Protein 7MCT (pdb70)

Solvent-accessible surface area: 16516 Å² total

Radius of gyration: 21.15 Å; Cα contacts (8 Å, |Δi|>4): 811; chains: 1; bounding box: 74×39×52 Å

Secondary structure (DSSP, 8-state):
--HHHHHHHSS--S-TTT--SS------SB--EEETTEESSS-SBTTT--HHHHHHHHHHHHHTT-SEEEEESSHHHHHHHHHTTS-TT-EEEEETT--HHHHHIIIIIGGGGT-EEEEE-TTSHHHHHHH--TTEEEEEEESS-TTT-----HHHHHHHHHHHT-EEEEE-TTT-TTT--GGGGT-SEEEEE----S-SS----EEEEES-HHHHHHHHHHHHHH--BPPHHHHHHHHHHHTTHHHHHHHHHHHHHHHHHHHHH-TT---EE-TTSTTSTTHHHHHHH-SS--SEEEEE-SSHHHHHHHHHH-SSEEE-S-S--SSEEEE-HHHHTSTTS-HHHHHHTT--TTEEEEE--SS-HHHHHHHHHHHHHT-

Sequence (379 aa):
SNKKTKLIHGGHTTDDYTGAVTTPIYQTSTYLQDDIGDLRQGYEYSRTANPTRSSVESVIATLENGKKHGFAFSSGVAAISAVVMLLDKGDHIILNSDVYGGTYRRALTKVFTRFGIEVDFVDTTHTDSIVQAIRPTTKMLFIETPSNPLLRVTDIKKSAEIAKEHGLISVVDNTFMTPYYQNPLDLGIDIVLHSATYLGGHSDVVAGLVATSDDKLAERLAFISNSTGGILGPQDSYLLVRGIKTLGLRMEQINRSVIEIIKMLQAHPAVQQVFHPSIESHLNHDDVHMAQADGHTGVIAFEVKNTESAKQLIKATSYYTLAESLGAVESLISVPALMTHASIPADIRAKEGITDGLVRISVGIEDTEEDLVDDLKQALDTL

Nearest PDB structures (foldseek):
  7md9-assembly1_H  TM=1.002E+00  e=1.595E-83  Staphylococcus aureus
  7mcb-assembly1_H  TM=1.002E+00  e=5.114E-83  Staphylococcus aureus
  7md1-assembly1_H  TM=1.002E+00  e=4.945E-82  Staphylococcus aureus
  7mcl-assembly1_H  TM=9.890E-01  e=3.825E-78  Staphylococcus aureus
  4q31-assembly1_B  TM=9.615E-01  e=2.636E-45  Micromonospora echinospora

Structure (mmCIF, N/CA/C/O backbone):
data_7MCT
#
_entry.id   7MCT
#
_cell.length_a   105.115
_cell.length_b   105.115
_cell.length_c   288.104
_cell.angle_alpha   90.000
_cell.angle_beta   90.000
_cell.angle_gamma   90.000
#
_symmetry.space_group_name_H-M   'I 41 2 2'
#
loop_
_entity.id
_entity.type
_entity.pdbx_description
1 polymer 'Bifunctional cystathionine gamma-lyase/homocysteine desulfhydrase'
2 non-polymer N-[(6-bromo-1H-indol-1-yl)acetyl]glycine
3 non-polymer "PYRIDOXAL-5'-PHOSPHATE"
4 non-polymer 'SODIUM ION'
5 non-polymer GLYCEROL
6 water water
#
loop_
_atom_site.group_PDB
_atom_site.id
_atom_site.type_symbol
_atom_site.label_atom_id
_atom_site.label_alt_id
_atom_site.label_comp_id
_atom_site.label_asym_id
_atom_site.label_entity_id
_atom_site.label_seq_id
_atom_site.pdbx_PDB_ins_code
_atom_site.Cartn_x
_atom_site.Cartn_y
_atom_site.Cartn_z
_atom_site.occupancy
_atom_site.B_iso_or_equiv
_atom_site.auth_seq_id
_atom_site.auth_comp_id
_atom_site.auth_asym_id
_atom_site.auth_atom_id
_atom_site.pdbx_PDB_model_num
ATOM 1 N N . SER A 1 1 ? 45.92200 21.76700 -6.19600 1.000 49.43165 1 SER H N 1
ATOM 2 C CA . SER A 1 1 ? 44.81900 20.89700 -6.60400 1.000 46.51310 1 SER H CA 1
ATOM 3 C C . SER A 1 1 ? 43.61100 21.71800 -7.05300 1.000 40.80890 1 SER H C 1
ATOM 4 O O . SER A 1 1 ? 43.49500 22.02200 -8.23400 1.000 40.91383 1 SER H O 1
ATOM 7 N N . ASN A 1 2 ? 42.71600 22.07800 -6.13500 1.000 29.97981 2 ASN H N 1
ATOM 8 C CA . ASN A 1 2 ? 41.51300 22.78100 -6.55700 1.000 30.73969 2 ASN H CA 1
ATOM 9 C C . ASN A 1 2 ? 41.77800 24.28800 -6.63700 1.000 27.76827 2 ASN H C 1
ATOM 10 O O . ASN A 1 2 ? 42.78200 24.79600 -6.13400 1.000 26.78698 2 ASN H O 1
ATOM 15 N N . LYS A 1 3 ? 40.86200 25.00300 -7.30200 1.000 29.05433 3 LYS H N 1
ATOM 16 C CA . LYS A 1 3 ? 41.12400 26.39100 -7.69200 1.000 26.63463 3 LYS H CA 1
ATOM 17 C C . LYS A 1 3 ? 41.39100 27.29500 -6.48700 1.000 23.58522 3 LYS H C 1
ATOM 18 O O . LYS A 1 3 ? 42.28700 28.15600 -6.52800 1.000 27.21033 3 LYS H O 1
ATOM 24 N N . LYS A 1 4 ? 40.61500 27.13200 -5.41400 1.000 26.22957 4 LYS H N 1
ATOM 25 C CA . LYS A 1 4 ? 40.79400 28.00400 -4.25700 1.000 23.97807 4 LYS H CA 1
ATOM 26 C C . LYS A 1 4 ? 42.15000 27.80000 -3.60100 1.000 26.16019 4 LYS H C 1
ATOM 27 O O . LYS A 1 4 ? 42.68900 28.72900 -2.99000 1.000 26.33977 4 LYS H O 1
ATOM 33 N N . THR A 1 5 ? 42.70900 26.59100 -3.69600 1.000 23.78816 5 THR H N 1
ATOM 34 C CA . THR A 1 5 ? 44.04800 26.35300 -3.16500 1.000 25.16584 5 THR H CA 1
ATOM 35 C C . THR A 1 5 ? 45.10800 26.97100 -4.06400 1.000 25.38664 5 THR H C 1
ATOM 36 O O . THR A 1 5 ? 46.07400 27.57400 -3.57700 1.000 26.36505 5 THR H O 1
ATOM 40 N N . LYS A 1 6 ? 44.93200 26.82100 -5.38200 1.000 25.06505 6 LYS H N 1
ATOM 41 C CA . LYS A 1 6 ? 45.85600 27.39500 -6.35100 1.000 27.17580 6 LYS H CA 1
ATOM 42 C C . LYS A 1 6 ? 45.94500 28.91100 -6.21200 1.000 24.88016 6 LYS H C 1
ATOM 43 O O . LYS A 1 6 ? 47.01600 29.49500 -6.41100 1.000 26.79909 6 LYS H O 1
ATOM 49 N N . LEU A 1 7 ? 44.83100 29.56900 -5.86500 1.000 24.64897 7 LEU H N 1
ATOM 50 C CA . LEU A 1 7 ? 44.87600 31.02000 -5.66300 1.000 25.31530 7 LEU H CA 1
ATOM 51 C C . LEU A 1 7 ? 45.77700 31.41700 -4.50300 1.000 28.93350 7 LEU H C 1
ATOM 52 O O . LEU A 1 7 ? 46.31400 32.53300 -4.47900 1.000 27.77245 7 LEU H O 1
ATOM 57 N N . ILE A 1 8 ? 45.91700 30.54900 -3.51300 1.000 23.51379 8 ILE H N 1
ATOM 58 C CA . ILE A 1 8 ? 46.72200 30.88000 -2.35000 1.000 24.88055 8 ILE H CA 1
ATOM 59 C C . ILE A 1 8 ? 48.16700 30.46700 -2.55200 1.000 26.65482 8 ILE H C 1
ATOM 60 O O . ILE A 1 8 ? 49.08600 31.22600 -2.23800 1.000 29.48430 8 ILE H O 1
ATOM 65 N N . HIS A 1 9 ? 48.39700 29.28700 -3.12500 1.000 25.99917 9 HIS H N 1
ATOM 66 C CA . HIS A 1 9 ? 49.74400 28.74600 -3.17700 1.000 24.31962 9 HIS H CA 1
ATOM 67 C C . HIS A 1 9 ? 50.35100 28.76700 -4.57100 1.000 29.27110 9 HIS H C 1
ATOM 68 O O . HIS A 1 9 ? 51.52100 28.40700 -4.71900 1.000 29.51660 9 HIS H O 1
ATOM 75 N N . GLY A 1 10 ? 49.60900 29.21500 -5.57900 1.000 26.63569 10 GLY H N 1
ATOM 76 C CA . GLY A 1 10 ? 50.17100 29.33200 -6.91600 1.000 26.44248 10 GLY H CA 1
ATOM 77 C C . GLY A 1 10 ? 50.95800 30.61600 -7.10500 1.000 26.78592 10 GLY H C 1
ATOM 78 O O . GLY A 1 10 ? 50.64700 31.66300 -6.53200 1.000 28.69745 10 GLY H O 1
ATOM 79 N N . GLY A 1 11 ? 51.99000 30.53300 -7.95000 1.000 29.04244 11 GLY H N 1
ATOM 80 C CA . GLY A 1 11 ? 52.89400 31.64600 -8.14700 1.000 25.93451 11 GLY H CA 1
ATOM 81 C C . GLY A 1 11 ? 53.87100 31.75000 -6.99300 1.000 29.58632 11 GLY H C 1
ATOM 82 O O . GLY A 1 11 ? 53.77900 31.03400 -5.99300 1.000 29.28470 11 GLY H O 1
ATOM 83 N N . HIS A 1 12 ? 54.82500 32.66700 -7.12800 1.000 25.64917 12 HIS H N 1
ATOM 84 C CA . HIS A 1 12 ? 55.81900 32.90200 -6.07900 1.000 29.09038 12 HIS H CA 1
ATOM 85 C C . HIS A 1 12 ? 55.49300 34.22100 -5.38300 1.000 26.61149 12 HIS H C 1
ATOM 86 O O . HIS A 1 12 ? 55.74600 35.30100 -5.92700 1.000 26.72088 12 HIS H O 1
ATOM 93 N N . THR A 1 13 ? 54.93200 34.13200 -4.17400 1.000 25.63078 13 THR H N 1
ATOM 94 C CA . THR A 1 13 ? 54.45800 35.32200 -3.47000 1.000 25.72779 13 THR H CA 1
ATOM 95 C C . THR A 1 13 ? 54.95600 35.35500 -2.03200 1.000 25.75541 13 THR H C 1
ATOM 96 O O . THR A 1 13 ? 54.26700 35.87000 -1.14100 1.000 26.73197 13 THR H O 1
ATOM 100 N N . THR A 1 14 ? 56.13600 34.79100 -1.78300 1.000 25.93250 14 THR H N 1
ATOM 101 C CA . THR A 1 14 ? 56.82500 34.96000 -0.50800 1.000 23.50364 14 THR H CA 1
ATOM 102 C C . THR A 1 14 ? 58.23600 35.44700 -0.79900 1.000 25.48926 14 THR H C 1
ATOM 103 O O . THR A 1 14 ? 58.67500 35.49400 -1.95400 1.000 26.20265 14 THR H O 1
ATOM 107 N N . ASP A 1 15 ? 58.95800 35.80000 0.26100 1.000 25.98506 15 ASP H N 1
ATOM 108 C CA . ASP A 1 15 ? 60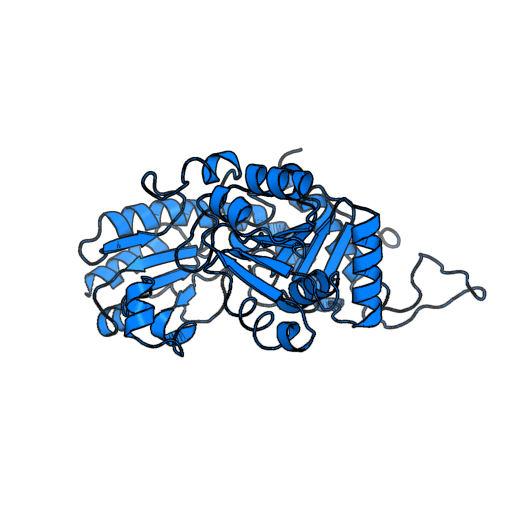.33500 36.26000 0.14000 1.000 25.51849 15 ASP H CA 1
ATOM 109 C C . ASP A 1 15 ? 61.26200 35.09700 0.47600 1.000 27.68084 15 ASP H C 1
ATOM 110 O O . ASP A 1 15 ? 61.30500 34.64600 1.62400 1.000 25.60046 15 ASP H O 1
ATOM 115 N N . ASP A 1 16 ? 62.01300 34.61300 -0.52100 1.000 26.67242 16 ASP H N 1
ATOM 116 C CA . ASP A 1 16 ? 62.97400 33.55200 -0.23300 1.000 28.63234 16 ASP H CA 1
ATOM 117 C C . ASP A 1 16 ? 64.01600 33.99200 0.78800 1.000 29.60636 16 ASP H C 1
ATOM 118 O O . ASP A 1 16 ? 64.51900 33.16200 1.55300 1.000 30.21832 16 ASP H O 1
ATOM 123 N N . TYR A 1 17 ? 64.34300 35.28500 0.82600 1.000 27.29359 17 TYR H N 1
ATOM 124 C CA . TYR A 1 17 ? 65.43600 35.75100 1.67800 1.000 27.84946 17 TYR H CA 1
ATOM 125 C C . TYR A 1 17 ? 65.04800 35.72800 3.15700 1.000 29.58097 17 TYR H C 1
ATOM 126 O O . TYR A 1 17 ? 65.63300 34.98100 3.95100 1.000 28.51848 17 TYR H O 1
ATOM 135 N N . THR A 1 18 ? 64.06100 36.54200 3.55200 1.000 25.80881 18 THR H N 1
ATOM 136 C CA . THR A 1 18 ? 63.64000 36.61100 4.95300 1.000 26.10892 18 THR H CA 1
ATOM 137 C C . THR A 1 18 ? 62.59300 35.57700 5.33500 1.000 27.22230 18 THR H C 1
ATOM 138 O O . THR A 1 18 ? 62.40000 35.32400 6.53200 1.000 28.95565 18 THR H O 1
ATOM 142 N N . GLY A 1 19 ? 61.89200 34.99900 4.36200 1.000 25.84656 19 GLY H N 1
ATOM 143 C CA . GLY A 1 19 ? 60.74100 34.18000 4.65400 1.000 24.83992 19 GLY H CA 1
ATOM 144 C C . GLY A 1 19 ? 59.43500 34.93500 4.78900 1.000 24.30555 19 GLY H C 1
ATOM 145 O O . GLY A 1 19 ? 58.41000 34.30600 5.08300 1.000 24.33817 19 GLY H O 1
ATOM 146 N N . ALA A 1 20 ? 59.43600 36.25700 4.59400 1.000 22.39625 20 ALA H N 1
ATOM 147 C CA . ALA A 1 20 ? 58.19600 37.02600 4.66600 1.000 24.02237 20 ALA H CA 1
ATOM 148 C C . ALA A 1 20 ? 57.11100 36.33900 3.85200 1.000 25.13781 20 ALA H C 1
ATOM 149 O O . ALA A 1 20 ? 57.34800 35.91800 2.71600 1.000 24.29633 20 ALA H O 1
ATOM 151 N N . VAL A 1 21 ? 55.92400 36.18700 4.45100 1.000 22.07507 21 VAL H N 1
ATOM 152 C CA . VAL A 1 21 ? 54.86400 35.41400 3.80300 1.000 23.43060 21 VAL H CA 1
ATOM 153 C C . VAL A 1 21 ? 54.10800 36.21800 2.76000 1.000 23.25476 21 VAL H C 1
ATOM 154 O O . VAL A 1 21 ? 53.18000 35.68200 2.13900 1.000 23.87046 21 VAL H O 1
ATOM 158 N N . THR A 1 22 ? 54.46900 37.48700 2.56200 1.000 23.00986 22 THR H N 1
ATOM 159 C CA . THR A 1 22 ? 53.94600 38.31800 1.48500 1.000 23.18160 22 THR H CA 1
ATOM 160 C C . THR A 1 22 ? 55.11400 38.85800 0.67000 1.000 21.71987 22 THR H C 1
ATOM 161 O O . THR A 1 22 ? 56.25000 38.94300 1.14900 1.000 23.35584 22 THR H O 1
ATOM 165 N N . THR A 1 23 ? 54.82600 39.22500 -0.57400 1.000 21.91903 23 THR H N 1
ATOM 166 C CA . THR A 1 23 ? 55.86800 39.72500 -1.46900 1.000 22.11753 23 THR H CA 1
ATOM 167 C C . THR A 1 23 ? 56.35700 41.09100 -1.01600 1.000 21.01879 23 THR H C 1
ATOM 168 O O . THR A 1 23 ? 55.54800 42.02000 -0.91400 1.000 23.02781 23 THR H O 1
ATOM 172 N N . PRO A 1 24 ? 57.65300 41.27200 -0.76100 1.000 20.83347 24 PRO H N 1
ATOM 173 C CA . PRO A 1 24 ? 58.14800 42.60600 -0.41200 1.000 21.74083 24 PRO H CA 1
ATOM 174 C C . PRO A 1 24 ? 57.89200 43.58900 -1.54300 1.000 22.61185 24 PRO H C 1
ATOM 175 O O . PRO A 1 24 ? 57.87300 43.22600 -2.72400 1.000 21.40549 24 PRO H O 1
ATOM 179 N N . ILE A 1 25 ? 57.69200 44.84700 -1.16700 1.000 20.67712 25 ILE H N 1
ATOM 180 C CA . ILE A 1 25 ? 57.44800 45.91700 -2.12600 1.000 20.72592 25 ILE H CA 1
ATOM 181 C C . ILE A 1 25 ? 58.78700 46.56900 -2.44400 1.000 20.39807 25 ILE H C 1
ATOM 182 O O . ILE A 1 25 ? 59.35500 47.29100 -1.62200 1.000 21.58933 25 ILE H O 1
ATOM 187 N N . TYR A 1 26 ? 59.30800 46.29900 -3.64200 1.000 19.92825 26 TYR H N 1
ATOM 188 C CA . TYR A 1 26 ? 60.60800 46.82600 -4.04700 1.000 22.23842 26 TYR H CA 1
ATOM 189 C C . TYR A 1 26 ? 60.41200 48.19500 -4.68700 1.000 22.20436 26 TYR H C 1
ATOM 190 O O . TYR A 1 26 ? 60.38600 48.35700 -5.90900 1.000 21.81800 26 TYR H O 1
ATOM 199 N N . GLN A 1 27 ? 60.27300 49.20100 -3.82800 1.000 21.24636 27 GLN H N 1
ATOM 200 C CA . GLN A 1 27 ? 60.15900 50.58600 -4.27000 1.000 19.90522 27 GLN H CA 1
ATOM 201 C C . GLN A 1 27 ? 61.58000 51.06400 -4.54900 1.000 21.44055 27 GLN H C 1
ATOM 202 O O . GLN A 1 27 ? 62.24900 51.68000 -3.71600 1.000 21.99972 27 GLN H O 1
ATOM 208 N N . THR A 1 28 ? 62.05800 50.72500 -5.74700 1.000 20.54876 28 THR H N 1
ATOM 209 C CA . THR A 1 28 ? 63.45700 50.88400 -6.12500 1.000 20.10311 28 THR H CA 1
ATOM 210 C C . THR A 1 28 ? 63.52600 50.96000 -7.64100 1.000 20.92088 28 THR H C 1
ATOM 211 O O . THR A 1 28 ? 62.66600 50.41200 -8.33500 1.000 22.48092 28 THR H O 1
ATOM 215 N N . SER A 1 29 ? 64.55500 51.64500 -8.15200 1.000 17.55235 29 SER H N 1
ATOM 216 C CA . SER A 1 29 ? 64.73100 51.75000 -9.59900 1.000 19.72301 29 SER H CA 1
ATOM 217 C C . SER A 1 29 ? 65.93300 50.98400 -10.12900 1.000 24.65016 29 SER H C 1
ATOM 218 O O . SER A 1 29 ? 65.95900 50.66500 -11.32400 1.000 23.95404 29 SER H O 1
ATOM 221 N N . THR A 1 30 ? 66.92700 50.69300 -9.28900 1.000 23.35074 30 THR H N 1
ATOM 222 C CA . THR A 1 30 ? 68.16000 50.10000 -9.78500 1.000 24.71884 30 THR H CA 1
ATOM 223 C C . THR A 1 30 ? 68.77800 49.23800 -8.69000 1.000 26.23866 30 THR H C 1
ATOM 224 O O . THR A 1 30 ? 68.31200 49.21400 -7.54300 1.000 22.95574 30 THR H O 1
ATOM 228 N N . TYR A 1 31 ? 69.81800 48.48900 -9.07500 1.000 25.71240 31 TYR H N 1
ATOM 229 C CA . TYR A 1 31 ? 70.31700 47.37400 -8.27800 1.000 24.91922 31 TYR H CA 1
ATOM 230 C C . TYR A 1 31 ? 71.83700 47.32800 -8.32100 1.000 25.35705 31 TYR H C 1
ATOM 231 O O . TYR A 1 31 ? 72.44600 47.50200 -9.38200 1.000 26.25846 31 TYR H O 1
ATOM 240 N N . LEU A 1 32 ? 72.43900 47.07900 -7.15800 1.000 24.21564 32 LEU H N 1
ATOM 241 C CA . LEU A 1 32 ? 73.88500 46.92200 -7.06900 1.000 24.98080 32 LEU H CA 1
ATOM 242 C C . LEU A 1 32 ? 74.35300 45.75200 -7.91500 1.000 24.67155 32 LEU H C 1
ATOM 243 O O . LEU A 1 32 ? 73.71100 44.69600 -7.95200 1.000 27.97265 32 LEU H O 1
ATOM 248 N N . GLN A 1 33 ? 75.48400 45.93900 -8.59200 1.000 27.19598 33 GLN H N 1
ATOM 249 C CA . GLN A 1 33 ? 76.17700 44.85600 -9.27800 1.000 28.24243 33 GLN H CA 1
ATOM 250 C C . GLN A 1 33 ? 77.50700 44.62100 -8.57300 1.000 28.02628 33 GLN H C 1
ATOM 251 O O . GLN A 1 33 ? 78.24900 45.57300 -8.30400 1.000 29.49256 33 GLN H O 1
ATOM 257 N N . ASP A 1 34 ? 77.78500 43.36100 -8.23800 1.000 31.08177 34 ASP H N 1
ATOM 258 C CA . ASP A 1 34 ? 79.02600 43.05200 -7.53300 1.000 36.00567 34 ASP H CA 1
ATOM 259 C C . ASP A 1 34 ? 80.21500 43.06900 -8.48200 1.000 39.69965 34 ASP H C 1
ATOM 260 O O . ASP A 1 34 ? 81.33100 43.41200 -8.07900 1.000 41.13958 34 ASP H O 1
ATOM 265 N N . ASP A 1 35 ? 79.98700 42.70100 -9.73500 1.000 32.63882 35 ASP H N 1
ATOM 266 C CA . ASP A 1 35 ? 80.94500 42.85900 -10.81600 1.000 36.03094 35 ASP H CA 1
ATOM 267 C C . ASP A 1 35 ? 80.15300 43.31300 -12.02600 1.000 38.72998 35 ASP H C 1
ATOM 268 O O . ASP A 1 35 ? 78.95300 43.04800 -12.11600 1.000 35.60328 35 ASP H O 1
ATOM 273 N N . ILE A 1 36 ? 80.82100 44.00200 -12.95300 1.000 36.32831 36 ILE H N 1
ATOM 274 C CA . ILE A 1 36 ? 80.11900 44.49400 -14.13600 1.000 42.49290 36 ILE H CA 1
ATOM 275 C C . ILE A 1 36 ? 79.48900 43.31500 -14.85900 1.000 45.49434 36 ILE H C 1
ATOM 276 O O . ILE A 1 36 ? 80.18400 42.38200 -15.27800 1.000 43.74195 36 ILE H O 1
ATOM 281 N N . GLY A 1 37 ? 78.15900 43.33800 -14.97900 1.000 45.57635 37 GLY H N 1
ATOM 282 C CA . GLY A 1 37 ? 77.41300 42.30900 -15.66500 1.000 47.11876 37 GLY H CA 1
ATOM 283 C C . GLY A 1 37 ? 76.87700 41.20700 -14.77300 1.000 50.34312 37 GLY H C 1
ATOM 284 O O . GLY A 1 37 ? 76.01100 40.44000 -15.21400 1.000 51.42215 37 GLY H O 1
ATOM 285 N N . ASP A 1 38 ? 77.36400 41.10200 -13.54000 1.000 42.53199 38 ASP H N 1
ATOM 286 C CA . ASP A 1 38 ? 76.90900 40.07200 -12.61400 1.000 47.89990 38 ASP H CA 1
ATOM 287 C C . ASP A 1 38 ? 75.75600 40.63200 -11.78900 1.000 46.94116 38 ASP H C 1
ATOM 288 O O . ASP A 1 38 ? 75.95300 41.51600 -10.94800 1.000 46.86614 38 ASP H O 1
ATOM 292 N N . LEU A 1 39 ? 74.55600 40.11200 -12.02700 1.000 43.34844 39 LEU H N 1
ATOM 293 C CA . LEU A 1 39 ? 73.36800 40.48600 -11.27300 1.000 38.16256 39 LEU H CA 1
ATOM 294 C C . LEU A 1 39 ? 73.14400 39.47200 -10.15900 1.000 38.87716 39 LEU H C 1
ATOM 295 O O . LEU A 1 39 ? 73.15200 38.26300 -10.40800 1.000 37.36912 39 LEU H O 1
ATOM 300 N N . ARG A 1 40 ? 72.94600 39.96500 -8.93200 1.000 33.40407 40 ARG H N 1
ATOM 301 C CA . ARG A 1 40 ? 72.79900 39.07300 -7.78400 1.000 34.94249 40 ARG H CA 1
ATOM 302 C C . ARG A 1 40 ? 71.64400 38.10100 -7.97300 1.000 37.27277 40 ARG H C 1
ATOM 303 O O . ARG A 1 40 ? 71.77000 36.90400 -7.69000 1.000 35.88813 40 ARG H O 1
ATOM 311 N N . GLN A 1 41 ? 70.49100 38.61000 -8.41200 1.000 31.56249 41 GLN H N 1
ATOM 312 C CA . GLN A 1 41 ? 69.28900 37.79700 -8.54500 1.000 32.82208 41 GLN H CA 1
ATOM 313 C C . GLN A 1 41 ? 68.58500 38.06500 -9.86500 1.000 32.04917 41 GLN H C 1
ATOM 314 O O . GLN A 1 41 ? 67.37600 37.82900 -9.97500 1.000 32.27519 41 GLN H O 1
ATOM 320 N N . GLY A 1 42 ? 69.31300 38.55900 -10.86300 1.000 30.34485 42 GLY H N 1
ATOM 321 C CA . GLY A 1 42 ? 68.73800 38.80800 -12.16200 1.000 29.86424 42 GLY H CA 1
ATOM 322 C C . GLY A 1 42 ? 68.14100 40.18400 -12.36700 1.000 30.93339 42 GLY H C 1
ATOM 323 O O . GLY A 1 42 ? 67.59700 40.44600 -13.44900 1.000 31.98129 42 GLY H O 1
ATOM 324 N N . TYR A 1 43 ? 68.22800 41.07300 -11.38000 1.000 27.42320 43 TYR H N 1
ATOM 325 C CA . TYR A 1 43 ? 67.66100 42.41000 -11.49200 1.000 25.02774 43 TYR H CA 1
ATOM 326 C C . TYR A 1 43 ? 68.75800 43.42800 -11.76200 1.000 24.05079 43 TYR H C 1
ATOM 327 O O . TYR A 1 43 ? 69.85300 43.34900 -11.19400 1.000 26.88991 43 TYR H O 1
ATOM 336 N N . GLU A 1 44 ? 68.46000 44.37500 -12.64900 1.000 24.85136 44 GLU H N 1
ATOM 337 C CA . GLU A 1 44 ? 69.41100 45.43100 -12.98100 1.000 23.85960 44 GLU H CA 1
ATOM 338 C C . GLU A 1 44 ? 68.77500 46.80500 -13.14700 1.000 26.30518 44 GLU H C 1
ATOM 339 O O . GLU A 1 44 ? 69.45200 47.80100 -12.86700 1.000 24.93769 44 GLU H O 1
ATOM 345 N N . TYR A 1 45 ? 67.49200 46.89900 -13.50900 1.000 24.28386 45 TYR H N 1
ATOM 346 C CA . TYR A 1 45 ? 66.80700 48.17800 -13.69100 1.000 24.73163 45 TYR H CA 1
ATOM 347 C C . TYR A 1 45 ? 65.30400 47.92400 -13.68000 1.000 25.94556 45 TYR H C 1
ATOM 348 O O . TYR A 1 45 ? 64.82500 47.06500 -14.42500 1.000 24.59905 45 TYR H O 1
ATOM 357 N N . SER A 1 46 ? 64.55600 48.67100 -12.85500 1.000 21.92131 46 SER H N 1
ATOM 358 C CA . SER A 1 46 ? 63.17700 48.26900 -12.57500 1.000 20.32263 46 SER H CA 1
ATOM 359 C C . SER A 1 46 ? 62.25700 48.33000 -13.79200 1.000 21.98974 46 SER H C 1
ATOM 360 O O . SER A 1 46 ? 61.26200 47.59700 -13.82600 1.000 24.43545 46 SER H O 1
ATOM 363 N N . ARG A 1 47 ? 62.53700 49.18200 -14.78500 1.000 22.90337 47 ARG H N 1
ATOM 364 C CA . ARG A 1 47 ? 61.71600 49.13700 -15.99500 1.000 22.82552 47 ARG H CA 1
ATOM 365 C C . ARG A 1 47 ? 61.80800 47.76300 -16.64300 1.000 24.84742 47 ARG H C 1
ATOM 366 O O . ARG A 1 47 ? 60.79000 47.17700 -17.03200 1.000 24.47420 47 ARG H O 1
ATOM 374 N N . THR A 1 48 ? 63.01700 47.20100 -16.67900 1.000 24.48325 48 THR H N 1
ATOM 375 C CA . THR A 1 48 ? 63.23200 45.89800 -17.29800 1.000 24.45336 48 THR H CA 1
ATOM 376 C C . THR A 1 48 ? 62.62100 44.78000 -16.46900 1.000 25.13115 48 THR H C 1
ATOM 377 O O . THR A 1 48 ? 61.95200 43.89400 -17.01100 1.000 24.87190 48 THR H O 1
ATOM 381 N N . ALA A 1 49 ? 62.83900 44.80400 -15.15400 1.000 23.38647 49 ALA H N 1
ATOM 382 C CA . ALA A 1 49 ? 62.24400 43.83400 -14.24900 1.000 23.24256 49 ALA H CA 1
ATOM 383 C C . ALA A 1 49 ? 62.35100 44.38100 -12.83500 1.000 21.13482 49 ALA H C 1
ATOM 384 O O . ALA A 1 49 ? 63.35300 45.00500 -12.48300 1.000 22.70193 49 ALA H O 1
ATOM 386 N N . ASN A 1 50 ? 61.31500 44.13200 -12.04200 1.000 22.26199 50 ASN H N 1
ATOM 387 C CA . ASN A 1 50 ? 61.22500 44.51600 -10.63400 1.000 22.39667 50 ASN H CA 1
ATOM 388 C C . ASN A 1 50 ? 60.66900 43.32000 -9.86800 1.000 21.74831 50 ASN H C 1
ATOM 389 O O . ASN A 1 50 ? 59.71400 42.68700 -10.33300 1.000 23.13569 50 ASN H O 1
ATOM 394 N N . PRO A 1 51 ? 61.22400 42.97400 -8.69900 1.000 22.37390 51 PRO H N 1
ATOM 395 C CA . PRO A 1 51 ? 60.81600 41.70100 -8.07200 1.000 20.67621 51 PRO H CA 1
ATOM 396 C C . PRO A 1 51 ? 59.35100 41.64600 -7.65800 1.000 21.53759 51 PRO H C 1
ATOM 397 O O . PRO A 1 51 ? 58.74100 40.56400 -7.69700 1.000 22.58253 51 PRO H O 1
ATOM 401 N N . THR A 1 52 ? 58.76000 42.77200 -7.24400 1.000 21.23344 52 THR H N 1
ATOM 402 C CA . THR A 1 52 ? 57.34100 42.74800 -6.89600 1.000 20.95841 52 THR H CA 1
ATOM 403 C C . THR A 1 52 ? 56.48500 42.53500 -8.14400 1.000 18.81873 52 THR H C 1
ATOM 404 O O . THR A 1 52 ? 55.50800 41.76100 -8.12700 1.000 21.43807 52 THR H O 1
ATOM 408 N N . ARG A 1 53 ? 56.86800 43.19700 -9.23900 1.000 21.27200 53 ARG H N 1
ATOM 409 C CA . ARG A 1 53 ? 56.19400 42.97100 -10.51300 1.000 21.38867 53 ARG H CA 1
ATOM 410 C C . ARG A 1 53 ? 56.37400 41.53100 -10.97200 1.000 22.65239 53 ARG H C 1
ATOM 411 O O . ARG A 1 53 ? 55.42600 40.91000 -11.47100 1.000 22.05977 53 ARG H O 1
ATOM 419 N N . SER A 1 54 ? 57.58000 40.97500 -10.79300 1.000 23.84892 54 SER H N 1
ATOM 420 C CA . SER A 1 54 ? 57.80600 39.57200 -11.14500 1.000 23.16876 54 SER H CA 1
ATOM 421 C C . SER A 1 54 ? 56.87300 38.65700 -10.37400 1.000 22.60852 54 SER H C 1
ATOM 422 O O . SER A 1 54 ? 56.40700 37.64200 -10.90800 1.000 23.61489 54 SER H O 1
ATOM 425 N N . SER A 1 55 ? 56.60400 38.98500 -9.10200 1.000 20.09357 55 SER H N 1
ATOM 426 C CA . SER A 1 55 ? 55.65600 38.19400 -8.33000 1.000 20.02674 55 SER H CA 1
ATOM 427 C C . SER A 1 55 ? 54.27200 38.19800 -8.97200 1.000 22.35174 55 SER H C 1
ATOM 428 O O . SER A 1 55 ? 53.64900 37.13900 -9.14700 1.000 22.26556 55 SER H O 1
ATOM 431 N N . VAL A 1 56 ? 53.74800 39.38600 -9.29400 1.000 20.29963 56 VAL H N 1
ATOM 432 C CA . VAL A 1 56 ? 52.38600 39.36900 -9.85800 1.000 20.70796 56 VAL H CA 1
ATOM 433 C C . VAL A 1 56 ? 52.36800 38.70400 -11.24400 1.000 21.99282 56 VAL H C 1
ATOM 434 O O . VAL A 1 56 ? 51.37800 38.05000 -11.62900 1.000 22.25955 56 VAL H O 1
ATOM 438 N N . GLU A 1 57 ? 53.46000 38.82000 -11.99300 1.000 20.74590 57 GLU H N 1
ATOM 439 C CA . GLU A 1 57 ? 53.54500 38.15100 -13.28900 1.000 21.74821 57 GLU H CA 1
ATOM 440 C C . GLU A 1 57 ? 53.54700 36.63100 -13.12400 1.000 23.60691 57 GLU H C 1
ATOM 441 O O . GLU A 1 57 ? 52.88800 35.91100 -13.89200 1.000 23.47863 57 GLU H O 1
ATOM 447 N N . SER A 1 58 ? 54.24700 36.12400 -12.10100 1.000 22.32108 58 SER H N 1
ATOM 448 C CA . SER A 1 58 ? 54.21600 34.69000 -11.83400 1.000 23.07997 58 SER H CA 1
ATOM 449 C C . SER A 1 58 ? 52.81600 34.24000 -11.45600 1.000 23.65854 58 SER H C 1
ATOM 450 O O . SER A 1 58 ? 52.37800 33.14400 -11.83400 1.000 24.13033 58 SER H O 1
ATOM 453 N N . VAL A 1 59 ? 52.09000 35.07800 -10.71200 1.000 21.82771 59 VAL H N 1
ATOM 454 C CA . VAL A 1 59 ? 50.72700 34.71800 -10.33700 1.000 21.16737 59 VAL H CA 1
ATOM 455 C C . VAL A 1 59 ? 49.84100 34.58900 -11.57500 1.000 23.06689 59 VAL H C 1
ATOM 456 O O . VAL A 1 59 ? 49.12200 33.59700 -11.73700 1.000 22.17710 59 VAL H O 1
ATOM 460 N N . ILE A 1 60 ? 49.84800 35.60000 -12.44900 1.000 22.13142 60 ILE H N 1
ATOM 461 C CA . ILE A 1 60 ? 48.91700 35.51500 -13.57700 1.000 20.31789 60 ILE H CA 1
ATOM 462 C C . ILE A 1 60 ? 49.32700 34.39200 -14.52600 1.000 22.39345 60 ILE H C 1
ATOM 463 O O . ILE A 1 60 ? 48.46100 33.70600 -15.09100 1.000 23.99561 60 ILE H O 1
ATOM 468 N N . ALA A 1 61 ? 50.63000 34.14000 -14.68600 1.000 21.10303 61 ALA H N 1
ATOM 469 C CA . ALA A 1 61 ? 51.03600 33.00400 -15.51400 1.000 22.52351 61 ALA H CA 1
ATOM 470 C C . ALA A 1 61 ? 50.53400 31.69400 -14.91900 1.000 24.30917 61 ALA H C 1
ATOM 471 O O . ALA A 1 61 ? 50.00900 30.83400 -15.63900 1.000 25.47272 61 ALA H O 1
ATOM 473 N N . THR A 1 62 ? 50.63900 31.53700 -13.59500 1.000 22.16417 62 THR H N 1
ATOM 474 C CA . THR A 1 62 ? 50.15500 30.30900 -12.97300 1.000 22.73379 62 THR H CA 1
ATOM 475 C C . THR A 1 62 ? 48.64400 30.16100 -13.12000 1.000 24.03525 62 THR H C 1
ATOM 476 O O . THR A 1 62 ? 48.14800 29.07500 -13.44500 1.000 24.49669 62 THR H O 1
ATOM 480 N N . LEU A 1 63 ? 47.89100 31.24000 -12.88500 1.000 22.74069 63 LEU H N 1
ATOM 481 C CA . LEU A 1 63 ? 46.43300 31.11900 -12.86600 1.000 22.53837 63 LEU H CA 1
ATOM 482 C C . LEU A 1 63 ? 45.85800 30.87000 -14.25300 1.000 23.96535 63 LEU H C 1
ATOM 483 O O . LEU A 1 63 ? 44.77100 30.29400 -14.37200 1.000 23.30243 63 LEU H O 1
ATOM 488 N N . GLU A 1 64 ? 46.55600 31.29100 -15.30000 1.000 22.21409 64 GLU H N 1
ATOM 489 C CA . GLU A 1 64 ? 46.09600 31.04900 -16.66400 1.000 21.56257 64 GLU H CA 1
ATOM 490 C C . GLU A 1 64 ? 46.77700 29.84700 -17.30100 1.000 25.42335 64 GLU H C 1
ATOM 491 O O . GLU A 1 64 ? 46.63000 29.63300 -18.51100 1.000 23.23581 64 GLU H O 1
ATOM 497 N N . ASN A 1 65 ? 47.53200 29.07000 -16.52000 1.000 24.52367 65 ASN H N 1
ATOM 498 C CA . ASN A 1 65 ? 48.25600 27.90000 -17.03200 1.000 27.32089 65 ASN H CA 1
ATOM 499 C C . ASN A 1 65 ? 49.16100 28.27500 -18.20300 1.000 29.02249 65 ASN H C 1
ATOM 500 O O . ASN A 1 65 ? 49.28200 27.54600 -19.19600 1.000 28.38428 65 ASN H O 1
ATOM 505 N N . GLY A 1 66 ? 49.80100 29.43700 -18.08400 1.000 24.28104 66 GLY H N 1
ATOM 506 C CA . GLY A 1 66 ? 50.81200 29.86600 -19.02100 1.000 24.54515 66 GLY H CA 1
ATOM 507 C C . GLY A 1 66 ? 52.20600 29.72900 -18.43300 1.000 28.22557 66 GLY H C 1
ATOM 508 O O . GLY A 1 66 ? 52.40900 29.21600 -17.33300 1.000 30.91204 66 GLY H O 1
ATOM 509 N N . LYS A 1 67 ? 53.17800 30.21900 -19.19000 1.000 25.45815 67 LYS H N 1
ATOM 510 C CA A LYS A 1 67 ? 54.57900 30.17800 -18.78900 0.560 27.20443 67 LYS H CA 1
ATOM 511 C CA B LYS A 1 67 ? 54.56800 30.17800 -18.75800 0.440 27.21724 67 LYS H CA 1
ATOM 512 C C . LYS A 1 67 ? 55.14500 31.54700 -18.45100 1.000 27.34106 67 LYS H C 1
ATOM 513 O O . LYS A 1 67 ? 56.05300 31.64400 -17.62100 1.000 31.34573 67 LYS H O 1
ATOM 524 N N . HIS A 1 68 ? 54.61700 32.60100 -19.06300 1.000 24.89357 68 HIS H N 1
ATOM 525 C CA . HIS A 1 68 ? 55.16000 33.94300 -18.94300 1.000 25.47531 68 HIS H CA 1
ATOM 526 C C . HIS A 1 68 ? 54.04000 34.91800 -18.63200 1.000 25.59495 68 HIS H C 1
ATOM 527 O O . HIS A 1 68 ? 52.98600 34.88100 -19.28100 1.000 26.59562 68 HIS H O 1
ATOM 534 N N . GLY A 1 69 ? 54.27300 35.78200 -17.64100 1.000 25.04867 69 GLY H N 1
ATOM 535 C CA . GLY A 1 69 ? 53.34500 36.84900 -17.32700 1.000 23.15865 69 GLY H CA 1
ATOM 536 C C . GLY A 1 69 ? 53.96400 38.22500 -17.46800 1.000 22.47068 69 GLY H C 1
ATOM 537 O O . GLY A 1 69 ? 55.18600 38.38800 -17.37300 1.000 22.46962 69 GLY H O 1
ATOM 538 N N . PHE A 1 70 ? 53.12100 39.22600 -17.70500 1.000 21.32223 70 PHE H N 1
ATOM 539 C CA . PHE A 1 70 ? 53.55100 40.60300 -17.91900 1.000 20.23422 70 PHE H CA 1
ATOM 540 C C . PHE A 1 70 ? 52.55500 41.53200 -17.25100 1.000 22.79021 70 PHE H C 1
ATOM 541 O O . PHE A 1 70 ? 51.34700 41.38200 -17.45200 1.000 23.91326 70 PHE H O 1
ATOM 549 N N . ALA A 1 71 ? 53.05500 42.50100 -16.48900 1.000 22.03129 71 ALA H N 1
ATOM 550 C CA . ALA A 1 71 ? 52.20100 43.45100 -15.78800 1.000 19.96290 71 ALA H CA 1
ATOM 551 C C . ALA A 1 71 ? 52.40200 44.85200 -16.35000 1.000 22.95538 71 ALA H C 1
ATOM 552 O O . ALA A 1 71 ? 53.53200 45.35400 -16.40400 1.000 22.56228 71 ALA H O 1
ATOM 554 N N . PHE A 1 72 ? 51.30100 45.48000 -16.75900 1.000 21.59347 72 PHE H N 1
ATOM 555 C CA . PHE A 1 72 ? 51.29600 46.78400 -17.39900 1.000 19.48372 72 PHE H CA 1
ATOM 556 C C . PHE A 1 72 ? 50.54300 47.79900 -16.54400 1.000 20.49730 72 PHE H C 1
ATOM 557 O O . PHE A 1 72 ? 49.74000 47.44700 -15.67100 1.000 20.42803 72 PHE H O 1
ATOM 565 N N . SER A 1 73 ? 50.78800 49.07800 -16.84200 1.000 20.67345 73 SER H N 1
ATOM 566 C CA . SER A 1 73 ? 50.23100 50.18300 -16.07300 1.000 21.49300 73 SER H CA 1
ATOM 567 C C . SER A 1 73 ? 48.71200 50.30000 -16.17900 1.000 23.85740 73 SER H C 1
ATOM 568 O O . SER A 1 73 ? 48.12000 51.09300 -15.43700 1.000 21.05094 73 SER H O 1
ATOM 571 N N . SER A 1 74 ? 48.07300 49.54700 -17.07200 1.000 20.98974 74 SER H N 1
ATOM 572 C CA . SER A 1 74 ? 46.62600 49.58100 -17.24900 1.000 21.72794 74 SER H CA 1
ATOM 573 C C . SER A 1 74 ? 46.25100 48.45100 -18.19700 1.000 22.67104 74 SER H C 1
ATOM 574 O O . SER A 1 74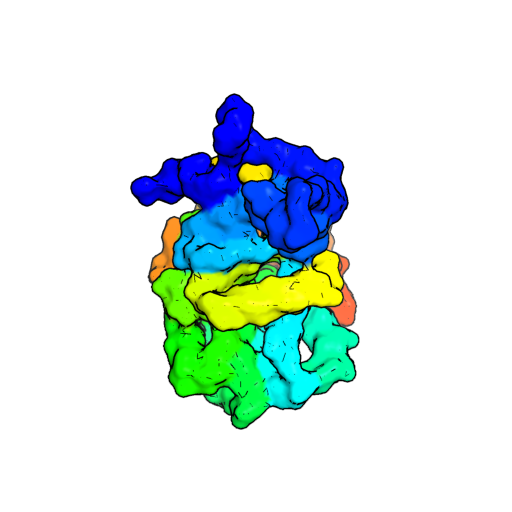 ? 47.09900 47.92300 -18.92100 1.000 20.62196 74 SER H O 1
ATOM 577 N N . GLY A 1 75 ? 44.96500 48.08400 -18.18700 1.000 21.15013 75 GLY H N 1
ATOM 578 C CA . GLY A 1 75 ? 44.46600 47.16600 -19.20900 1.000 21.36223 75 GLY H CA 1
ATOM 579 C C . GLY A 1 75 ? 44.72400 47.63700 -20.63300 1.000 21.13516 75 GLY H C 1
ATOM 580 O O . GLY A 1 75 ? 45.13200 46.84600 -21.49800 1.000 21.85457 75 GLY H O 1
ATOM 581 N N . VAL A 1 76 ? 44.48900 48.92500 -20.91500 1.000 19.99488 76 VAL H N 1
ATOM 582 C CA . VAL A 1 76 ? 44.69800 49.35000 -22.30300 1.000 20.00989 76 VAL H CA 1
ATOM 583 C C . VAL A 1 76 ? 46.18200 49.41800 -22.64500 1.000 19.77042 76 VAL H C 1
ATOM 584 O O . VAL A 1 76 ? 46.54100 49.30400 -23.82500 1.000 20.66374 76 VAL H O 1
ATOM 588 N N . ALA A 1 77 ? 47.06700 49.55400 -21.65000 1.000 20.58378 77 ALA H N 1
ATOM 589 C CA . ALA A 1 77 ? 48.49600 49.43500 -21.94200 1.000 20.23127 77 ALA H CA 1
ATOM 590 C C . ALA A 1 77 ? 48.87000 48.00000 -22.29600 1.000 20.40178 77 ALA H C 1
ATOM 591 O O . ALA A 1 77 ? 49.71900 47.77400 -23.16600 1.000 21.42424 77 ALA H O 1
ATOM 593 N N . ALA A 1 78 ? 48.23100 47.01700 -21.65600 1.000 20.69543 78 ALA H N 1
ATOM 594 C CA . ALA A 1 78 ? 48.45400 45.62500 -22.03600 1.000 19.33580 78 ALA H CA 1
ATOM 595 C C . ALA A 1 78 ? 47.97000 45.37600 -23.45600 1.000 21.77283 78 ALA H C 1
ATOM 596 O O . ALA A 1 78 ? 48.65900 44.73600 -24.26500 1.000 20.92551 78 ALA H O 1
ATOM 598 N N . ILE A 1 79 ? 46.77000 45.87100 -23.76200 1.000 20.14438 79 ILE H N 1
ATOM 599 C CA . ILE A 1 79 ? 46.23200 45.73300 -25.11600 1.000 19.61756 79 ILE H CA 1
ATOM 600 C C . ILE A 1 79 ? 47.14700 46.40400 -26.13400 1.000 22.10535 79 ILE H C 1
ATOM 601 O O . ILE A 1 79 ? 47.41800 45.84500 -27.20800 1.000 21.65097 79 ILE H O 1
ATOM 606 N N . SER A 1 80 ? 47.63600 47.60900 -25.82600 1.000 21.30494 80 SER H N 1
ATOM 607 C CA . SER A 1 80 ? 48.50300 48.31000 -26.76900 1.000 22.31635 80 SER H CA 1
ATOM 608 C C . SER A 1 80 ? 49.81300 47.56400 -26.99200 1.000 23.83803 80 SER H C 1
ATOM 609 O O . SER A 1 80 ? 50.31600 47.50400 -28.12500 1.000 22.08058 80 SER H O 1
ATOM 612 N N . ALA A 1 81 ? 50.38500 46.98900 -25.92900 1.000 23.43433 81 ALA H N 1
ATOM 613 C CA . ALA A 1 81 ? 51.60200 46.20100 -26.10400 1.000 21.92288 81 ALA H CA 1
ATOM 614 C C . ALA A 1 81 ? 51.35100 45.00800 -27.01500 1.000 22.79643 81 ALA H C 1
ATOM 615 O O . ALA A 1 81 ? 52.18200 44.68700 -27.87700 1.000 23.53168 81 ALA H O 1
ATOM 617 N N . VAL A 1 82 ? 50.20100 44.34700 -26.85100 1.000 22.58828 82 VAL H N 1
ATOM 618 C CA . VAL A 1 82 ? 49.87800 43.20200 -27.70400 1.000 21.76811 82 VAL H CA 1
ATOM 619 C C . VAL A 1 82 ? 49.67700 43.63500 -29.15700 1.000 24.34982 82 VAL H C 1
ATOM 620 O O . VAL A 1 82 ? 50.15200 42.96700 -30.08800 1.000 23.43527 82 VAL H O 1
ATOM 624 N N . VAL A 1 83 ? 48.99100 44.76000 -29.38200 1.000 19.92124 83 VAL H N 1
ATOM 625 C CA . VAL A 1 83 ? 48.80100 45.24000 -30.75400 1.000 21.82190 83 VAL H CA 1
ATOM 626 C C . VAL A 1 83 ? 50.14400 45.57100 -31.39400 1.000 23.68703 83 VAL H C 1
ATOM 627 O O . VAL A 1 83 ? 50.34100 45.35100 -32.59900 1.000 22.97407 83 VAL H O 1
ATOM 631 N N . MET A 1 84 ? 51.10000 46.06300 -30.60000 1.000 23.30007 84 MET H N 1
ATOM 632 C CA . MET A 1 84 ? 52.42300 46.40100 -31.11500 1.000 22.13449 84 MET H CA 1
ATOM 633 C C . MET A 1 84 ? 53.24400 45.19200 -31.54500 1.000 21.97546 84 MET H C 1
ATOM 634 O O . MET A 1 84 ? 54.35600 45.38300 -32.05700 1.000 23.65861 84 MET H O 1
ATOM 639 N N . LEU A 1 85 ? 52.75400 43.96800 -31.33100 1.000 21.58822 85 LEU H N 1
ATOM 640 C CA . LEU A 1 85 ? 53.35900 42.80200 -31.96500 1.000 21.81032 85 LEU H CA 1
ATOM 641 C C . LEU A 1 85 ? 53.28400 42.88200 -33.48400 1.000 22.19802 85 LEU H C 1
ATOM 642 O O . LEU A 1 85 ? 54.06500 42.21000 -34.17200 1.000 25.90671 85 LEU H O 1
ATOM 647 N N . LEU A 1 86 ? 52.36300 43.67800 -34.01600 1.000 24.03696 86 LEU H N 1
ATOM 648 C CA . LEU A 1 86 ? 52.12400 43.77300 -35.45300 1.000 22.68534 86 LEU H CA 1
ATOM 649 C C . LEU A 1 86 ? 52.86500 44.96100 -36.06300 1.000 26.36043 86 LEU H C 1
ATOM 650 O O . LEU A 1 86 ? 53.32900 45.86500 -35.36500 1.000 23.87049 86 LEU H O 1
ATOM 655 N N . ASP A 1 87 ? 52.94500 44.96000 -37.40000 1.000 23.70141 87 ASP H N 1
ATOM 656 C CA . ASP A 1 87 ? 53.56400 46.01400 -38.19200 1.000 27.80594 87 ASP H CA 1
ATOM 657 C C . ASP A 1 87 ? 52.52000 46.76400 -39.01100 1.000 28.23769 87 ASP H C 1
ATOM 658 O O . ASP A 1 87 ? 51.42900 46.25600 -39.28700 1.000 25.38103 87 ASP H O 1
ATOM 663 N N . LYS A 1 88 ? 52.89400 47.96600 -39.44400 1.000 24.70250 88 LYS H N 1
ATOM 664 C CA . LYS A 1 88 ? 52.14600 48.67000 -40.47800 1.000 28.23716 88 LYS H CA 1
ATOM 665 C C . LYS A 1 88 ? 51.79300 47.71200 -41.60700 1.000 27.24134 88 LYS H C 1
ATOM 666 O O . LYS A 1 88 ? 52.63100 46.92000 -42.04400 1.000 28.23645 88 LYS H O 1
ATOM 670 N N . GLY A 1 89 ? 50.53200 47.74600 -42.03700 1.000 26.86218 89 GLY H N 1
ATOM 671 C CA . GLY A 1 89 ? 50.05200 46.87300 -43.09300 1.000 27.09471 89 GLY H CA 1
ATOM 672 C C . GLY A 1 89 ? 49.41400 45.58200 -42.61800 1.000 30.76353 89 GLY H C 1
ATOM 673 O O . GLY A 1 89 ? 48.72400 44.92300 -43.40300 1.000 28.30993 89 GLY H O 1
ATOM 674 N N . ASP A 1 90 ? 49.62600 45.20000 -41.36000 1.000 25.83053 90 ASP H N 1
ATOM 675 C CA . ASP A 1 90 ? 48.98700 44.02100 -40.79600 1.000 25.17529 90 ASP H CA 1
ATOM 676 C C . ASP A 1 90 ? 47.53400 44.32400 -40.43400 1.000 24.89545 90 ASP H C 1
ATOM 677 O O . ASP A 1 90 ? 47.16600 45.46700 -40.15000 1.000 27.24749 90 ASP H O 1
ATOM 682 N N . HIS A 1 91 ? 46.71800 43.27700 -40.40400 1.000 22.27597 91 HIS H N 1
ATOM 683 C CA . HIS A 1 91 ? 45.28500 43.40200 -40.16800 1.000 25.86372 91 HIS H CA 1
ATOM 684 C C . HIS A 1 91 ? 44.87100 42.59100 -38.94100 1.000 24.13809 91 HIS H C 1
ATOM 685 O O . HIS A 1 91 ? 45.41200 41.50500 -38.69100 1.000 24.08262 91 HIS H O 1
ATOM 692 N N . ILE A 1 92 ? 43.90700 43.12200 -38.17800 1.000 21.94223 92 ILE H N 1
ATOM 693 C CA . ILE A 1 92 ? 43.36000 42.46800 -36.99000 1.000 21.93672 92 ILE H CA 1
ATOM 694 C C . ILE A 1 92 ? 41.85800 42.30000 -37.15800 1.000 21.57258 92 ILE H C 1
ATOM 695 O O . ILE A 1 92 ? 41.17000 43.23800 -37.57100 1.000 24.18331 92 ILE H O 1
ATOM 700 N N . ILE A 1 93 ? 41.34600 41.13100 -36.77300 1.000 22.48787 93 ILE H N 1
ATOM 701 C CA . ILE A 1 93 ? 39.91100 40.88400 -36.64100 1.000 22.30615 93 ILE H CA 1
ATOM 702 C C . ILE A 1 93 ? 39.55000 40.93300 -35.16300 1.000 23.30004 93 ILE H C 1
ATOM 703 O O . ILE A 1 93 ? 40.22400 40.30600 -34.33600 1.000 23.71049 93 ILE H O 1
ATOM 708 N N . LEU A 1 94 ? 38.48600 41.66200 -34.82700 1.000 21.19371 94 LEU H N 1
ATOM 709 C CA . LEU A 1 94 ? 38.01400 41.74600 -33.44600 1.000 22.02685 94 LEU H CA 1
ATOM 710 C C . LEU A 1 94 ? 36.50800 41.53700 -33.41500 1.000 26.08110 94 LEU H C 1
ATOM 711 O O . LEU A 1 94 ? 35.82700 41.66700 -34.43700 1.000 25.08362 94 LEU H O 1
ATOM 716 N N . ASN A 1 95 ? 35.97200 41.22300 -32.23700 1.000 25.12528 95 ASN H N 1
ATOM 717 C CA . ASN A 1 95 ? 34.52200 41.11800 -32.15300 1.000 25.13458 95 ASN H CA 1
ATOM 718 C C . ASN A 1 95 ? 33.89200 42.50000 -32.31700 1.000 24.32461 95 ASN H C 1
ATOM 719 O O . ASN A 1 95 ? 34.51700 43.53100 -32.04600 1.000 26.89287 95 ASN H O 1
ATOM 724 N N . SER A 1 96 ? 32.63300 42.50900 -32.77100 1.000 26.33024 96 SER H N 1
ATOM 725 C CA . SER A 1 96 ? 32.00700 43.75400 -33.21400 1.000 27.58569 96 SER H CA 1
ATOM 726 C C . SER A 1 96 ? 31.82600 44.74100 -32.07800 1.000 28.49713 96 SER H C 1
ATOM 727 O O . SER A 1 96 ? 31.90000 45.95600 -32.29500 1.000 29.24506 96 SER H O 1
ATOM 730 N N . ASP A 1 97 ? 31.59100 44.25000 -30.86600 1.000 25.73218 97 ASP H N 1
ATOM 731 C CA . ASP A 1 97 ? 31.22400 45.09800 -29.73800 1.000 25.94042 97 ASP H CA 1
ATOM 732 C C . ASP A 1 97 ? 32.34100 45.18100 -28.70500 1.000 27.69934 97 ASP H C 1
ATOM 733 O O . ASP A 1 97 ? 32.08800 45.20900 -27.49900 1.000 27.71585 97 ASP H O 1
ATOM 738 N N . VAL A 1 98 ? 33.59100 45.24200 -29.17300 1.000 26.54532 98 VAL H N 1
ATOM 739 C CA . VAL A 1 98 ? 34.73900 45.28300 -28.26400 1.000 27.83026 98 VAL H CA 1
ATOM 740 C C . VAL A 1 98 ? 34.67500 46.51000 -27.34500 1.000 27.66384 98 VAL H C 1
ATOM 741 O O . VAL A 1 98 ? 34.03000 47.52400 -27.64800 1.000 30.58099 98 VAL H O 1
ATOM 745 N N . TYR A 1 99 ? 35.33200 46.38900 -26.18500 1.000 24.51447 99 TYR H N 1
ATOM 746 C CA . TYR A 1 99 ? 35.38800 47.46300 -25.20000 1.000 27.78462 99 TYR H CA 1
ATOM 747 C C . TYR A 1 99 ? 35.72600 48.80100 -25.85200 1.000 28.24910 99 TYR H C 1
ATOM 748 O O . TYR A 1 99 ? 36.59100 48.88100 -26.72700 1.000 24.89905 99 TYR H O 1
ATOM 757 N N . GLY A 1 100 ? 35.03700 49.85500 -25.40600 1.000 28.87388 100 GLY H N 1
ATOM 758 C CA . GLY A 1 100 ? 35.19600 51.16200 -26.02900 1.000 32.39829 100 GLY H CA 1
ATOM 759 C C . GLY A 1 100 ? 36.63000 51.66000 -26.04900 1.000 31.67428 100 GLY H C 1
ATOM 760 O O . GLY A 1 100 ? 37.06800 52.27100 -27.02600 1.000 27.97315 100 GLY H O 1
ATOM 761 N N . GLY A 1 101 ? 37.38000 51.42100 -24.97000 1.000 30.75163 101 GLY H N 1
ATOM 762 C CA . GLY A 1 101 ? 38.78200 51.81200 -24.96600 1.000 27.88218 101 GLY H CA 1
ATOM 763 C C . GLY A 1 101 ? 39.59500 51.06500 -26.00800 1.000 26.73647 101 GLY H C 1
ATOM 764 O O . GLY A 1 101 ? 40.49600 51.63100 -26.63400 1.000 26.19325 101 GLY H O 1
ATOM 765 N N . THR A 1 102 ? 39.29100 49.78100 -26.20500 1.000 23.39682 102 THR H N 1
ATOM 766 C CA . THR A 1 102 ? 39.96700 49.01300 -27.24500 1.000 24.00906 102 THR H CA 1
ATOM 767 C C . THR A 1 102 ? 39.60800 49.55600 -28.61800 1.000 25.96203 102 THR H C 1
ATOM 768 O O . THR A 1 102 ? 40.48400 49.76200 -29.46700 1.000 25.54279 102 THR H O 1
ATOM 772 N N . TYR A 1 103 ? 38.31900 49.82000 -28.83900 1.000 25.04508 103 TYR H N 1
ATOM 773 C CA . TYR A 1 103 ? 37.89100 50.40200 -30.10800 1.000 25.46126 103 TYR H CA 1
ATOM 774 C C . TYR A 1 103 ? 38.60700 51.72100 -30.37600 1.000 27.77296 103 TYR H C 1
ATOM 775 O O . TYR A 1 103 ? 39.08600 51.96200 -31.49300 1.000 26.45320 103 TYR H O 1
ATOM 784 N N . ARG A 1 104 ? 38.68100 52.59100 -29.36300 1.000 26.74004 104 ARG H N 1
ATOM 785 C CA A ARG A 1 104 ? 39.30500 53.89500 -29.55500 0.490 28.56028 104 ARG H CA 1
ATOM 786 C CA B ARG A 1 104 ? 39.31600 53.90100 -29.51900 0.510 28.57277 104 ARG H CA 1
ATOM 787 C C . ARG A 1 104 ? 40.80100 53.76300 -29.81300 1.000 29.06145 104 ARG H C 1
ATOM 788 O O . ARG A 1 104 ? 41.33700 54.42200 -30.70800 1.000 28.45139 104 ARG H O 1
ATOM 803 N N . ALA A 1 105 ? 41.49500 52.93000 -29.03100 1.000 26.41378 105 ALA H N 1
ATOM 804 C CA . ALA A 1 105 ? 42.91800 52.72600 -29.27600 1.000 26.36593 105 ALA H CA 1
ATOM 805 C C . ALA A 1 105 ? 43.15600 52.25400 -30.70300 1.000 27.39700 105 ALA H C 1
ATOM 806 O O . ALA A 1 105 ? 44.01000 52.79600 -31.41400 1.000 27.04071 105 ALA H O 1
ATOM 808 N N . LEU A 1 106 ? 42.38800 51.26300 -31.15200 1.000 23.85578 106 LEU H N 1
ATOM 809 C CA . LEU A 1 106 ? 42.62300 50.71000 -32.48400 1.000 25.29758 106 LEU H CA 1
ATOM 810 C C . LEU A 1 106 ? 42.29000 51.72200 -33.57800 1.000 29.89645 106 LEU H C 1
ATOM 811 O O . LEU A 1 106 ? 43.07300 51.90500 -34.51900 1.000 28.93577 106 LEU H O 1
ATOM 816 N N . THR A 1 107 ? 41.14000 52.40200 -33.47800 1.000 25.78368 107 THR H N 1
ATOM 817 C CA . THR A 1 107 ? 40.67300 53.21500 -34.60300 1.000 25.57057 107 THR H CA 1
ATOM 818 C C . THR A 1 107 ? 41.19000 54.64700 -34.58500 1.000 31.35552 107 THR H C 1
ATOM 819 O O . THR A 1 107 ? 41.14200 55.31600 -35.62400 1.000 32.74835 107 THR H O 1
ATOM 823 N N . LYS A 1 108 ? 41.67800 55.14700 -33.44800 1.000 25.98767 108 LYS H N 1
ATOM 824 C CA . LYS A 1 108 ? 42.18800 56.50800 -33.39500 1.000 28.77536 108 LYS H CA 1
ATOM 825 C C . LYS A 1 108 ? 43.68600 56.59800 -33.16300 1.000 32.31078 108 LYS H C 1
ATOM 826 O O . LYS A 1 108 ? 44.27000 57.64900 -33.44700 1.000 31.45014 108 LYS H O 1
ATOM 832 N N . VAL A 1 109 ? 44.32500 55.54100 -32.66400 1.000 26.32932 109 VAL H N 1
ATOM 833 C CA . VAL A 1 109 ? 45.77800 55.50700 -32.51100 1.000 22.49751 109 VAL H CA 1
ATOM 834 C C . VAL A 1 109 ? 46.41600 54.56500 -33.52700 1.000 27.59253 109 VAL H C 1
ATOM 835 O O . VAL A 1 109 ? 47.14700 55.00200 -34.41800 1.000 26.51634 109 VAL H O 1
ATOM 839 N N . PHE A 1 110 ? 46.12200 53.26900 -33.44100 1.000 25.78507 110 PHE H N 1
ATOM 840 C CA . PHE A 1 110 ? 46.91500 52.32200 -34.21300 1.000 23.39299 110 PHE H CA 1
ATOM 841 C C . PHE A 1 110 ? 46.60800 52.34500 -35.70200 1.000 25.69123 110 PHE H C 1
ATOM 842 O O . PHE A 1 110 ? 47.47700 51.95800 -36.48800 1.000 26.36684 110 PHE H O 1
ATOM 850 N N . THR A 1 111 ? 45.42900 52.81800 -36.12000 1.000 22.79235 111 THR H N 1
ATOM 851 C CA . THR A 1 111 ? 45.22800 52.97000 -37.56400 1.000 21.90842 111 THR H CA 1
ATOM 852 C C . THR A 1 111 ? 46.11500 54.06800 -38.13200 1.000 25.35732 111 THR H C 1
ATOM 853 O O . THR A 1 111 ? 46.43800 54.04100 -39.32800 1.000 25.98028 111 THR H O 1
ATOM 857 N N . ARG A 1 112 ? 46.51800 55.03700 -37.30700 1.000 27.02014 112 ARG H N 1
ATOM 858 C CA . ARG A 1 112 ? 47.46500 56.04200 -37.77200 1.000 25.96749 112 ARG H CA 1
ATOM 859 C C . ARG A 1 112 ? 48.83800 55.44000 -38.02700 1.000 28.79767 112 ARG H C 1
ATOM 860 O O . ARG A 1 112 ? 49.64600 56.04900 -38.73600 1.000 30.30434 112 ARG H O 1
ATOM 868 N N . PHE A 1 113 ? 49.10600 54.25400 -37.48500 1.000 26.74009 113 PHE H N 1
ATOM 869 C CA . PHE A 1 113 ? 50.35100 53.53700 -37.70600 1.000 28.53041 113 PHE H CA 1
ATOM 870 C C . PHE A 1 113 ? 50.20900 52.44300 -38.75700 1.000 32.22749 113 PHE H C 1
ATOM 871 O O . PHE A 1 113 ? 51.06600 51.55700 -38.84000 1.000 34.20390 113 PHE H O 1
ATOM 879 N N . GLY A 1 114 ? 49.13400 52.47000 -39.53900 1.000 27.65157 114 GLY H N 1
ATOM 880 C CA . GLY A 1 114 ? 48.97200 51.51800 -40.61700 1.000 28.55972 114 GLY H CA 1
ATOM 881 C C . GLY A 1 114 ? 48.44500 50.15700 -40.22800 1.000 27.69173 114 GLY H C 1
ATOM 882 O O . GLY A 1 114 ? 48.41500 49.26200 -41.08100 1.000 30.00881 114 GLY H O 1
ATOM 883 N N . ILE A 1 115 ? 48.04200 49.96000 -38.97500 1.000 26.18887 115 ILE H N 1
ATOM 884 C CA . ILE A 1 115 ? 47.33700 48.74200 -38.59900 1.000 26.07557 115 ILE H CA 1
ATOM 885 C C . ILE A 1 115 ? 45.91500 48.83000 -39.12900 1.000 29.73100 115 ILE H C 1
ATOM 886 O O . ILE A 1 115 ? 45.24600 49.85500 -38.96400 1.000 36.39035 115 ILE H O 1
ATOM 891 N N . GLU A 1 116 ? 45.45300 47.76600 -39.77400 1.000 29.14177 116 GLU H N 1
ATOM 892 C CA . GLU A 1 116 ? 44.09500 47.71000 -40.29800 1.000 29.12469 116 GLU H CA 1
ATOM 893 C C . GLU A 1 116 ? 43.24100 46.83600 -39.39500 1.000 28.61401 116 GLU H C 1
ATOM 894 O O . GLU A 1 116 ? 43.71200 45.81900 -38.88000 1.000 28.89026 116 GLU H O 1
ATOM 900 N N . VAL A 1 117 ? 41.98400 47.23500 -39.19200 1.000 27.64129 117 VAL H N 1
ATOM 901 C CA . VAL A 1 117 ? 41.10900 46.51100 -38.27800 1.000 25.05951 117 VAL H CA 1
ATOM 902 C C . VAL A 1 117 ? 39.74000 46.32100 -38.90700 1.000 26.10899 117 VAL H C 1
ATOM 903 O O . VAL A 1 117 ? 39.26000 47.16100 -39.67700 1.000 27.19964 117 VAL H O 1
ATOM 907 N N . ASP A 1 118 ? 39.11300 45.19900 -38.56400 1.000 24.19631 118 ASP H N 1
ATOM 908 C CA . ASP A 1 118 ? 37.71700 44.94200 -38.87900 1.000 26.92411 118 ASP H CA 1
ATOM 909 C C . ASP A 1 118 ? 37.03000 44.36600 -37.65200 1.000 28.68847 118 ASP H C 1
ATOM 910 O O . ASP A 1 118 ? 37.57200 43.47600 -36.98200 1.000 25.50920 118 ASP H O 1
ATOM 915 N N . PHE A 1 119 ? 35.84400 44.88700 -37.36400 1.000 25.57241 119 PHE H N 1
ATOM 916 C CA . PHE A 1 119 ? 35.03600 44.47800 -36.22100 1.000 25.37246 119 PHE H CA 1
ATOM 917 C C . PHE A 1 119 ? 33.88200 43.65000 -36.76300 1.000 30.32594 119 PHE H C 1
ATOM 918 O O . PHE A 1 119 ? 33.01400 44.17900 -37.46600 1.000 35.10747 119 PHE H O 1
ATOM 926 N N . VAL A 1 120 ? 33.89100 42.34800 -36.48500 1.000 24.16499 120 VAL H N 1
ATOM 927 C CA . VAL A 1 120 ? 32.90500 41.45300 -37.07700 1.000 30.74853 120 VAL H CA 1
ATOM 928 C C . VAL A 1 120 ? 32.18300 40.68800 -35.97700 1.000 30.27025 120 VAL H C 1
ATOM 929 O O . VAL A 1 120 ? 32.64300 40.60400 -34.83400 1.000 26.16519 120 VAL H O 1
ATOM 933 N N . ASP A 1 121 ? 31.03300 40.12100 -36.34000 1.000 28.04193 121 ASP H N 1
ATOM 934 C CA . ASP A 1 121 ? 30.20100 39.39000 -35.38300 1.000 32.45250 121 ASP H CA 1
ATOM 935 C C . ASP A 1 121 ? 30.78200 38.00000 -35.16900 1.000 31.17228 121 ASP H C 1
ATOM 936 O O . ASP A 1 121 ? 30.46600 37.06100 -35.90200 1.000 37.22048 121 ASP H O 1
ATOM 941 N N . THR A 1 122 ? 31.58200 37.84300 -34.11800 1.000 26.51694 122 THR H N 1
ATOM 942 C CA . THR A 1 122 ? 32.27000 36.58000 -33.89100 1.000 24.79825 122 THR H CA 1
ATOM 943 C C . THR A 1 122 ? 31.39900 35.53000 -33.20900 1.000 25.49573 122 THR H C 1
ATOM 944 O O . THR A 1 122 ? 31.87800 34.41300 -32.98400 1.000 26.02224 122 THR H O 1
ATOM 948 N N . THR A 1 123 ? 30.13800 35.84200 -32.89000 1.000 24.29142 123 THR H N 1
ATOM 949 C CA . THR A 1 123 ? 29.25800 34.82300 -32.32300 1.000 25.62822 123 THR H CA 1
ATOM 950 C C . THR A 1 123 ? 29.01500 33.67200 -33.29500 1.000 25.19360 123 THR H C 1
ATOM 951 O O . THR A 1 123 ? 28.65800 32.57100 -32.86500 1.000 25.95087 123 THR H O 1
ATOM 955 N N . HIS A 1 124 ? 29.18800 33.89800 -34.59500 1.000 26.14469 124 HIS H N 1
ATOM 956 C CA . HIS A 1 124 ? 29.28300 32.82500 -35.57800 1.000 26.42848 124 HIS H CA 1
ATOM 957 C C . HIS A 1 124 ? 30.72800 32.80600 -36.05900 1.000 26.42503 124 HIS H C 1
ATOM 958 O O . HIS A 1 124 ? 31.17300 33.75900 -36.70600 1.000 25.47362 124 HIS H O 1
ATOM 965 N N . THR A 1 125 ? 31.47000 31.74100 -35.73700 1.000 26.22739 125 THR H N 1
ATOM 966 C CA . THR A 1 125 ? 32.90200 31.78000 -36.02200 1.000 25.52606 125 THR H CA 1
ATOM 967 C C . THR A 1 125 ? 33.20200 31.76600 -37.51900 1.000 26.56745 125 THR H C 1
ATOM 968 O O . THR A 1 125 ? 34.30000 32.16600 -37.92200 1.000 26.68097 125 THR H O 1
ATOM 972 N N . ASP A 1 126 ? 32.25600 31.34700 -38.36100 1.000 26.70897 126 ASP H N 1
ATOM 973 C CA . ASP A 1 126 ? 32.52200 31.44200 -39.79600 1.000 26.68439 126 ASP H CA 1
ATOM 974 C C . ASP A 1 126 ? 32.58100 32.89100 -40.27200 1.000 28.12645 126 ASP H C 1
ATOM 975 O O . ASP A 1 126 ? 33.11700 33.16400 -41.35700 1.000 27.62321 126 ASP H O 1
ATOM 980 N N . SER A 1 127 ? 32.05300 33.82700 -39.48000 1.000 25.94567 127 SER H N 1
ATOM 981 C CA . SER A 1 127 ? 32.25700 35.23700 -39.78500 1.000 24.57737 127 SER H CA 1
ATOM 982 C C . SER A 1 127 ? 33.74100 35.59100 -39.72900 1.000 25.73092 127 SER H C 1
ATOM 983 O O . SER A 1 127 ? 34.23900 36.38500 -40.54300 1.000 26.03840 127 SER H O 1
ATOM 986 N N . ILE A 1 128 ? 34.46900 35.00000 -38.77500 1.000 25.31498 128 ILE H N 1
ATOM 987 C CA . ILE A 1 128 ? 35.91100 35.21200 -38.71400 1.000 24.78803 128 ILE H CA 1
ATOM 988 C C . ILE A 1 128 ? 36.57500 34.69900 -39.98200 1.000 26.97147 128 ILE H C 1
ATOM 989 O O . ILE A 1 128 ? 37.43600 35.36500 -40.57000 1.000 25.88309 128 ILE H O 1
ATOM 994 N N . VAL A 1 129 ? 36.19800 33.49000 -40.41000 1.000 27.01147 129 VAL H N 1
ATOM 995 C CA . VAL A 1 129 ? 36.80900 32.89500 -41.59500 1.000 25.68406 129 VAL H CA 1
ATOM 996 C C . VAL A 1 129 ? 36.59600 33.78700 -42.81000 1.000 27.48926 129 VAL H C 1
ATOM 997 O O . VAL A 1 129 ? 37.53000 34.03700 -43.58500 1.000 27.92053 129 VAL H O 1
ATOM 1001 N N . GLN A 1 130 ? 35.37900 34.31500 -42.97900 1.000 26.05816 130 GLN H N 1
ATOM 1002 C CA . GLN A 1 130 ? 35.14600 35.20800 -44.11500 1.000 25.10778 130 GLN H CA 1
ATOM 1003 C C . GLN A 1 130 ? 36.00000 36.47100 -44.02300 1.000 25.60587 130 GLN H C 1
ATOM 1004 O O . GLN A 1 130 ? 36.50200 36.96400 -45.04200 1.000 25.83908 130 GLN H O 1
ATOM 1010 N N . ALA A 1 131 ? 36.17000 37.01600 -42.81400 1.000 25.49132 131 ALA H N 1
ATOM 1011 C CA . ALA A 1 131 ? 36.87900 38.28500 -42.66600 1.000 23.47360 131 ALA H CA 1
ATOM 1012 C C . ALA A 1 131 ? 38.39400 38.17100 -42.81700 1.000 25.47278 131 ALA H C 1
ATOM 1013 O O . ALA A 1 131 ? 39.06700 39.20700 -42.86300 1.000 26.74181 131 ALA H O 1
ATOM 1015 N N . ILE A 1 132 ? 38.95200 36.96300 -42.85600 1.000 25.29429 132 ILE H N 1
ATOM 1016 C CA . ILE A 1 132 ? 40.40100 36.82500 -42.95200 1.000 29.60269 132 ILE H CA 1
ATOM 1017 C C . ILE A 1 132 ? 40.87600 37.33900 -44.30400 1.000 29.25088 132 ILE H C 1
ATOM 1018 O O . ILE A 1 132 ? 40.37100 36.93100 -45.36200 1.000 28.03489 132 ILE H O 1
ATOM 1023 N N . ARG A 1 133 ? 41.82600 38.26200 -44.27500 1.000 26.21911 133 ARG H N 1
ATOM 1024 C CA . ARG A 1 133 ? 42.48600 38.81500 -45.45000 1.000 27.19168 133 ARG H CA 1
ATOM 1025 C C . ARG A 1 133 ? 43.88300 38.23200 -45.58400 1.000 27.34757 133 ARG H C 1
ATOM 1026 O O . ARG A 1 133 ? 44.40900 37.61500 -44.65300 1.000 27.32652 133 ARG H O 1
ATOM 1034 N N . PRO A 1 134 ? 44.52700 38.39500 -46.74200 1.000 25.90017 134 PRO H N 1
ATOM 1035 C CA . PRO A 1 134 ? 45.92600 37.95200 -46.84800 1.000 26.78041 134 PRO H CA 1
ATOM 1036 C C . PRO A 1 134 ? 46.84800 38.64600 -45.85500 1.000 29.03575 134 PRO H C 1
ATOM 1037 O O . PRO A 1 134 ? 47.87700 38.06800 -45.48400 1.000 29.35094 134 PRO H O 1
ATOM 1041 N N . THR A 1 135 ? 46.48300 39.83500 -45.37800 1.000 27.58386 135 THR H N 1
ATOM 1042 C CA . THR A 1 135 ? 47.28500 40.59400 -44.42900 1.000 25.07826 135 THR H CA 1
ATOM 1043 C C . THR A 1 135 ? 46.87900 40.37700 -42.97500 1.000 25.43604 135 THR H C 1
ATOM 1044 O O . THR A 1 135 ? 47.53300 40.93600 -42.08900 1.000 26.61283 135 THR H O 1
ATOM 1048 N N . THR A 1 136 ? 45.83100 39.60000 -42.69800 1.000 22.65367 136 THR H N 1
ATOM 1049 C CA . THR A 1 136 ? 45.42800 39.39600 -41.30300 1.000 22.57206 136 THR H CA 1
ATOM 1050 C C . THR A 1 136 ? 46.52200 38.66300 -40.53400 1.000 27.05336 136 THR H C 1
ATOM 1051 O O . THR A 1 136 ? 47.03400 37.63300 -40.98400 1.000 24.75588 136 THR H O 1
ATOM 1055 N N . LYS A 1 137 ? 46.87500 39.19600 -39.35700 1.000 23.68289 137 LYS H N 1
ATOM 1056 C CA . LYS A 1 137 ? 47.88500 38.58600 -38.50800 1.000 21.52823 137 LYS H CA 1
ATOM 1057 C C . LYS A 1 137 ? 47.39800 38.28700 -37.09900 1.000 23.65340 137 LYS H C 1
ATOM 1058 O O . LYS A 1 137 ? 48.09200 37.57000 -36.37000 1.000 24.61328 137 LYS H O 1
ATOM 1064 N N . MET A 1 138 ? 46.22300 38.77800 -36.70500 1.000 21.75750 138 MET H N 1
ATOM 1065 C CA . MET A 1 138 ? 45.78900 38.67100 -35.31600 1.000 20.83572 138 MET H CA 1
ATOM 1066 C C . MET A 1 138 ? 44.27200 38.56200 -35.25900 1.000 23.97988 138 MET H C 1
ATOM 1067 O O . MET A 1 138 ? 43.56200 39.19800 -36.04800 1.000 22.11345 138 MET H O 1
ATOM 1072 N N . LEU A 1 139 ? 43.79600 37.74300 -34.32300 1.000 23.49886 139 LEU H N 1
ATOM 1073 C CA . LEU A 1 139 ? 42.38800 37.61900 -33.96800 1.000 20.49318 139 LEU H CA 1
ATOM 1074 C C . LEU A 1 139 ? 42.28400 37.95200 -32.49000 1.000 22.48830 139 LEU H C 1
ATOM 1075 O O . LEU A 1 139 ? 42.95200 37.31000 -31.67900 1.000 23.02085 139 LEU H O 1
ATOM 1080 N N . PHE A 1 140 ? 41.45600 38.94100 -32.14900 1.000 21.18397 140 PHE H N 1
ATOM 1081 C CA . PHE A 1 140 ? 41.35100 39.48300 -30.79000 1.000 20.90095 140 PHE H CA 1
ATOM 1082 C C . PHE A 1 140 ? 39.88600 39.42300 -30.38600 1.000 23.11574 140 PHE H C 1
ATOM 1083 O O . PHE A 1 140 ? 39.05300 40.09500 -31.00600 1.000 22.95566 140 PHE H O 1
ATOM 1091 N N . ILE A 1 141 ? 39.55700 38.62900 -29.36300 1.000 21.76601 141 ILE H N 1
ATOM 1092 C CA . ILE A 1 141 ? 38.15800 38.47100 -28.96600 1.000 22.45074 141 ILE H CA 1
ATOM 1093 C C . ILE A 1 141 ? 37.99400 38.67400 -27.47000 1.000 23.50825 141 ILE H C 1
ATOM 1094 O O . ILE A 1 141 ? 38.84000 38.25000 -26.67200 1.000 24.17675 141 ILE H O 1
ATOM 1099 N N . GLU A 1 142 ? 36.89100 39.32000 -27.09400 1.000 21.85667 142 GLU H N 1
ATOM 1100 C CA . GLU A 1 142 ? 36.39000 39.31900 -25.72400 1.000 22.65321 142 GLU H CA 1
ATOM 1101 C C . GLU A 1 142 ? 35.22200 38.35400 -25.63500 1.000 24.61203 142 GLU H C 1
ATOM 1102 O O . GLU A 1 142 ? 34.36300 38.33400 -26.52000 1.000 25.75483 142 GLU H O 1
ATOM 1108 N N . THR A 1 143 ? 35.15300 37.59300 -24.54400 1.000 21.82319 143 THR H N 1
ATOM 1109 C CA . THR A 1 143 ? 33.92400 36.87000 -24.31400 1.000 22.12908 143 THR H CA 1
ATOM 1110 C C . THR A 1 143 ? 33.74100 36.61800 -22.82100 1.000 21.83976 143 THR H C 1
ATOM 1111 O O . THR A 1 143 ? 34.68100 36.13800 -22.15800 1.000 22.86134 143 THR H O 1
ATOM 1115 N N . PRO A 1 144 ? 32.57400 36.95200 -22.25600 1.000 22.66921 144 PRO H N 1
ATOM 1116 C CA . PRO A 1 144 ? 31.48200 37.67700 -22.91100 1.000 21.87747 144 PRO H CA 1
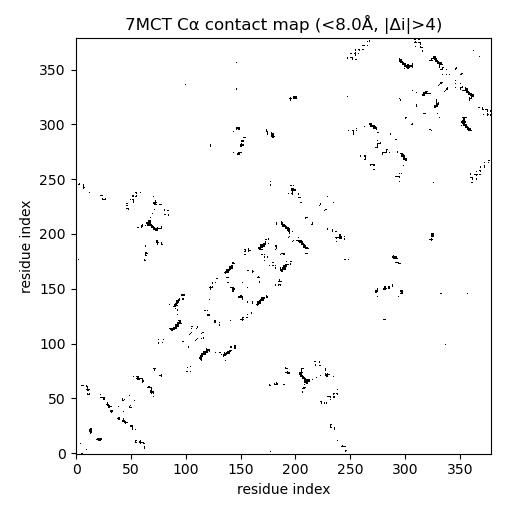ATOM 1117 C C . PRO A 1 144 ? 31.79200 39.16600 -23.04600 1.000 25.18952 144 PRO H C 1
ATOM 1118 O O . PRO A 1 144 ? 32.62100 39.69400 -22.30000 1.000 24.11329 144 PRO H O 1
ATOM 1122 N N . SER A 1 145 ? 31.13900 39.82800 -24.00000 1.000 21.71062 145 SER H N 1
ATOM 1123 C CA . SER A 1 145 ? 31.39300 41.22500 -24.32300 1.000 21.15085 145 SER H CA 1
ATOM 1124 C C . SER A 1 145 ? 30.55300 42.17500 -23.46300 1.000 21.29283 145 SER H C 1
ATOM 1125 O O . SER A 1 145 ? 29.69200 41.76700 -22.67800 1.000 25.04357 145 SER H O 1
ATOM 1128 N N . ASN A 1 146 ? 30.81600 43.47100 -23.62400 1.000 22.61212 146 ASN H N 1
ATOM 1129 C CA . ASN A 1 146 ? 30.12900 44.51800 -22.87900 1.000 25.13619 146 ASN H CA 1
ATOM 1130 C C . ASN A 1 146 ? 29.34500 45.42600 -23.82300 1.000 26.74498 146 ASN H C 1
ATOM 1131 O O . ASN A 1 146 ? 29.84800 45.76600 -24.89900 1.000 25.01785 146 ASN H O 1
ATOM 1136 N N . PRO A 1 147 ? 28.12100 45.85400 -23.45100 1.000 24.99667 147 PRO H N 1
ATOM 1137 C CA . PRO A 1 147 ? 27.35300 45.50800 -22.25100 1.000 26.25692 147 PRO H CA 1
ATOM 1138 C C . PRO A 1 147 ? 26.28700 44.43500 -22.48100 1.000 24.98183 147 PRO H C 1
ATOM 1139 O O . PRO A 1 147 ? 25.47800 44.19200 -21.59000 1.000 25.51805 147 PRO H O 1
ATOM 1143 N N . LEU A 1 148 ? 26.25000 43.81800 -23.66200 1.000 23.82909 148 LEU H N 1
ATOM 1144 C CA . LEU A 1 148 ? 25.20400 42.84500 -23.95100 1.000 22.32774 148 LEU H CA 1
ATOM 1145 C C . LEU A 1 148 ? 25.65600 41.39900 -23.76900 1.000 24.41511 148 LEU H C 1
ATOM 1146 O O . LEU A 1 148 ? 24.86900 40.48300 -24.03100 1.000 23.68370 148 LEU H O 1
ATOM 1151 N N . LEU A 1 149 ? 26.89200 41.17300 -23.30800 1.000 23.94428 149 LEU H N 1
ATOM 1152 C CA . LEU A 1 149 ? 27.36100 39.84500 -22.89500 1.000 21.90612 149 LEU H CA 1
ATOM 1153 C C . LEU A 1 149 ? 27.30500 38.81900 -24.03100 1.000 23.12529 149 LEU H C 1
ATOM 1154 O O . LEU A 1 149 ? 26.92600 37.66200 -23.83000 1.000 21.99965 149 LEU H O 1
ATOM 1159 N N . ARG A 1 150 ? 27.71400 39.22500 -25.23500 1.000 21.95928 150 ARG H N 1
ATOM 1160 C CA . ARG A 1 150 ? 27.78800 38.27300 -26.33500 1.000 22.56273 150 ARG H CA 1
ATOM 1161 C C . ARG A 1 150 ? 28.94400 37.30300 -26.12700 1.000 24.34664 150 ARG H C 1
ATOM 1162 O O . ARG A 1 150 ? 30.03200 37.69300 -25.68600 1.000 23.43916 150 ARG H O 1
ATOM 1170 N N . VAL A 1 151 ? 28.70100 36.03500 -26.46300 1.000 22.05038 151 VAL H N 1
ATOM 1171 C CA . VAL A 1 151 ? 29.62900 34.93300 -26.22800 1.000 23.42145 151 VAL H CA 1
ATOM 1172 C C . VAL A 1 151 ? 30.23700 34.49600 -27.55600 1.000 23.21338 151 VAL H C 1
ATOM 1173 O O . VAL A 1 151 ? 29.51200 34.29600 -28.54000 1.000 24.83948 151 VAL H O 1
ATOM 1177 N N . THR A 1 152 ? 31.55700 34.30300 -27.56900 1.000 22.91654 152 THR H N 1
ATOM 1178 C CA . THR A 1 152 ? 32.29200 33.79700 -28.72700 1.000 22.73652 152 THR H CA 1
ATOM 1179 C C . THR A 1 152 ? 32.97800 32.48200 -28.37000 1.000 24.56250 152 THR H C 1
ATOM 1180 O O . THR A 1 152 ? 33.51600 32.32900 -27.27100 1.000 24.91691 152 THR H O 1
ATOM 1184 N N . ASP A 1 153 ? 32.96500 31.53700 -29.31000 1.000 24.92857 153 ASP H N 1
ATOM 1185 C CA . ASP A 1 153 ? 33.56200 30.21700 -29.10500 1.000 25.69637 153 ASP H CA 1
ATOM 1186 C C . ASP A 1 153 ? 35.08500 30.31900 -29.12600 1.000 24.22229 153 ASP H C 1
ATOM 1187 O O . ASP A 1 153 ? 35.68900 30.51100 -30.18700 1.000 23.66485 153 ASP H O 1
ATOM 1192 N N . ILE A 1 154 ? 35.71000 30.14600 -27.95900 1.000 23.30808 154 ILE H N 1
ATOM 1193 C CA . ILE A 1 154 ? 37.15500 30.32800 -27.83700 1.000 23.15092 154 ILE H CA 1
ATOM 1194 C C . ILE A 1 154 ? 37.91200 29.21700 -28.55800 1.000 23.07401 154 ILE H C 1
ATOM 1195 O O . ILE A 1 154 ? 38.89800 29.47400 -29.25600 1.000 24.55765 154 ILE H O 1
ATOM 1200 N N . LYS A 1 155 ? 37.50600 27.96200 -28.34400 1.000 24.58774 155 LYS H N 1
ATOM 1201 C CA . LYS A 1 155 ? 38.24700 26.84200 -28.91800 1.000 26.01888 155 LYS H CA 1
ATOM 1202 C C . LYS A 1 155 ? 38.23200 26.90200 -30.44000 1.000 26.63997 155 LYS H C 1
ATOM 1203 O O . LYS A 1 155 ? 39.27000 26.72700 -31.09500 1.000 27.83409 155 LYS H O 1
ATOM 1208 N N . LYS A 1 156 ? 37.06500 27.18200 -31.01800 1.000 25.62131 156 LYS H N 1
ATOM 1209 C CA . LYS A 1 156 ? 36.97900 27.29700 -32.47100 1.000 27.34723 156 LYS H CA 1
ATOM 1210 C C . LYS A 1 156 ? 37.77600 28.49200 -32.98500 1.000 29.83837 156 LYS H C 1
ATOM 1211 O O . LYS A 1 156 ? 38.39600 28.41800 -34.05600 1.000 27.58607 156 LYS H O 1
ATOM 1217 N N . SER A 1 157 ? 37.77800 29.60200 -32.23500 1.000 25.83930 157 SER H N 1
ATOM 1218 C CA . SER A 1 157 ? 38.57600 30.76100 -32.63200 1.000 25.10310 157 SER H CA 1
ATOM 1219 C C . SER A 1 157 ? 40.06200 30.41900 -32.65100 1.000 26.71738 157 SER H C 1
ATOM 1220 O O . SER A 1 157 ? 40.79100 30.81200 -33.57500 1.000 25.54375 157 SER H O 1
ATOM 1223 N N . ALA A 1 158 ? 40.52600 29.68600 -31.63100 1.000 25.48974 158 ALA H N 1
ATOM 1224 C CA . ALA A 1 158 ? 41.91500 29.24200 -31.58800 1.000 24.59069 158 ALA H CA 1
ATOM 1225 C C . ALA A 1 158 ? 42.24500 28.34200 -32.77100 1.000 27.84367 158 ALA H C 1
ATOM 1226 O O . ALA A 1 158 ? 43.32100 28.46300 -33.36500 1.000 26.80536 158 ALA H O 1
ATOM 1228 N N . GLU A 1 159 ? 41.33900 27.42000 -33.10800 1.000 26.60001 159 GLU H N 1
ATOM 1229 C CA . GLU A 1 159 ? 41.57800 26.53600 -34.25200 1.000 26.67881 159 GLU H CA 1
ATOM 1230 C C . GLU A 1 159 ? 41.68600 27.32300 -35.55200 1.000 30.22817 159 GLU H C 1
ATOM 1231 O O . GLU A 1 159 ? 42.56600 27.05300 -36.38300 1.000 28.72710 159 GLU H O 1
ATOM 1237 N N . ILE A 1 160 ? 40.79200 28.29400 -35.75000 1.000 25.85778 160 ILE H N 1
ATOM 1238 C CA . ILE A 1 160 ? 40.84900 29.13600 -36.94300 1.000 25.38870 160 ILE H CA 1
ATOM 1239 C C . ILE A 1 160 ? 42.17300 29.89400 -36.99800 1.000 25.57254 160 ILE H C 1
ATOM 1240 O O . ILE A 1 160 ? 42.85300 29.93200 -38.03600 1.000 25.81342 160 ILE H O 1
ATOM 1245 N N . ALA A 1 161 ? 42.56100 30.50600 -35.87300 1.000 24.58875 161 ALA H N 1
ATOM 1246 C CA . ALA A 1 161 ? 43.81700 31.24700 -35.82300 1.000 23.26986 161 ALA H CA 1
ATOM 1247 C C . ALA A 1 161 ? 45.00700 30.35000 -36.15500 1.000 24.33917 161 ALA H C 1
ATOM 1248 O O . ALA A 1 161 ? 45.92100 30.76300 -36.87900 1.000 27.22680 161 ALA H O 1
ATOM 1250 N N . LYS A 1 162 ? 45.02200 29.12600 -35.61800 1.000 25.90063 162 LYS H N 1
ATOM 1251 C CA . LYS A 1 162 ? 46.13100 28.21500 -35.87900 1.000 26.00706 162 LYS H CA 1
ATOM 1252 C C . LYS A 1 162 ? 46.17800 27.84000 -37.35000 1.000 28.94608 162 LYS H C 1
ATOM 1253 O O . LYS A 1 162 ? 47.24800 27.84400 -37.97000 1.000 29.11433 162 LYS H O 1
ATOM 1258 N N . GLU A 1 163 ? 45.01800 27.53200 -37.92900 1.000 27.40714 163 GLU H N 1
ATOM 1259 C CA . GLU A 1 163 ? 44.99100 27.13400 -39.33600 1.000 26.33781 163 GLU H CA 1
ATOM 1260 C C . GLU A 1 163 ? 45.45100 28.26100 -40.25000 1.000 30.42704 163 GLU H C 1
ATOM 1261 O O . GLU A 1 163 ? 46.08600 28.01000 -41.28500 1.000 30.98735 163 GLU H O 1
ATOM 1267 N N . HIS A 1 164 ? 45.13100 29.50700 -39.90800 1.000 28.37738 164 HIS H N 1
ATOM 1268 C CA . HIS A 1 164 ? 45.44000 30.62700 -40.78400 1.000 27.96557 164 HIS H CA 1
ATOM 1269 C C . HIS A 1 164 ? 46.67800 31.40300 -40.35700 1.000 28.31160 164 HIS H C 1
ATOM 1270 O O . HIS A 1 164 ? 46.95000 32.46600 -40.92400 1.000 28.38198 164 HIS H O 1
ATOM 1277 N N . GLY A 1 165 ? 47.43000 30.90000 -39.38400 1.000 28.11730 165 GLY H N 1
ATOM 1278 C CA . GLY A 1 165 ? 48.65600 31.55500 -38.96300 1.000 30.27338 165 GLY H CA 1
ATOM 1279 C C . GLY A 1 165 ? 48.44600 32.89100 -38.28300 1.000 32.47602 165 GLY H C 1
ATOM 1280 O O . GLY A 1 165 ? 49.21600 33.83100 -38.52200 1.000 30.34733 165 GLY H O 1
ATOM 1281 N N . LEU A 1 166 ? 47.41300 33.00600 -37.45300 1.000 26.47233 166 LEU H N 1
ATOM 1282 C CA . LEU A 1 166 ? 47.13200 34.24100 -36.74000 1.000 24.44486 166 LEU H CA 1
ATOM 1283 C C . LEU A 1 166 ? 47.55200 34.09400 -35.28700 1.000 22.61029 166 LEU H C 1
ATOM 1284 O O . LEU A 1 166 ? 47.47800 33.00400 -34.71700 1.000 27.58861 166 LEU H O 1
ATOM 1289 N N . ILE A 1 167 ? 47.99000 35.20300 -34.70100 1.000 22.38695 167 ILE H N 1
ATOM 1290 C CA . ILE A 1 167 ? 48.11700 35.30300 -33.24600 1.000 21.37701 167 ILE H CA 1
ATOM 1291 C C . ILE A 1 167 ? 46.71600 35.46800 -32.67300 1.000 23.21414 167 ILE H C 1
ATOM 1292 O O . ILE A 1 167 ? 46.00900 36.41700 -33.02500 1.000 24.40484 167 ILE H O 1
ATOM 1297 N N . SER A 1 168 ? 46.31900 34.56300 -31.78300 1.000 24.79738 168 SER H N 1
ATOM 1298 C CA . SER A 1 168 ? 45.01400 34.64900 -31.14000 1.000 20.48566 168 SER H CA 1
ATOM 1299 C C . SER A 1 168 ? 45.15100 35.23800 -29.74200 1.000 23.14749 168 SER H C 1
ATOM 1300 O O . SER A 1 168 ? 46.06100 34.87800 -28.98900 1.000 24.08130 168 SER H O 1
ATOM 1303 N N . VAL A 1 169 ? 44.24800 36.16600 -29.42200 1.000 21.54388 169 VAL H N 1
ATOM 1304 C CA . VAL A 1 169 ? 44.25900 36.92000 -28.17000 1.000 19.94711 169 VAL H CA 1
ATOM 1305 C C . VAL A 1 169 ? 42.85100 36.89400 -27.60500 1.000 22.70375 169 VAL H C 1
ATOM 1306 O O . VAL A 1 169 ? 41.88500 37.16500 -28.33000 1.000 23.16991 169 VAL H O 1
ATOM 1310 N N . VAL A 1 170 ? 42.73100 36.60300 -26.31000 1.000 21.05942 170 VAL H N 1
ATOM 1311 C CA . VAL A 1 170 ? 41.44800 36.71600 -25.62500 1.000 21.17123 170 VAL H CA 1
ATOM 1312 C C . VAL A 1 170 ? 41.58600 37.71800 -24.48700 1.000 22.28375 170 VAL H C 1
ATOM 1313 O O . VAL A 1 170 ? 42.50200 37.61400 -23.65900 1.000 22.58566 170 VAL H O 1
ATOM 1317 N N . ASP A 1 171 ? 40.69400 38.70500 -24.47800 1.000 20.39773 171 ASP H N 1
ATOM 1318 C CA . ASP A 1 171 ? 40.51200 39.59200 -23.33200 1.000 20.87898 171 ASP H CA 1
ATOM 1319 C C . ASP A 1 171 ? 39.58400 38.85900 -22.37200 1.000 22.87556 171 ASP H C 1
ATOM 1320 O O . ASP A 1 171 ? 38.37500 38.76000 -22.60500 1.000 22.53856 171 ASP H O 1
ATOM 1325 N N . ASN A 1 172 ? 40.15700 38.33300 -21.28400 1.000 20.58471 172 ASN H N 1
ATOM 1326 C CA . ASN A 1 172 ? 39.46400 37.46200 -20.34600 1.000 20.62794 172 ASN H CA 1
ATOM 1327 C C . ASN A 1 172 ? 39.03800 38.20800 -19.07900 1.000 21.61786 172 ASN H C 1
ATOM 1328 O O . ASN A 1 172 ? 38.81700 37.58000 -18.03700 1.000 21.78470 172 ASN H O 1
ATOM 1333 N N . THR A 1 173 ? 38.91200 39.53800 -19.16400 1.000 19.89624 173 THR H N 1
ATOM 1334 C CA . THR A 1 173 ? 38.62200 40.36300 -17.98900 1.000 20.16593 173 THR H CA 1
ATOM 1335 C C . THR A 1 173 ? 37.33400 39.93400 -17.29400 1.000 21.25041 173 THR H C 1
ATOM 1336 O O . THR A 1 173 ? 37.30300 39.74700 -16.06800 1.000 20.45252 173 THR H O 1
ATOM 1340 N N . PHE A 1 174 ? 36.24800 39.79800 -18.06100 1.000 21.87497 174 PHE H N 1
ATOM 1341 C CA . PHE A 1 174 ? 34.93300 39.60800 -17.45600 1.000 21.40383 174 PHE H CA 1
ATOM 1342 C C . PHE A 1 174 ? 34.80900 38.26200 -16.74800 1.000 21.75754 174 PHE H C 1
ATOM 1343 O O . PHE A 1 174 ? 34.07800 38.15700 -15.76000 1.000 23.23939 174 PHE H O 1
ATOM 1351 N N . MET A 1 175 ? 35.48700 37.22100 -17.24300 1.000 22.08245 175 MET H N 1
ATOM 1352 C CA . MET A 1 175 ? 35.35500 35.89100 -16.65800 1.000 21.33134 175 MET H CA 1
ATOM 1353 C C . MET A 1 175 ? 36.37700 35.60800 -15.56400 1.000 21.17917 175 MET H C 1
ATOM 1354 O O . MET A 1 175 ? 36.07200 34.84600 -14.63400 1.000 22.68026 175 MET H O 1
ATOM 1359 N N . THR A 1 176 ? 37.58400 36.20600 -15.66400 1.000 22.44851 176 THR H N 1
ATOM 1360 C CA . THR A 1 176 ? 38.75900 36.00600 -14.80300 1.000 20.65532 176 THR H CA 1
ATOM 1361 C C . THR A 1 176 ? 39.35200 34.61200 -14.99100 1.000 22.20901 176 THR H C 1
ATOM 1362 O O . THR A 1 176 ? 38.67400 33.70800 -15.49800 1.000 22.24329 176 THR H O 1
ATOM 1366 N N . PRO A 1 177 ? 40.59800 34.38000 -14.56100 1.000 22.34536 177 PRO H N 1
ATOM 1367 C CA . PRO A 1 177 ? 41.15200 33.01900 -14.63100 1.000 23.77873 177 PRO H CA 1
ATOM 1368 C C . PRO A 1 177 ? 40.43600 32.02300 -13.73700 1.000 24.42968 177 PRO H C 1
ATOM 1369 O O . PRO A 1 177 ? 40.68800 30.81600 -13.85500 1.000 23.52702 177 PRO H O 1
ATOM 1373 N N . TYR A 1 178 ? 39.56100 32.48000 -12.84000 1.000 21.63613 178 TYR H N 1
ATOM 1374 C CA . TYR A 1 178 ? 38.88000 31.54200 -11.95800 1.000 22.30156 178 TYR H CA 1
ATOM 1375 C C . TYR A 1 178 ? 37.86100 30.69600 -12.71200 1.000 22.40138 178 TYR H C 1
ATOM 1376 O O . TYR A 1 178 ? 37.57200 29.56800 -12.29500 1.000 24.80156 178 TYR H O 1
ATOM 1385 N N . TYR A 1 179 ? 37.32600 31.20200 -13.83600 1.000 22.20266 179 TYR H N 1
ATOM 1386 C CA . TYR A 1 179 ? 36.24500 30.52200 -14.53400 1.000 22.10579 179 TYR H CA 1
ATOM 1387 C C . TYR A 1 179 ? 36.54900 30.15900 -15.97900 1.000 23.17088 179 TYR H C 1
ATOM 1388 O O . TYR A 1 179 ? 35.87900 29.27700 -16.51900 1.000 23.98259 179 TYR H O 1
ATOM 1397 N N . GLN A 1 180 ? 37.52000 30.80400 -16.61200 1.000 21.08627 180 GLN H N 1
ATOM 1398 C CA . GLN A 1 180 ? 37.75500 30.63400 -18.04200 1.000 21.95986 180 GLN H CA 1
ATOM 1399 C C . GLN A 1 180 ? 39.25300 30.74500 -18.27500 1.000 23.51091 180 GLN H C 1
ATOM 1400 O O . GLN A 1 180 ? 39.87100 31.71100 -17.82100 1.000 22.86272 180 GLN H O 1
ATOM 1406 N N . ASN A 1 181 ? 39.83700 29.77000 -18.98000 1.000 24.15678 181 ASN H N 1
ATOM 1407 C CA . ASN A 1 181 ? 41.28600 29.71200 -19.18300 1.000 22.33097 181 ASN H CA 1
ATOM 1408 C C . ASN A 1 181 ? 41.58200 29.56700 -20.67100 1.000 23.57541 181 ASN H C 1
ATOM 1409 O O . ASN A 1 181 ? 41.80700 28.45600 -21.16700 1.000 25.38165 181 ASN H O 1
ATOM 1414 N N . PRO A 1 182 ? 41.62500 30.68400 -21.40100 1.000 21.88317 182 PRO H N 1
ATOM 1415 C CA . PRO A 1 182 ? 41.79300 30.61400 -22.86900 1.000 20.66958 182 PRO H CA 1
ATOM 1416 C C . PRO A 1 182 ? 43.05300 29.89700 -23.33700 1.000 24.53173 182 PRO H C 1
ATOM 1417 O O . PRO A 1 182 ? 43.02300 29.25100 -24.39800 1.000 25.17943 182 PRO H O 1
ATOM 1421 N N . LEU A 1 183 ? 44.16500 29.99800 -22.60200 1.000 24.77735 183 LEU H N 1
ATOM 1422 C CA . LEU A 1 183 ? 45.38100 29.31600 -23.04200 1.000 24.83223 183 LEU H CA 1
ATOM 1423 C C . LEU A 1 183 ? 45.18000 27.80700 -23.10000 1.000 25.38947 183 LEU H C 1
ATOM 1424 O O . LEU A 1 183 ? 45.77600 27.13400 -23.95200 1.000 26.16514 183 LEU H O 1
ATOM 1429 N N . ASP A 1 184 ? 44.33500 27.26600 -22.22400 1.000 23.93901 184 ASP H N 1
ATOM 1430 C CA . ASP A 1 184 ? 44.04200 25.83900 -22.22500 1.000 26.75425 184 ASP H CA 1
ATOM 1431 C C . ASP A 1 184 ? 43.25400 25.42800 -23.45600 1.000 29.81128 184 ASP H C 1
ATOM 1432 O O . ASP A 1 184 ? 43.23600 24.24100 -23.79800 1.000 29.16853 184 ASP H O 1
ATOM 1437 N N . LEU A 1 185 ? 42.57800 26.37500 -24.09900 1.000 26.97920 185 LEU H N 1
ATOM 1438 C CA . LEU A 1 185 ? 41.77700 26.10800 -25.28200 1.000 26.58888 185 LEU H CA 1
ATOM 1439 C C . LEU A 1 185 ? 42.51900 26.43700 -26.56800 1.000 28.76276 185 LEU H C 1
ATOM 1440 O O . LEU A 1 185 ? 41.90300 26.45900 -27.64200 1.000 28.19132 185 LEU H O 1
ATOM 1445 N N . GLY A 1 186 ? 43.82800 26.68200 -26.48900 1.000 27.01098 186 GLY H N 1
ATOM 1446 C CA . GLY A 1 186 ? 44.64300 26.87000 -27.67400 1.000 27.76711 186 GLY H CA 1
ATOM 1447 C C . GLY A 1 186 ? 44.95400 28.30700 -28.03300 1.000 27.33679 186 GLY H C 1
ATOM 1448 O O . GLY A 1 186 ? 45.61300 28.54300 -29.05600 1.000 27.05556 186 GLY H O 1
ATOM 1449 N N . ILE A 1 187 ? 44.51100 29.27200 -27.22700 1.000 24.08197 187 ILE H N 1
ATOM 1450 C CA . ILE A 1 187 ? 44.73900 30.68200 -27.52100 1.000 23.78581 187 ILE H CA 1
ATOM 1451 C C . ILE A 1 187 ? 46.19600 31.02100 -27.23000 1.000 23.54555 187 ILE H C 1
ATOM 1452 O O . ILE A 1 187 ? 46.79000 30.50300 -26.27100 1.000 25.60919 187 ILE H O 1
ATOM 1457 N N . ASP A 1 188 ? 46.77500 31.90800 -28.04900 1.000 22.58099 188 ASP H N 1
ATOM 1458 C CA . ASP A 1 188 ? 48.18300 32.26700 -27.89100 1.000 22.94675 188 ASP H CA 1
ATOM 1459 C C . ASP A 1 188 ? 48.40600 33.17900 -26.68600 1.000 24.26053 188 ASP H C 1
ATOM 1460 O O . ASP A 1 188 ? 49.35100 32.97500 -25.91500 1.000 24.37165 188 ASP H O 1
ATOM 1465 N N . ILE A 1 189 ? 47.57900 34.21600 -26.53600 1.000 22.81982 189 ILE H N 1
ATOM 1466 C CA . ILE A 1 189 ? 47.78800 35.26200 -25.53400 1.000 22.72332 189 ILE H CA 1
ATOM 1467 C C . ILE A 1 189 ? 46.46900 35.53600 -24.82200 1.000 21.47797 189 ILE H C 1
ATOM 1468 O O . ILE A 1 189 ? 45.43200 35.71200 -25.47800 1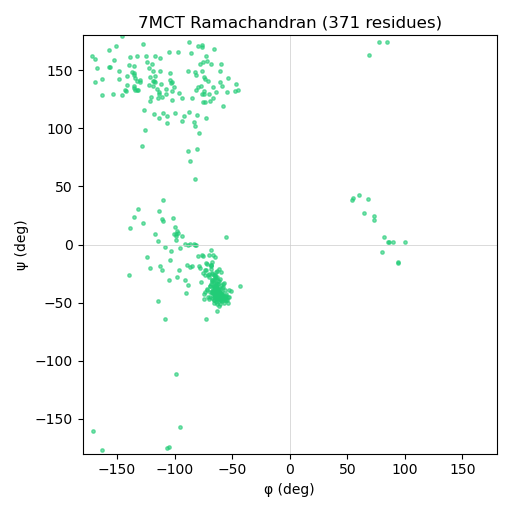.000 22.06634 189 ILE H O 1
ATOM 1473 N N . VAL A 1 190 ? 46.50600 35.60500 -23.48500 1.000 21.46702 190 VAL H N 1
ATOM 1474 C CA . VAL A 1 190 ? 45.33800 36.01700 -22.71300 1.000 22.67418 190 VAL H CA 1
ATOM 1475 C C . VAL A 1 190 ? 45.68900 37.29400 -21.96500 1.000 22.73160 190 VAL H C 1
ATOM 1476 O O . VAL A 1 190 ? 46.82500 37.45900 -21.50900 1.000 22.93476 190 VAL H O 1
ATOM 1480 N N . LEU A 1 191 ? 44.74000 38.22500 -21.88100 1.000 20.81383 191 LEU H N 1
ATOM 1481 C CA . LEU A 1 191 ? 45.02200 39.46300 -21.16800 1.000 21.81725 191 LEU H CA 1
ATOM 1482 C C . LEU A 1 191 ? 43.82300 39.87400 -20.32800 1.000 22.79544 191 LEU H C 1
ATOM 1483 O O . LEU A 1 191 ? 42.69100 39.42100 -20.53700 1.000 21.03481 191 LEU H O 1
ATOM 1488 N N . HIS A 1 192 ? 44.10000 40.74900 -19.36300 1.000 20.61090 192 HIS H N 1
ATOM 1489 C CA . HIS A 1 192 ? 43.10200 41.22000 -18.41300 1.000 18.78993 192 HIS H CA 1
ATOM 1490 C C . HIS A 1 192 ? 43.28900 42.69900 -18.12800 1.000 20.34421 192 HIS H C 1
ATOM 1491 O O . HIS A 1 192 ? 44.42200 43.17700 -18.01700 1.000 21.44677 192 HIS H O 1
ATOM 1498 N N . SER A 1 193 ? 42.18000 43.40300 -17.92300 1.000 20.31782 193 SER H N 1
ATOM 1499 C CA . SER A 1 193 ? 42.23900 44.61400 -17.11600 1.000 19.65686 193 SER H CA 1
ATOM 1500 C C . SER A 1 193 ? 42.17200 44.15000 -15.66900 1.000 19.37456 193 SER H C 1
ATOM 1501 O O . SER A 1 193 ? 41.10700 43.78000 -15.17000 1.000 20.52840 193 SER H O 1
ATOM 1504 N N . ALA A 1 194 ? 43.32300 44.12700 -15.00200 1.000 18.90863 194 ALA H N 1
ATOM 1505 C CA . ALA A 1 194 ? 43.35600 43.74400 -13.59700 1.000 18.66979 194 ALA H CA 1
ATOM 1506 C C . ALA A 1 194 ? 42.72000 44.80000 -12.70600 1.000 20.22631 194 ALA H C 1
ATOM 1507 O O . ALA A 1 194 ? 42.51800 44.55600 -11.50800 1.000 21.31895 194 ALA H O 1
ATOM 1509 N N . THR A 1 195 ? 42.41000 45.96100 -13.27100 1.000 20.55333 195 THR H N 1
ATOM 1510 C CA . THR A 1 195 ? 41.65100 47.02100 -12.62500 1.000 20.34157 195 THR H CA 1
ATOM 1511 C C . THR A 1 195 ? 40.30400 46.52900 -12.11700 1.000 19.58988 195 THR H C 1
ATOM 1512 O O . THR A 1 195 ? 39.74000 47.07800 -11.15200 1.000 20.84249 195 THR H O 1
ATOM 1540 N N . TYR A 1 197 ? 38.10900 42.65300 -11.75400 1.000 20.43785 197 TYR H N 1
ATOM 1541 C CA . TYR A 1 197 ? 37.98600 41.59100 -10.74400 1.000 23.51584 197 TYR H CA 1
ATOM 1542 C C . TYR A 1 197 ? 39.27400 41.15000 -10.05300 1.000 21.28171 197 TYR H C 1
ATOM 1543 O O . TYR A 1 197 ? 39.25000 40.80200 -8.86100 1.000 20.54388 197 TYR H O 1
ATOM 1552 N N . LEU A 1 198 ? 40.39100 41.12400 -10.78300 1.000 21.19295 198 LEU H N 1
ATOM 1553 C CA . LEU A 1 198 ? 41.61900 40.56500 -10.22000 1.000 22.83256 198 LEU H CA 1
ATOM 1554 C C . LEU A 1 198 ? 42.09500 41.37700 -9.02000 1.000 22.05751 198 LEU H C 1
ATOM 1555 O O . LEU A 1 198 ? 42.27300 40.83500 -7.92300 1.000 21.83908 198 LEU H O 1
ATOM 1560 N N . GLY A 1 199 ? 42.32200 42.68100 -9.20800 1.000 19.05779 199 GLY H N 1
ATOM 1561 C CA . GLY A 1 199 ? 42.57800 43.52900 -8.04900 1.000 19.98229 199 GLY H CA 1
ATOM 1562 C C . GLY A 1 199 ? 41.41400 43.50400 -7.08100 1.000 20.53670 199 GLY H C 1
ATOM 1563 O O . GLY A 1 199 ? 41.59200 43.31300 -5.87300 1.000 20.95927 199 GLY H O 1
ATOM 1564 N N . GLY A 1 200 ? 40.19900 43.67400 -7.60600 1.000 21.04761 200 GLY H N 1
ATOM 1565 C CA . GLY A 1 200 ? 38.98100 43.37400 -6.88400 1.000 20.68761 200 GLY H CA 1
ATOM 1566 C C . GLY A 1 200 ? 38.52000 44.42200 -5.89700 1.000 21.40152 200 GLY H C 1
ATOM 1567 O O . GLY A 1 200 ? 37.42200 44.27700 -5.33900 1.000 22.83137 200 GLY H O 1
ATOM 1568 N N . HIS A 1 201 ? 39.30700 45.47800 -5.66000 1.000 19.95437 201 HIS H N 1
ATOM 1569 C CA . HIS A 1 201 ? 38.99700 46.41900 -4.58700 1.000 19.15553 201 HIS H CA 1
ATOM 1570 C C . HIS A 1 201 ? 38.96700 47.85800 -5.08800 1.000 21.33894 201 HIS H C 1
ATOM 1571 O O . HIS A 1 201 ? 39.04500 48.78800 -4.28200 1.000 21.25253 201 HIS H O 1
ATOM 1578 N N . SER A 1 202 ? 38.84300 48.05500 -6.40800 1.000 20.28000 202 SER H N 1
ATOM 1579 C CA . SER A 1 202 ? 38.71000 49.39000 -6.99700 1.000 22.51750 202 SER H CA 1
ATOM 1580 C C . SER A 1 202 ? 39.83900 50.31800 -6.57100 1.000 20.30054 202 SER H C 1
ATOM 1581 O O . SER A 1 202 ? 39.62900 51.51300 -6.34400 1.000 21.10122 202 SER H O 1
ATOM 1584 N N . ASP A 1 203 ? 41.05800 49.78000 -6.46600 1.000 19.52611 203 ASP H N 1
ATOM 1585 C CA . ASP A 1 203 ? 42.13700 50.62400 -5.97300 1.000 18.50483 203 ASP H CA 1
ATOM 1586 C C . ASP A 1 203 ? 43.44700 50.44100 -6.72100 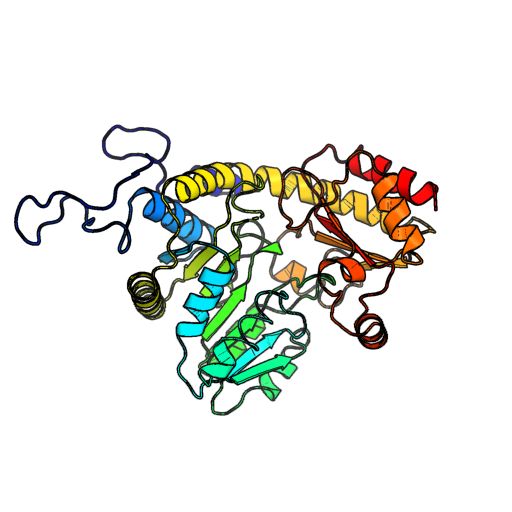1.000 20.39095 203 ASP H C 1
ATOM 1587 O O . ASP A 1 203 ? 44.47200 50.96400 -6.26300 1.000 21.46075 203 ASP H O 1
ATOM 1592 N N . VAL A 1 204 ? 43.42700 49.78300 -7.88700 1.000 19.28871 204 VAL H N 1
ATOM 1593 C CA . VAL A 1 204 ? 44.59300 49.61300 -8.74700 1.000 18.70530 204 VAL H CA 1
ATOM 1594 C C . VAL A 1 204 ? 44.10900 49.71400 -10.18000 1.000 17.93379 204 VAL H C 1
ATOM 1595 O O . VAL A 1 204 ? 43.11000 49.07900 -10.53700 1.000 21.23157 204 VAL H O 1
ATOM 1599 N N . VAL A 1 205 ? 44.81000 50.49200 -10.99900 1.000 18.55616 205 VAL H N 1
ATOM 1600 C CA . VAL A 1 205 ? 44.65600 50.43800 -12.45100 1.000 16.94870 205 VAL H CA 1
ATOM 1601 C C . VAL A 1 205 ? 45.84200 49.64500 -12.99100 1.000 21.19033 205 VAL H C 1
ATOM 1602 O O . VAL A 1 205 ? 46.99700 50.00100 -12.73000 1.000 20.37659 205 VAL H O 1
ATOM 1606 N N . ALA A 1 206 ? 45.56700 48.57700 -13.74200 1.000 20.79886 206 ALA H N 1
ATOM 1607 C CA . ALA A 1 206 ? 46.63400 47.65300 -14.12600 1.000 20.12217 206 ALA H CA 1
ATOM 1608 C C . ALA A 1 206 ? 46.14200 46.70800 -15.21300 1.000 19.66385 206 ALA H C 1
ATOM 1609 O O . ALA A 1 206 ? 44.95400 46.39100 -15.28700 1.000 20.55733 206 ALA H O 1
ATOM 1611 N N . GLY A 1 207 ? 47.08000 46.24200 -16.03700 1.000 20.75480 207 GLY H N 1
ATOM 1612 C CA . GLY A 1 207 ? 46.80200 45.19000 -16.99800 1.000 19.53617 207 GLY H CA 1
ATOM 1613 C C . GLY A 1 207 ? 47.73100 44.00300 -16.76900 1.000 21.80290 207 GLY H C 1
ATOM 1614 O O . GLY A 1 207 ? 48.83800 44.16100 -16.26300 1.000 22.32199 207 GLY H O 1
ATOM 1615 N N . LEU A 1 208 ? 47.25300 42.81400 -17.13100 1.000 20.24105 208 LEU H N 1
ATOM 1616 C CA . LEU A 1 208 ? 48.06400 41.60400 -17.02000 1.000 21.77876 208 LEU H CA 1
ATOM 1617 C C . LEU A 1 208 ? 47.93700 40.80000 -18.30500 1.000 23.13746 208 LEU H C 1
ATOM 1618 O O . LEU A 1 208 ? 46.85900 40.74200 -18.90100 1.000 24.89656 208 LEU H O 1
ATOM 1623 N N . VAL A 1 209 ? 49.04100 40.17600 -18.72100 1.000 21.60213 209 VAL H N 1
ATOM 1624 C CA . VAL A 1 209 ? 49.10300 39.37400 -19.94300 1.000 22.05400 209 VAL H CA 1
ATOM 1625 C C . VAL A 1 209 ? 49.79700 38.05900 -19.61200 1.000 23.89554 209 VAL H C 1
ATOM 1626 O O . VAL A 1 209 ? 50.76300 38.04000 -18.84300 1.000 23.57330 209 VAL H O 1
ATOM 1630 N N . ALA A 1 210 ? 49.31300 36.95800 -20.18600 1.000 21.74011 210 ALA H N 1
ATOM 1631 C CA . ALA A 1 210 ? 49.98200 35.67600 -20.01400 1.000 22.85521 210 ALA H CA 1
ATOM 1632 C C . ALA A 1 210 ? 50.03400 34.93300 -21.33900 1.000 24.18334 210 ALA H C 1
ATOM 1633 O O . ALA A 1 210 ? 49.14900 35.07600 -22.19500 1.000 23.92234 210 ALA H O 1
ATOM 1635 N N . THR A 1 211 ? 51.10400 34.15100 -21.49900 1.000 21.85940 211 THR H N 1
ATOM 1636 C CA . THR A 1 211 ? 51.26400 33.31000 -22.68400 1.000 22.00283 211 THR H CA 1
ATOM 1637 C C . THR A 1 211 ? 52.11800 32.09900 -22.32900 1.000 26.37666 211 THR H C 1
ATOM 1638 O O . THR A 1 211 ? 52.85500 32.09800 -21.33700 1.000 26.17666 211 THR H O 1
ATOM 1642 N N . SER A 1 212 ? 51.99000 31.05000 -23.14200 1.000 26.36125 212 SER H N 1
ATOM 1643 C CA . SER A 1 212 ? 52.88000 29.90000 -23.07600 1.000 27.55084 212 SER H CA 1
ATOM 1644 C C . SER A 1 212 ? 53.91900 29.91000 -24.19100 1.000 28.96344 212 SER H C 1
ATOM 1645 O O . SER A 1 212 ? 54.81700 29.06100 -24.18900 1.000 32.94073 212 SER H O 1
ATOM 1648 N N . ASP A 1 213 ? 53.82500 30.86000 -25.11800 1.000 26.33712 213 ASP H N 1
ATOM 1649 C CA . ASP A 1 213 ? 54.66700 30.91000 -26.30700 1.000 26.54518 213 ASP H CA 1
ATOM 1650 C C . ASP A 1 213 ? 55.94800 31.67200 -25.97400 1.000 29.23067 213 ASP H C 1
ATOM 1651 O O . ASP A 1 213 ? 55.90800 32.87600 -25.69700 1.000 28.87327 213 ASP H O 1
ATOM 1656 N N . ASP A 1 214 ? 57.08700 30.96900 -26.00000 1.000 28.42125 214 ASP H N 1
ATOM 1657 C CA . ASP A 1 214 ? 58.36600 31.59800 -25.66600 1.000 31.64292 214 ASP H CA 1
ATOM 1658 C C . ASP A 1 214 ? 58.69800 32.75000 -26.60900 1.000 28.06837 214 ASP H C 1
ATOM 1659 O O . ASP A 1 214 ? 59.26900 33.76300 -26.18600 1.000 29.35070 214 ASP H O 1
ATOM 1664 N N . LYS A 1 215 ? 58.38100 32.60900 -27.90300 1.000 27.69059 215 LYS H N 1
ATOM 1665 C CA . LYS A 1 215 ? 58.74400 33.65900 -28.85100 1.000 26.73401 215 LYS H CA 1
ATOM 1666 C C . LYS A 1 215 ? 57.85000 34.88500 -28.69500 1.000 25.15367 215 LYS H C 1
ATOM 1667 O O . LYS A 1 215 ? 58.32800 36.03000 -28.75400 1.000 25.93246 215 LYS H O 1
ATOM 1671 N N . LEU A 1 216 ? 56.54800 34.66900 -28.49200 1.000 25.68701 216 LEU H N 1
ATOM 1672 C CA . LEU A 1 216 ? 55.66900 35.80000 -28.22000 1.000 25.61264 216 LEU H CA 1
ATOM 1673 C C . LEU A 1 216 ? 56.05100 36.47200 -26.90800 1.000 23.10108 216 LEU H C 1
ATOM 1674 O O . LEU A 1 216 ? 56.00000 37.70000 -26.79700 1.000 24.45923 216 LEU H O 1
ATOM 1679 N N . ALA A 1 217 ? 56.44500 35.68100 -25.91100 1.000 23.64086 217 ALA H N 1
ATOM 1680 C CA . ALA A 1 217 ? 56.88800 36.26200 -24.64500 1.000 25.38802 217 ALA H CA 1
ATOM 1681 C C . ALA A 1 217 ? 58.12600 37.12700 -24.84100 1.000 27.01095 217 ALA H C 1
ATOM 1682 O O . ALA A 1 217 ? 58.21600 38.22600 -24.28800 1.000 24.67622 217 ALA H O 1
ATOM 1684 N N . GLU A 1 218 ? 59.09400 36.65300 -25.63400 1.000 26.26204 218 GLU H N 1
ATOM 1685 C CA . GLU A 1 218 ? 60.27500 37.47100 -25.89500 1.000 24.72478 218 GLU H CA 1
ATOM 1686 C C . GLU A 1 218 ? 59.89600 38.78500 -26.57100 1.000 26.88896 218 GLU H C 1
ATOM 1687 O O . GLU A 1 218 ? 60.41400 39.85800 -26.21500 1.000 24.54483 218 GLU H O 1
ATOM 1693 N N . ARG A 1 219 ? 58.98500 38.72200 -27.54800 1.000 23.83071 219 ARG H N 1
ATOM 1694 C CA . ARG A 1 219 ? 58.56500 39.94400 -28.22700 1.000 22.91521 219 ARG H CA 1
ATOM 1695 C C . ARG A 1 219 ? 57.83400 40.89700 -27.28000 1.000 22.39031 219 ARG H C 1
ATOM 1696 O O . ARG A 1 219 ? 58.04600 42.11800 -27.33300 1.000 24.07481 219 ARG H O 1
ATOM 1704 N N . LEU A 1 220 ? 56.96700 40.36000 -26.41600 1.000 22.17384 220 LEU H N 1
ATOM 1705 C CA . LEU A 1 220 ? 56.24700 41.20300 -25.46200 1.000 22.07580 220 LEU H CA 1
ATOM 1706 C C . LEU A 1 220 ? 57.19900 41.82900 -24.45200 1.000 22.62420 220 LEU H C 1
ATOM 1707 O O . LEU A 1 220 ? 57.04100 42.99900 -24.08500 1.000 23.61991 220 LEU H O 1
ATOM 1712 N N . ALA A 1 221 ? 58.18400 41.06400 -23.98100 1.000 23.54658 221 ALA H N 1
ATOM 1713 C CA . ALA A 1 221 ? 59.15900 41.62200 -23.05000 1.000 24.05288 221 ALA H CA 1
ATOM 1714 C C . ALA A 1 221 ? 59.92000 42.76900 -23.69600 1.000 25.79393 221 ALA H C 1
ATOM 1715 O O . ALA A 1 221 ? 60.15600 43.80600 -23.06100 1.000 24.41272 221 ALA H O 1
ATOM 1717 N N . PHE A 1 222 ? 60.29000 42.61500 -24.97400 1.000 21.98184 222 PHE H N 1
ATOM 1718 C CA . PHE A 1 222 ? 60.97300 43.70300 -25.66400 1.000 23.39235 222 PHE H CA 1
ATOM 1719 C C . PHE A 1 222 ? 60.08000 44.93400 -25.80000 1.000 25.71689 222 PHE H C 1
ATOM 1720 O O . PHE A 1 222 ? 60.54000 46.06800 -25.61600 1.000 22.03848 222 PHE H O 1
ATOM 1728 N N . ILE A 1 223 ? 58.80600 44.73800 -26.15300 1.000 22.58713 223 ILE H N 1
ATOM 1729 C CA . ILE A 1 223 ? 57.89100 45.87400 -26.27100 1.000 22.17047 223 ILE H CA 1
ATOM 1730 C C . ILE A 1 223 ? 57.72500 46.57900 -24.92200 1.000 22.48980 223 ILE H C 1
ATOM 1731 O O . ILE A 1 223 ? 57.76200 47.81200 -24.83700 1.000 23.77839 223 ILE H O 1
ATOM 1736 N N . SER A 1 224 ? 57.52700 45.80300 -23.85200 1.000 20.88374 224 SER H N 1
ATOM 1737 C CA . SER A 1 224 ? 57.36800 46.38600 -22.51800 1.000 21.74720 224 SER H CA 1
ATOM 1738 C C . SER A 1 224 ? 58.60500 47.17800 -22.11600 1.000 23.28777 224 SER H C 1
ATOM 1739 O O . SER A 1 224 ? 58.49800 48.30200 -21.60500 1.000 24.44342 224 SER H O 1
ATOM 1742 N N . ASN A 1 225 ? 59.79300 46.61400 -22.34100 1.000 21.90440 225 ASN H N 1
ATOM 1743 C CA . ASN A 1 225 ? 61.01100 47.32600 -21.96800 1.000 24.07603 225 ASN H CA 1
ATOM 1744 C C . ASN A 1 225 ? 61.22400 48.56400 -22.82800 1.000 26.58922 225 ASN H C 1
ATOM 1745 O O . ASN A 1 225 ? 61.81800 49.54500 -22.36300 1.000 26.04097 225 ASN H O 1
ATOM 1750 N N . SER A 1 226 ? 60.76000 48.54400 -24.08100 1.000 23.97199 226 SER H N 1
ATOM 1751 C CA . SER A 1 226 ? 61.05700 49.64800 -24.98300 1.000 21.83454 226 SER H CA 1
ATOM 1752 C C . SER A 1 226 ? 60.04100 50.77700 -24.91800 1.000 24.55272 226 SER H C 1
ATOM 1753 O O . SER A 1 226 ? 60.42800 51.94000 -25.07900 1.000 26.14309 226 SER H O 1
ATOM 1756 N N . THR A 1 227 ? 58.75400 50.47100 -24.70100 1.000 23.49399 227 THR H N 1
ATOM 1757 C CA . THR A 1 227 ? 57.73000 51.50600 -24.59200 1.000 21.45824 227 THR H CA 1
ATOM 1758 C C . THR A 1 227 ? 57.28800 51.75600 -23.14900 1.000 21.57739 227 THR H C 1
ATOM 1759 O O . THR A 1 227 ? 56.60600 52.75000 -22.89500 1.000 21.96646 227 THR H O 1
ATOM 1763 N N . GLY A 1 228 ? 57.63900 50.87400 -22.21700 1.000 20.16288 228 GLY H N 1
ATOM 1764 C CA . GLY A 1 228 ? 57.67600 51.23300 -20.80200 1.000 18.45026 228 GLY H CA 1
ATOM 1765 C C . GLY A 1 228 ? 56.35800 51.41100 -20.07900 1.000 20.43043 228 GLY H C 1
ATOM 1766 O O . GLY A 1 228 ? 56.32900 52.09500 -19.04700 1.000 22.66902 228 GLY H O 1
ATOM 1767 N N . GLY A 1 229 ? 55.27900 50.79200 -20.55200 1.000 20.75403 229 GLY H N 1
ATOM 1768 C CA . GLY A 1 229 ? 54.01300 50.85500 -19.84500 1.000 20.86685 229 GLY H CA 1
ATOM 1769 C C . GLY A 1 229 ? 53.93300 49.84900 -18.71200 1.000 19.89151 229 GLY H C 1
ATOM 1770 O O . GLY A 1 229 ? 53.00100 49.04300 -18.66100 1.000 21.98025 229 GLY H O 1
ATOM 1771 N N . ILE A 1 230 ? 54.90100 49.89700 -17.77400 1.000 20.54130 230 ILE H N 1
ATOM 1772 C CA . ILE A 1 230 ? 55.03800 48.88400 -16.73000 1.000 21.24506 230 ILE H CA 1
ATOM 1773 C C . ILE A 1 230 ? 54.20400 49.24400 -15.50600 1.000 21.05171 230 ILE H C 1
ATOM 1774 O O . ILE A 1 230 ? 54.00200 50.41700 -15.17600 1.000 22.00029 230 ILE H O 1
ATOM 1779 N N . LEU A 1 231 ? 53.73500 48.21200 -14.81700 1.000 19.73872 231 LEU H N 1
ATOM 1780 C CA . LEU A 1 231 ? 53.08800 48.39100 -13.51900 1.000 18.25135 231 LEU H CA 1
ATOM 1781 C C . LEU A 1 231 ? 54.13500 48.63100 -12.44000 1.000 21.49068 231 LEU H C 1
ATOM 1782 O O . LEU A 1 231 ? 55.15000 47.92800 -12.37700 1.000 23.05116 231 LEU H O 1
ATOM 1787 N N . GLY A 1 232 ? 53.86900 49.60500 -11.55800 1.000 20.12722 232 GLY H N 1
ATOM 1788 C CA . GLY A 1 232 ? 54.76700 49.88500 -10.45100 1.000 20.31086 232 GLY H CA 1
ATOM 1789 C C . GLY A 1 232 ? 54.65400 48.86000 -9.33900 1.000 20.73428 232 GLY H C 1
ATOM 1790 O O . GLY A 1 232 ? 53.75000 48.01000 -9.30500 1.000 21.14921 232 GLY H O 1
ATOM 1791 N N . PRO A 1 233 ? 55.58900 48.93700 -8.38400 1.000 19.17678 233 PRO H N 1
ATOM 1792 C CA . PRO A 1 233 ? 55.64500 47.89000 -7.34300 1.000 22.11244 233 PRO H CA 1
ATOM 1793 C C . PRO A 1 233 ? 54.50600 47.93700 -6.32700 1.000 19.65930 233 PRO H C 1
ATOM 1794 O O . PRO A 1 233 ? 54.01800 46.87800 -5.91400 1.000 20.53043 233 PRO H O 1
ATOM 1798 N N . GLN A 1 234 ? 54.05600 49.12000 -5.91100 1.000 19.49193 234 GLN H N 1
ATOM 1799 C CA . GLN A 1 234 ? 52.93400 49.16900 -4.97300 1.000 21.31732 234 GLN H CA 1
ATOM 1800 C C . GLN A 1 234 ? 51.67300 48.59200 -5.60400 1.000 20.28091 234 GLN H C 1
ATOM 1801 O O . GLN A 1 234 ? 50.93600 47.82400 -4.97000 1.000 20.15432 234 GLN H O 1
ATOM 1807 N N . ASP A 1 235 ? 51.40900 48.95300 -6.86200 1.000 19.56337 235 ASP H N 1
ATOM 1808 C CA . ASP A 1 235 ? 50.23200 48.42200 -7.53100 1.000 18.99697 235 ASP H CA 1
ATOM 1809 C C . ASP A 1 235 ? 50.36400 46.92200 -7.76300 1.000 20.12903 235 ASP H C 1
ATOM 1810 O O . ASP A 1 235 ? 49.38400 46.18000 -7.63400 1.000 20.37596 235 ASP H O 1
ATOM 1815 N N . SER A 1 236 ? 51.57000 46.45900 -8.10600 1.000 20.11210 236 SER H N 1
ATOM 1816 C CA . SER A 1 236 ? 51.80200 45.02100 -8.22600 1.000 20.52799 236 SER H CA 1
ATOM 1817 C C . SER A 1 236 ? 51.48900 44.30500 -6.92400 1.000 21.23191 236 SER H C 1
ATOM 1818 O O . SER A 1 236 ? 50.83800 43.24700 -6.92600 1.000 20.98141 236 SER H O 1
ATOM 1821 N N . TYR A 1 237 ? 51.93500 44.87700 -5.80000 1.000 20.67274 237 TYR H N 1
ATOM 1822 C CA . TYR A 1 237 ? 51.67000 44.25800 -4.50700 1.000 19.75113 237 TYR H CA 1
ATOM 1823 C C . TYR A 1 237 ? 50.17000 44.18200 -4.24300 1.000 20.01789 237 TYR H C 1
ATOM 1824 O O . TYR A 1 237 ? 49.64800 43.13500 -3.83700 1.000 20.13530 237 TYR H O 1
ATOM 1833 N N . LEU A 1 238 ? 49.46300 45.30000 -4.44900 1.000 21.64027 238 LEU H N 1
ATOM 1834 C CA . LEU A 1 238 ? 48.02400 45.30600 -4.20000 1.000 22.33921 238 LEU H CA 1
ATOM 1835 C C . LEU A 1 238 ? 47.28500 44.32700 -5.10500 1.000 20.38518 238 LEU H C 1
ATOM 1836 O O . LEU A 1 238 ? 46.26100 43.76600 -4.70000 1.000 20.36551 238 LEU H O 1
ATOM 1841 N N . LEU A 1 239 ? 47.78000 44.10500 -6.32900 1.000 20.56771 239 LEU H N 1
ATOM 1842 C CA . LEU A 1 239 ? 47.18400 43.08700 -7.19100 1.000 20.04387 239 LEU H CA 1
ATOM 1843 C C . LEU A 1 239 ? 47.37500 41.69100 -6.61500 1.000 20.08739 239 LEU H C 1
ATOM 1844 O O . LEU A 1 239 ? 46.42500 40.89900 -6.55400 1.000 20.85327 239 LEU H O 1
ATOM 1849 N N . VAL A 1 240 ? 48.61700 41.35200 -6.24200 1.000 20.44994 240 VAL H N 1
ATOM 1850 C CA . VAL A 1 240 ? 48.86900 40.05400 -5.61000 1.000 21.06394 240 VAL H CA 1
ATOM 1851 C C . VAL A 1 240 ? 47.94300 39.86000 -4.41400 1.000 21.56164 240 VAL H C 1
ATOM 1852 O O . VAL A 1 240 ? 47.31400 38.80500 -4.25400 1.000 21.81825 240 VAL H O 1
ATOM 1856 N N . ARG A 1 241 ? 47.81000 40.89500 -3.58500 1.000 19.53930 241 ARG H N 1
ATOM 1857 C CA . ARG A 1 241 ? 46.95200 40.80700 -2.40300 1.000 19.41347 241 ARG H CA 1
ATOM 1858 C C . ARG A 1 241 ? 45.49000 40.59900 -2.78800 1.000 20.75643 241 ARG H C 1
ATOM 1859 O O . ARG A 1 241 ? 44.79800 39.75300 -2.21500 1.000 21.28792 241 ARG H O 1
ATOM 1867 N N . GLY A 1 242 ? 45.00300 41.35700 -3.77600 1.000 20.56578 242 GLY H N 1
ATOM 1868 C CA . GLY A 1 242 ? 43.60500 41.23300 -4.16600 1.000 21.65008 242 GLY H CA 1
ATOM 1869 C C . GLY A 1 242 ? 43.27900 39.88000 -4.76300 1.000 20.13191 242 GLY H C 1
ATOM 1870 O O . GLY A 1 242 ? 42.18900 39.34100 -4.54700 1.000 21.53853 242 GLY H O 1
ATOM 1871 N N . ILE A 1 243 ? 44.22100 39.30500 -5.51300 1.000 19.79739 243 ILE H N 1
ATOM 1872 C CA . ILE A 1 243 ? 43.95300 38.03800 -6.18600 1.000 21.02028 243 ILE H CA 1
ATOM 1873 C C . ILE A 1 243 ? 43.71800 36.90900 -5.17900 1.000 21.08278 243 ILE H C 1
ATOM 1874 O O . ILE A 1 243 ? 42.98100 35.95900 -5.47300 1.000 22.10414 243 ILE H O 1
ATOM 1879 N N . LYS A 1 244 ? 44.28500 37.01300 -3.96300 1.000 20.94973 244 LYS H N 1
ATOM 1880 C CA . LYS A 1 244 ? 44.08900 35.95900 -2.96500 1.000 21.11030 244 LYS H CA 1
ATOM 1881 C C . LYS A 1 244 ? 42.61700 35.63700 -2.75200 1.000 21.16317 244 LYS H C 1
ATOM 1882 O O . LYS A 1 244 ? 42.25600 34.47200 -2.54900 1.000 23.60791 244 LYS H O 1
ATOM 1888 N N . THR A 1 245 ? 41.75400 36.65500 -2.75400 1.000 20.77465 245 THR H N 1
ATOM 1889 C CA . THR A 1 245 ? 40.33900 36.44200 -2.48000 1.000 19.93673 245 THR H CA 1
ATOM 1890 C C . THR A 1 245 ? 39.49800 36.31900 -3.74300 1.000 20.16584 245 THR H C 1
ATOM 1891 O O . THR A 1 245 ? 38.26800 36.30300 -3.63300 1.000 20.92739 245 THR H O 1
ATOM 1895 N N . LEU A 1 246 ? 40.13100 36.21800 -4.92000 1.000 20.97675 246 LEU H N 1
ATOM 1896 C CA . LEU A 1 246 ? 39.38300 36.15700 -6.17700 1.000 20.75049 246 LEU H CA 1
ATOM 1897 C C . LEU A 1 246 ? 38.34300 35.04400 -6.16500 1.000 23.26759 246 LEU H C 1
ATOM 1898 O O . LEU A 1 246 ? 37.20200 35.24800 -6.59100 1.000 22.83303 246 LEU H O 1
ATOM 1903 N N . GLY A 1 247 ? 38.72000 33.85500 -5.69200 1.000 21.34110 247 GLY H N 1
ATOM 1904 C CA . GLY A 1 247 ? 37.78400 32.73900 -5.72900 1.000 21.11626 247 GLY H CA 1
ATOM 1905 C C . GLY A 1 247 ? 36.57100 32.97900 -4.85100 1.000 21.58045 247 GLY H C 1
ATOM 1906 O O . GLY A 1 247 ? 35.42700 32.78300 -5.27400 1.000 22.06361 247 GLY H O 1
ATOM 1907 N N . LEU A 1 248 ? 36.80600 33.40800 -3.60600 1.000 21.33159 248 LEU H N 1
ATOM 1908 C CA . LEU A 1 248 ? 35.69100 33.69500 -2.71000 1.000 20.63787 248 LEU H CA 1
ATOM 1909 C C . LEU A 1 248 ? 34.80600 34.81000 -3.25600 1.000 20.59603 248 LEU H C 1
ATOM 1910 O O . LEU A 1 248 ? 33.56700 34.72600 -3.18300 1.000 23.20355 248 LEU H O 1
ATOM 1915 N N . ARG A 1 249 ? 35.42400 35.86200 -3.81400 1.000 21.41077 249 ARG H N 1
ATOM 1916 C CA . ARG A 1 249 ? 34.65000 36.98900 -4.32700 1.000 21.89600 249 ARG H CA 1
ATOM 1917 C C . ARG A 1 249 ? 33.80800 36.56900 -5.52500 1.000 22.51932 249 ARG H C 1
ATOM 1918 O O . ARG A 1 249 ? 32.60800 36.87000 -5.58600 1.000 22.59437 249 ARG H O 1
ATOM 1926 N N . MET A 1 250 ? 34.41900 35.86400 -6.48300 1.000 21.18880 250 MET H N 1
ATOM 1927 C CA . MET A 1 250 ? 33.68000 35.43200 -7.66700 1.000 20.59521 250 MET H CA 1
ATOM 1928 C C . MET A 1 250 ? 32.54900 34.48200 -7.29600 1.000 22.35323 250 MET H C 1
ATOM 1929 O O . MET A 1 250 ? 31.46100 34.56000 -7.86900 1.000 23.05320 250 MET H O 1
ATOM 1934 N N . GLU A 1 251 ? 32.77100 33.58400 -6.32300 1.000 20.71357 251 GLU H N 1
ATOM 1935 C CA . GLU A 1 251 ? 31.70500 32.65300 -5.96500 1.000 23.05184 251 GLU H CA 1
ATOM 1936 C C . GLU A 1 251 ? 30.52700 33.37300 -5.31700 1.000 23.21983 251 GLU H C 1
ATOM 1937 O O . GLU A 1 251 ? 29.36000 33.07400 -5.62700 1.000 24.41267 251 GLU H O 1
ATOM 1943 N N . GLN A 1 252 ? 30.80400 34.33400 -4.42600 1.000 22.44755 252 GLN H N 1
ATOM 1944 C CA . GLN A 1 252 ? 29.71200 35.13500 -3.87200 1.000 24.33046 252 GLN H CA 1
ATOM 1945 C C . GLN A 1 252 ? 28.97200 35.88600 -4.97900 1.000 22.72016 252 GLN H C 1
ATOM 1946 O O . GLN A 1 252 ? 27.72800 35.89000 -5.03200 1.000 23.40388 252 GLN H O 1
ATOM 1952 N N . ILE A 1 253 ? 29.73200 36.53500 -5.86800 1.000 20.82161 253 ILE H N 1
ATOM 1953 C CA . ILE A 1 253 ? 29.13800 37.27300 -6.98100 1.000 21.60056 253 ILE H CA 1
ATOM 1954 C C . ILE A 1 253 ? 28.22700 36.36600 -7.79400 1.000 23.08076 253 ILE H C 1
ATOM 1955 O O . ILE A 1 253 ? 27.11900 36.76100 -8.16500 1.000 23.27517 253 ILE H O 1
ATOM 1960 N N . ASN A 1 254 ? 28.66300 35.13000 -8.06000 1.000 21.56176 254 ASN H N 1
ATOM 1961 C CA . ASN A 1 254 ? 27.86300 34.20700 -8.86600 1.000 24.33510 254 ASN H CA 1
ATOM 1962 C C . ASN A 1 254 ? 26.56600 33.79900 -8.16200 1.000 25.59086 254 ASN H C 1
ATOM 1963 O O . ASN A 1 254 ? 25.50700 33.71400 -8.80500 1.000 26.23170 254 ASN H O 1
ATOM 1968 N N . ARG A 1 255 ? 26.62200 33.52900 -6.84600 1.000 24.45638 255 ARG H N 1
ATOM 1969 C CA . ARG A 1 255 ? 25.37700 33.24400 -6.12600 1.000 23.62831 255 ARG H CA 1
ATOM 1970 C C . ARG A 1 255 ? 24.38400 34.39600 -6.28300 1.000 24.63754 255 ARG H C 1
ATOM 1971 O O . ARG A 1 255 ? 23.18200 34.18900 -6.57300 1.000 26.11026 255 ARG H O 1
ATOM 1979 N N . SER A 1 256 ? 24.88400 35.62700 -6.13700 1.000 22.27384 256 SER H N 1
ATOM 1980 C CA . SER A 1 256 ? 24.00000 36.77700 -6.28300 1.000 21.91166 256 SER H CA 1
ATOM 1981 C C . SER A 1 256 ? 23.50500 36.92900 -7.71600 1.000 22.57690 256 SER H C 1
ATOM 1982 O O . SER A 1 256 ? 22.34700 37.28900 -7.92800 1.000 25.01528 256 SER H O 1
ATOM 1985 N N . VAL A 1 257 ? 24.37200 36.69400 -8.70000 1.000 22.17767 257 VAL H N 1
ATOM 1986 C CA . VAL A 1 257 ? 23.96800 36.83000 -10.10500 1.000 22.66064 257 VAL H CA 1
ATOM 1987 C C . VAL A 1 257 ? 22.77000 35.94200 -10.38800 1.000 26.21289 257 VAL H C 1
ATOM 1988 O O . VAL A 1 257 ? 21.77900 36.37100 -11.00300 1.000 25.74317 257 VAL H O 1
ATOM 1992 N N . ILE A 1 258 ? 22.83200 34.68800 -9.93300 1.000 24.64130 258 ILE H N 1
ATOM 1993 C CA . ILE A 1 258 ? 21.74700 33.75200 -10.21500 1.000 27.01055 258 ILE H CA 1
ATOM 1994 C C . ILE A 1 258 ? 20.43400 34.24300 -9.60100 1.000 26.98759 258 ILE H C 1
ATOM 1995 O O . ILE A 1 258 ? 19.38500 34.28600 -10.27300 1.000 27.18273 258 ILE H O 1
ATOM 2000 N N . GLU A 1 259 ? 20.47800 34.67100 -8.33000 1.000 25.26737 259 GLU H N 1
ATOM 2001 C CA . GLU A 1 259 ? 19.21700 35.11000 -7.71700 1.000 26.29737 259 GLU H CA 1
ATOM 2002 C C . GLU A 1 259 ? 18.70900 36.42200 -8.32300 1.000 25.93744 259 GLU H C 1
ATOM 2003 O O . GLU A 1 259 ? 17.48900 36.61800 -8.48800 1.000 27.62404 259 GLU H O 1
ATOM 2009 N N . ILE A 1 260 ? 19.62600 37.32700 -8.68000 1.000 24.85382 260 ILE H N 1
ATOM 2010 C CA . ILE A 1 260 ? 19.22700 38.60600 -9.25400 1.000 24.39918 260 ILE H CA 1
ATOM 2011 C C . ILE A 1 260 ? 18.56700 38.39500 -10.60600 1.000 25.40244 260 ILE H C 1
ATOM 2012 O O . ILE A 1 260 ? 17.55400 39.03100 -10.91400 1.000 27.06648 260 ILE H O 1
ATOM 2017 N N . ILE A 1 261 ? 19.13100 37.50500 -11.42800 1.000 23.03836 261 ILE H N 1
ATOM 2018 C CA . ILE A 1 261 ? 18.55400 37.23500 -12.74500 1.000 25.84413 261 ILE H CA 1
ATOM 2019 C C . ILE A 1 261 ? 17.15400 36.65500 -12.60400 1.000 29.49582 261 ILE H C 1
ATOM 2020 O O . ILE A 1 261 ? 16.24100 37.03300 -13.35300 1.000 28.10893 261 ILE H O 1
ATOM 2025 N N . LYS A 1 262 ? 16.95600 35.72600 -11.65300 1.000 25.53066 262 LYS H N 1
ATOM 2026 C CA . LYS A 1 262 ? 15.59600 35.22900 -11.41200 1.000 29.11112 262 LYS H CA 1
ATOM 2027 C C . LYS A 1 262 ? 14.63500 36.38200 -11.13200 1.000 29.59609 262 LYS H C 1
ATOM 2028 O O . LYS A 1 262 ? 13.53800 36.46800 -11.71400 1.000 31.43709 262 LYS H O 1
ATOM 2034 N N . MET A 1 263 ? 15.04300 37.28600 -10.23800 1.000 27.06322 263 MET H N 1
ATOM 2035 C CA . MET A 1 263 ? 14.19400 38.42700 -9.90000 1.000 25.71909 263 MET H CA 1
ATOM 2036 C C . MET A 1 263 ? 13.90200 39.29200 -11.12800 1.000 32.55824 263 MET H C 1
ATOM 2037 O O . MET A 1 263 ? 12.75400 39.69000 -11.36300 1.000 29.77620 263 MET H O 1
ATOM 2042 N N . LEU A 1 264 ? 14.93500 39.60200 -11.91500 1.000 26.08692 264 LEU H N 1
ATOM 2043 C CA . LEU A 1 264 ? 14.76500 40.48300 -13.06900 1.000 27.83495 264 LEU H CA 1
ATOM 2044 C C . LEU A 1 264 ? 13.82900 39.86500 -14.09400 1.000 29.36569 264 LEU H C 1
ATOM 2045 O O . LEU A 1 264 ? 12.98500 40.55700 -14.67800 1.000 28.16068 264 LEU H O 1
ATOM 2050 N N . GLN A 1 265 ? 13.97000 38.56300 -14.32800 1.000 26.27097 265 GLN H N 1
ATOM 2051 C CA . GLN A 1 265 ? 13.10800 37.88500 -15.28600 1.000 30.88849 265 GLN H CA 1
ATOM 2052 C C . GLN A 1 265 ? 11.66100 37.89900 -14.83200 1.000 36.13650 265 GLN H C 1
ATOM 2053 O O . GLN A 1 265 ? 10.75100 37.99100 -15.66600 1.000 35.27255 265 GLN H O 1
ATOM 2059 N N . ALA A 1 266 ? 11.42500 37.81300 -13.51900 1.000 31.18109 266 ALA H N 1
ATOM 2060 C CA . ALA A 1 266 ? 10.05000 37.84400 -13.03100 1.000 33.87623 266 ALA H CA 1
ATOM 2061 C C . ALA A 1 266 ? 9.44900 39.24600 -12.98200 1.000 32.60531 266 ALA H C 1
ATOM 2062 O O . ALA A 1 266 ? 8.22200 39.37100 -12.92600 1.000 37.31623 266 ALA H O 1
ATOM 2064 N N . HIS A 1 267 ? 10.26100 40.29900 -12.99700 1.000 30.96847 267 HIS H N 1
ATOM 2065 C CA . HIS A 1 267 ? 9.74000 41.62400 -12.66600 1.000 30.31037 267 HIS H CA 1
ATOM 2066 C C . HIS A 1 267 ? 9.04700 42.26900 -13.86500 1.000 33.59906 267 HIS H C 1
ATOM 2067 O O . HIS A 1 267 ? 9.61400 42.29800 -14.96300 1.000 31.58633 267 HIS H O 1
ATOM 2074 N N . PRO A 1 268 ? 7.84800 42.83500 -13.68200 1.000 31.16164 268 PRO H N 1
ATOM 2075 C CA . PRO A 1 268 ? 7.12600 43.42600 -14.82800 1.000 35.22922 268 PRO H CA 1
ATOM 2076 C C . PRO A 1 268 ? 7.72600 44.72500 -15.34900 1.000 36.05748 268 PRO H C 1
ATOM 2077 O O . PRO A 1 268 ? 7.39300 45.13000 -16.47200 1.000 33.00520 268 PRO H O 1
ATOM 2081 N N . ALA A 1 269 ? 8.58300 45.39800 -14.58800 1.000 29.70802 269 ALA H N 1
ATOM 2082 C CA . ALA A 1 269 ? 9.21600 46.62200 -15.05600 1.000 30.51079 269 ALA H CA 1
ATOM 2083 C C . ALA A 1 269 ? 10.49300 46.35600 -15.84300 1.000 28.86059 269 ALA H C 1
ATOM 2084 O O . ALA A 1 269 ? 11.13700 47.31100 -16.28500 1.000 31.94782 269 ALA H O 1
ATOM 2086 N N . VAL A 1 270 ? 10.87400 45.09300 -16.01700 1.000 26.38853 270 VAL H N 1
ATOM 2087 C CA . VAL A 1 270 ? 12.09600 44.71900 -16.72200 1.000 29.62454 270 VAL H CA 1
ATOM 2088 C C . VAL A 1 270 ? 11.71900 43.95900 -17.98300 1.000 32.05696 270 VAL H C 1
ATOM 2089 O O . VAL A 1 270 ? 10.89400 43.03900 -17.93900 1.000 31.63088 270 VAL H O 1
ATOM 2093 N N . GLN A 1 271 ? 12.34300 44.32500 -19.10000 1.000 28.37136 271 GLN H N 1
ATOM 2094 C CA . GLN A 1 271 ? 12.11200 43.60800 -20.34800 1.000 29.77253 271 GLN H CA 1
ATOM 2095 C C . GLN A 1 271 ? 13.23500 42.60200 -20.59800 1.000 30.81168 271 GLN H C 1
ATOM 2096 O O . GLN A 1 271 ? 13.34000 41.61000 -19.86600 1.000 32.45505 271 GLN H O 1
ATOM 2102 N N . GLN A 1 272 ? 14.07700 42.82400 -21.60600 1.000 28.24784 272 GLN H N 1
ATOM 2103 C CA . GLN A 1 272 ? 15.10600 41.83900 -21.92500 1.000 25.10637 272 GLN H CA 1
ATOM 2104 C C . GLN A 1 272 ? 16.22800 41.87000 -20.88800 1.000 28.21477 272 GLN H C 1
ATOM 2105 O O . GLN A 1 272 ? 16.60500 42.93400 -20.39000 1.000 29.41379 272 GLN H O 1
ATOM 2111 N N . VAL A 1 273 ? 16.75300 40.68800 -20.56600 1.000 26.20765 273 VAL H N 1
ATOM 2112 C CA . VAL A 1 273 ? 17.89300 40.52000 -19.67000 1.000 25.72610 273 VAL H CA 1
ATOM 2113 C C . VAL A 1 273 ? 19.02000 39.86000 -20.45300 1.000 26.72669 273 VAL H C 1
ATOM 2114 O O . VAL A 1 273 ? 18.78600 38.91800 -21.22000 1.000 30.09726 273 VAL H O 1
ATOM 2118 N N . PHE A 1 274 ? 20.24000 40.35900 -20.26700 1.000 24.28894 274 PHE H N 1
ATOM 2119 C CA . PHE A 1 274 ? 21.40800 39.90300 -21.02300 1.000 23.98821 274 PHE H CA 1
ATOM 2120 C C . PHE A 1 274 ? 22.41300 39.30200 -20.04900 1.000 23.79522 274 PHE H C 1
ATOM 2121 O O . PHE A 1 274 ? 22.99800 40.02700 -19.24000 1.000 24.61676 274 PHE H O 1
ATOM 2129 N N . HIS A 1 275 ? 22.62100 37.99000 -20.13800 1.000 25.28022 275 HIS H N 1
ATOM 2130 C CA . HIS A 1 275 ? 23.63300 37.29900 -19.34200 1.000 24.17325 275 HIS H CA 1
ATOM 2131 C C . HIS A 1 275 ? 23.80800 35.88500 -19.87000 1.000 23.03649 275 HIS H C 1
ATOM 2132 O O . HIS A 1 275 ? 22.81400 35.22000 -20.19500 1.000 25.52757 275 HIS H O 1
ATOM 2139 N N . PRO A 1 276 ? 25.04200 35.37400 -19.94100 1.000 22.37380 276 PRO H N 1
ATOM 2140 C CA . PRO A 1 276 ? 25.25800 34.06500 -20.58100 1.000 24.26221 276 PRO H CA 1
ATOM 2141 C C . PRO A 1 276 ? 24.65900 32.89200 -19.82500 1.000 25.06776 276 PRO H C 1
ATOM 2142 O O . PRO A 1 276 ? 24.52200 31.81300 -20.41900 1.000 24.35461 276 PRO H O 1
ATOM 2146 N N . SER A 1 277 ? 24.28400 33.06900 -18.55200 1.000 24.65558 277 SER H N 1
ATOM 2147 C CA . SER A 1 277 ? 23.65100 31.99600 -17.79500 1.000 24.68902 277 SER H CA 1
ATOM 2148 C C . SER A 1 277 ? 22.21700 31.73200 -18.22600 1.000 25.18374 277 SER H C 1
ATOM 2149 O O . SER A 1 277 ? 21.66900 30.67600 -17.88600 1.000 27.78953 277 SER H O 1
ATOM 2152 N N . ILE A 1 278 ? 21.59700 32.64900 -18.95800 1.000 26.24229 278 ILE H N 1
ATOM 2153 C CA . ILE A 1 278 ? 20.21600 32.45800 -19.38800 1.000 25.46704 278 ILE H CA 1
ATOM 2154 C C . ILE A 1 278 ? 20.19800 31.46700 -20.54500 1.000 25.93414 278 ILE H C 1
ATOM 2155 O O . ILE A 1 278 ? 20.96800 31.59900 -21.50300 1.000 25.83272 278 ILE H O 1
ATOM 2160 N N . GLU A 1 279 ? 19.33900 30.44600 -20.44300 1.000 28.59024 279 GLU H N 1
ATOM 2161 C CA . GLU A 1 279 ? 19.42500 29.31000 -21.35600 1.000 27.60530 279 GLU H CA 1
ATOM 2162 C C . GLU A 1 279 ? 19.07600 29.67700 -22.79200 1.000 26.15628 279 GLU H C 1
ATOM 2163 O O . GLU A 1 279 ? 19.53100 28.99400 -23.71100 1.000 28.44230 279 GLU H O 1
ATOM 2169 N N . SER A 1 280 ? 18.29500 30.73100 -23.00300 1.000 25.47038 280 SER H N 1
ATOM 2170 C CA . SER A 1 280 ? 17.96400 31.19900 -24.34600 1.000 26.32118 280 SER H CA 1
ATOM 2171 C C . SER A 1 280 ? 18.97300 32.20200 -24.89200 1.000 26.93015 280 SER H C 1
ATOM 2172 O O . SER A 1 280 ? 18.80400 32.68500 -26.01800 1.000 27.49803 280 SER H O 1
ATOM 2175 N N . HIS A 1 281 ? 19.99900 32.54400 -24.11900 1.000 24.54571 281 HIS H N 1
ATOM 2176 C CA . HIS A 1 281 ? 21.04900 33.43900 -24.58800 1.000 23.24199 281 HIS H CA 1
ATOM 2177 C C . HIS A 1 281 ? 21.83800 32.77100 -25.70400 1.000 23.01376 281 HIS H C 1
ATOM 2178 O O . HIS A 1 281 ? 22.18000 31.58700 -25.61400 1.000 26.12755 281 HIS H O 1
ATOM 2185 N N . LEU A 1 282 ? 22.11900 33.52700 -26.76500 1.000 23.71325 282 LEU H N 1
ATOM 2186 C CA . LEU A 1 282 ? 22.92800 33.00800 -27.86200 1.000 24.23704 282 LEU H CA 1
ATOM 2187 C C . LEU A 1 282 ? 24.25800 32.47300 -27.34000 1.000 26.22155 282 LEU H C 1
ATOM 2188 O O . LEU A 1 282 ? 24.93400 33.12900 -26.54100 1.000 25.27704 282 LEU H O 1
ATOM 2193 N N . ASN A 1 283 ? 24.60500 31.25700 -27.77000 1.000 23.94039 283 ASN H N 1
ATOM 2194 C CA . ASN A 1 283 ? 25.87100 30.61000 -27.41500 1.000 22.58948 283 ASN H CA 1
ATOM 2195 C C . ASN A 1 283 ? 25.96800 30.32100 -25.91400 1.000 24.38086 283 ASN H C 1
ATOM 2196 O O . ASN A 1 283 ? 27.06800 30.24800 -25.35900 1.000 25.82613 283 ASN H O 1
ATOM 2201 N N . HIS A 1 284 ? 24.82100 30.14200 -25.25600 1.000 23.00570 284 HIS H N 1
ATOM 2202 C CA . HIS A 1 284 ? 24.82200 29.68900 -23.86700 1.000 25.10900 284 HIS H CA 1
ATOM 2203 C C . HIS A 1 284 ? 25.58200 28.37400 -23.73400 1.000 25.39173 284 HIS H C 1
ATOM 2204 O O . HIS A 1 284 ? 26.41000 28.21000 -22.82500 1.000 25.91657 284 HIS H O 1
ATOM 2211 N N A ASP A 1 285 ? 25.32500 27.43400 -24.65300 0.600 28.32920 285 ASP H N 1
ATOM 2212 N N B ASP A 1 285 ? 25.32400 27.42100 -24.63300 0.400 28.32895 285 ASP H N 1
ATOM 2213 C CA A ASP A 1 285 ? 25.99900 26.13900 -24.61100 0.600 29.84684 285 ASP H CA 1
ATOM 2214 C CA B ASP A 1 285 ? 26.01600 26.13800 -24.54900 0.400 29.82763 285 ASP H CA 1
ATOM 2215 C C A ASP A 1 285 ? 27.50300 26.29600 -24.78300 0.600 29.00214 285 ASP H C 1
ATOM 2216 C C B ASP A 1 285 ? 27.51800 26.30200 -24.76400 0.400 28.98897 285 ASP H C 1
ATOM 2217 O O A ASP A 1 285 ? 28.29200 25.65200 -24.07600 0.600 28.32929 285 ASP H O 1
ATOM 2218 O O B ASP A 1 285 ? 28.32300 25.65200 -24.08200 0.400 28.34373 285 ASP H O 1
ATOM 2227 N N . VAL A 1 286 ? 27.91700 27.17500 -25.69600 1.000 26.28863 286 VAL H N 1
ATOM 2228 C CA . VAL A 1 286 ? 29.33900 27.43800 -25.91500 1.000 24.43507 286 VAL H CA 1
ATOM 2229 C C . VAL A 1 286 ? 29.98300 27.97900 -24.64100 1.000 27.13243 286 VAL H C 1
ATOM 2230 O O . VAL A 1 286 ? 31.07500 27.54900 -24.23100 1.000 26.02577 286 VAL H O 1
ATOM 2234 N N . HIS A 1 287 ? 29.31500 28.94000 -24.00200 1.000 24.46697 287 HIS H N 1
ATOM 2235 C CA . HIS A 1 287 ? 29.85700 29.49400 -22.76800 1.000 22.68868 287 HIS H CA 1
ATOM 2236 C C . HIS A 1 287 ? 30.03000 28.40900 -21.71700 1.000 25.82920 287 HIS H C 1
ATOM 2237 O O . HIS A 1 287 ? 31.09100 28.30200 -21.09100 1.000 26.09810 287 HIS H O 1
ATOM 2244 N N . MET A 1 288 ? 28.99100 27.59400 -21.50900 1.000 24.95491 288 MET H N 1
ATOM 2245 C CA . MET A 1 288 ? 29.08100 26.56800 -20.47300 1.000 28.06631 288 MET H CA 1
ATOM 2246 C C . MET A 1 288 ? 30.15500 25.54300 -20.80600 1.000 31.16344 288 MET H C 1
ATOM 2247 O O . MET A 1 288 ? 30.73700 24.93400 -19.89900 1.000 31.92804 288 MET H O 1
ATOM 2252 N N . ALA A 1 289 ? 30.44200 25.34700 -22.09400 1.000 28.36207 289 ALA H N 1
ATOM 2253 C CA . ALA A 1 289 ? 31.50700 24.42900 -22.47300 1.000 29.63094 289 ALA H CA 1
ATOM 2254 C C . ALA A 1 289 ? 32.90000 25.01900 -22.29700 1.000 32.60513 289 ALA H C 1
ATOM 2255 O O . ALA A 1 289 ? 33.87000 24.25700 -22.23400 1.000 36.51433 289 ALA H O 1
ATOM 2257 N N . GLN A 1 290 ? 33.04400 26.34200 -22.23000 1.000 26.08269 290 GLN H N 1
ATOM 2258 C CA . GLN A 1 290 ? 34.38100 26.91200 -22.09800 1.000 25.00362 290 GLN H CA 1
ATOM 2259 C C . GLN A 1 290 ? 34.61200 27.63200 -20.77600 1.000 25.76724 290 GLN H C 1
ATOM 2260 O O . GLN A 1 290 ? 35.69600 28.19100 -20.57300 1.000 26.00065 290 GLN H O 1
ATOM 2266 N N . ALA A 1 291 ? 33.63900 27.61600 -19.86900 1.000 23.01609 291 ALA H N 1
ATOM 2267 C CA . ALA A 1 291 ? 33.76800 28.28500 -18.58100 1.000 24.15715 291 ALA H CA 1
ATOM 2268 C C . ALA A 1 291 ? 32.96400 27.50400 -17.55500 1.000 26.96652 291 ALA H C 1
ATOM 2269 O O . ALA A 1 291 ? 31.95200 26.88800 -17.89000 1.000 28.21376 291 ALA H O 1
ATOM 2271 N N . ASP A 1 292 ? 33.41100 27.52700 -16.29300 1.000 25.75439 292 ASP H N 1
ATOM 2272 C CA . ASP A 1 292 ? 32.65600 26.83300 -15.25400 1.000 28.30043 292 ASP H CA 1
ATOM 2273 C C . ASP A 1 292 ? 32.07000 27.81600 -14.24300 1.000 27.87643 292 ASP H C 1
ATOM 2274 O O . ASP A 1 292 ? 31.87000 27.48200 -13.07100 1.000 26.72657 292 ASP H O 1
ATOM 2279 N N . GLY A 1 293 ? 31.79400 29.02700 -14.70200 1.000 24.65055 293 GLY H N 1
ATOM 2280 C CA . GLY A 1 293 ? 31.06400 29.99100 -13.91500 1.000 23.53972 293 GLY H CA 1
ATOM 2281 C C . GLY A 1 293 ? 30.71100 31.18500 -14.76500 1.000 27.09032 293 GLY H C 1
ATOM 2282 O O . GLY A 1 293 ? 30.74200 31.11300 -15.99500 1.000 25.21499 293 GLY H O 1
ATOM 2283 N N . HIS A 1 294 ? 30.40200 32.30000 -14.10100 1.000 25.05918 294 HIS H N 1
ATOM 2284 C CA . HIS A 1 294 ? 29.81000 33.43100 -14.80100 1.000 26.15253 294 HIS H CA 1
ATOM 2285 C C . HIS A 1 294 ? 30.44600 34.75100 -14.39500 1.000 24.36327 294 HIS H C 1
ATOM 2286 O O . HIS A 1 294 ? 30.97900 34.90200 -13.29100 1.000 23.37420 294 HIS H O 1
ATOM 2293 N N . THR A 1 295 ? 30.38700 35.70800 -15.31600 1.000 23.86422 295 THR H N 1
ATOM 2294 C CA . THR A 1 295 ? 30.73400 37.07300 -14.97300 1.000 21.85168 295 THR H CA 1
ATOM 2295 C C . THR A 1 295 ? 29.64000 37.68000 -14.10200 1.000 22.67065 295 THR H C 1
ATOM 2296 O O . THR A 1 295 ? 28.49300 37.22300 -14.09000 1.000 22.33829 295 THR H O 1
ATOM 2300 N N . GLY A 1 296 ? 30.00900 38.71900 -13.36100 1.000 21.50560 296 GLY H N 1
ATOM 2301 C CA . GLY A 1 296 ? 29.06600 39.43900 -12.52600 1.000 21.42705 296 GLY H CA 1
ATOM 2302 C C . GLY A 1 296 ? 28.39900 40.61100 -13.19800 1.000 21.84700 296 GLY H C 1
ATOM 2303 O O . GLY A 1 296 ? 27.57700 41.29400 -12.57800 1.000 22.50564 296 GLY H O 1
ATOM 2304 N N . VAL A 1 297 ? 28.72700 40.85500 -14.46700 1.000 20.65163 297 VAL H N 1
ATOM 2305 C CA . VAL A 1 297 ? 28.11400 41.93100 -15.23900 1.000 22.96585 297 VAL H CA 1
ATOM 2306 C C . VAL A 1 297 ? 26.80100 41.42700 -15.83000 1.000 23.27259 297 VAL H C 1
ATOM 2307 O O . VAL A 1 297 ? 26.77300 40.39800 -16.51500 1.000 25.20889 297 VAL H O 1
ATOM 2311 N N . ILE A 1 298 ? 25.71200 42.15600 -15.56800 1.000 22.95283 298 ILE H N 1
ATOM 2312 C CA . ILE A 1 298 ? 24.38900 41.86800 -16.12400 1.000 23.10464 298 ILE H CA 1
ATOM 2313 C C . ILE A 1 298 ? 23.84100 43.15400 -16.72500 1.000 20.74569 298 ILE H C 1
ATOM 2314 O O . ILE A 1 298 ? 24.00200 44.23000 -16.14200 1.000 24.26371 298 ILE H O 1
ATOM 2319 N N . ALA A 1 299 ? 23.19000 43.05800 -17.89300 1.000 22.16301 299 ALA H N 1
ATOM 2320 C CA . ALA A 1 299 ? 22.45000 44.19100 -18.43500 1.000 21.08826 299 ALA H CA 1
ATOM 2321 C C . ALA A 1 299 ? 20.97400 43.83400 -18.56100 1.000 22.04646 299 ALA H C 1
ATOM 2322 O O . ALA A 1 299 ? 20.61500 42.67200 -18.76800 1.000 24.35986 299 ALA H O 1
ATOM 2324 N N . PHE A 1 300 ? 20.11600 44.84000 -18.41600 1.000 24.31262 300 PHE H N 1
ATOM 2325 C CA . PHE A 1 300 ? 18.68500 44.59200 -18.53100 1.000 22.78991 300 PHE H CA 1
ATOM 2326 C C . PHE A 1 300 ? 17.98600 45.88500 -18.91600 1.000 22.60922 300 PHE H C 1
ATOM 2327 O O . PHE A 1 300 ? 18.45500 46.97800 -18.59600 1.000 25.54307 300 PHE H O 1
ATOM 2335 N N . GLU A 1 301 ? 16.84400 45.74400 -19.58900 1.000 24.14867 301 GLU H N 1
ATOM 2336 C CA . GLU A 1 301 ? 16.08800 46.88600 -20.08800 1.000 24.63565 301 GLU H CA 1
ATOM 2337 C C . GLU A 1 301 ? 15.01300 47.30800 -19.09400 1.000 25.28278 301 GLU H C 1
ATOM 2338 O O . GLU A 1 301 ? 14.16600 46.49500 -18.71600 1.000 27.64285 301 GLU H O 1
ATOM 2344 N N . VAL A 1 302 ? 15.01900 48.58500 -18.71300 1.000 27.20453 302 VAL H N 1
ATOM 2345 C CA . VAL A 1 302 ? 13.80100 49.20200 -18.19400 1.000 29.02099 302 VAL H CA 1
ATOM 2346 C C . VAL A 1 302 ? 13.27000 50.13700 -19.27800 1.000 32.36240 302 VAL H C 1
ATOM 2347 O O . VAL A 1 302 ? 13.82300 50.19300 -20.38400 1.000 29.64210 302 VAL H O 1
ATOM 2351 N N . LYS A 1 303 ? 12.20500 50.88000 -18.96600 1.000 33.13752 303 LYS H N 1
ATOM 2352 C CA . LYS A 1 303 ? 11.37500 51.48600 -20.00700 1.000 37.24279 303 LYS H CA 1
ATOM 2353 C C . LYS A 1 303 ? 12.10000 52.60600 -20.74600 1.000 33.99197 303 LYS H C 1
ATOM 2354 O O . LYS A 1 303 ? 12.03500 52.68900 -21.98100 1.000 33.03124 303 LYS H O 1
ATOM 2358 N N . ASN A 1 304 ? 12.77500 53.49000 -20.01800 1.000 31.49256 304 ASN H N 1
ATOM 2359 C CA . ASN A 1 304 ? 13.29500 54.71300 -20.61900 1.000 33.16276 304 ASN H CA 1
ATOM 2360 C C . ASN A 1 304 ? 14.35700 55.31000 -19.70400 1.000 34.83292 304 ASN H C 1
ATOM 2361 O O . ASN A 1 304 ? 14.70000 54.73800 -18.66500 1.000 33.09957 304 ASN H O 1
ATOM 2366 N N . THR A 1 305 ? 14.86800 56.48000 -20.10300 1.000 32.61799 305 THR H N 1
ATOM 2367 C CA . THR A 1 305 ? 15.91100 57.15900 -19.33700 1.000 32.39516 305 THR H CA 1
ATOM 2368 C C . THR A 1 305 ? 15.43800 57.49400 -17.93000 1.000 35.37352 305 THR H C 1
ATOM 2369 O O . THR A 1 305 ? 16.16800 57.28700 -16.95000 1.000 34.03841 305 THR H O 1
ATOM 2373 N N . GLU A 1 306 ? 14.22600 58.04300 -17.81400 1.000 34.69049 306 GLU H N 1
ATOM 2374 C CA . GLU A 1 306 ? 13.73400 58.46700 -16.50600 1.000 37.47598 306 GLU H CA 1
ATOM 2375 C C . GLU A 1 306 ? 13.62000 57.28000 -15.55800 1.000 34.06564 306 GLU H C 1
ATOM 2376 O O . GLU A 1 306 ? 13.94400 57.39000 -14.36800 1.000 36.35822 306 GLU H O 1
ATOM 2379 N N . SER A 1 307 ? 13.18300 56.13000 -16.07800 1.000 33.70857 307 SER H N 1
ATOM 2380 C CA . SER A 1 307 ? 13.10000 54.91800 -15.26900 1.000 34.02605 307 SER H CA 1
ATOM 2381 C C . SER A 1 307 ? 14.47900 54.45200 -14.82000 1.000 34.44390 307 SER H C 1
ATOM 2382 O O . SER A 1 307 ? 14.65100 54.01000 -13.68000 1.000 31.45423 307 SER H O 1
ATOM 2385 N N . ALA A 1 308 ? 15.47500 54.53000 -15.70600 1.000 32.38813 308 ALA H N 1
ATOM 2386 C CA . ALA A 1 308 ? 16.83100 54.13800 -15.32900 1.000 30.54786 308 ALA H CA 1
ATOM 2387 C C . ALA A 1 308 ? 17.37400 55.03500 -14.21800 1.000 32.49118 308 ALA H C 1
ATOM 2388 O O . ALA A 1 308 ? 17.95100 54.55000 -13.23200 1.000 33.44960 308 ALA H O 1
ATOM 2390 N N . LYS A 1 309 ? 17.19300 56.35300 -14.36100 1.000 31.97073 309 LYS H N 1
ATOM 2391 C CA . LYS A 1 309 ? 17.66300 57.27400 -13.32800 1.000 36.14834 309 LYS H CA 1
ATOM 2392 C C . LYS A 1 309 ? 16.94300 57.03800 -12.00600 1.000 34.96190 309 LYS H C 1
ATOM 2393 O O . LYS A 1 309 ? 17.57000 57.05900 -10.93600 1.000 36.05705 309 LYS H O 1
ATOM 2399 N N . GLN A 1 310 ? 15.62900 56.80000 -12.06100 1.000 34.69474 310 GLN H N 1
ATOM 2400 C CA . GLN A 1 310 ? 14.87400 56.53700 -10.83700 1.000 34.81643 310 GLN H CA 1
ATOM 2401 C C . GLN A 1 310 ? 15.34100 55.25100 -10.16900 1.000 35.89647 310 GLN H C 1
ATOM 2402 O O . GLN A 1 310 ? 15.45000 55.18400 -8.93600 1.000 34.22320 310 GLN H O 1
ATOM 2408 N N . LEU A 1 311 ? 15.60800 54.21600 -10.96600 1.000 34.13264 311 LEU H N 1
ATOM 2409 C CA . LEU A 1 311 ? 16.16100 52.97400 -10.44000 1.000 33.73237 311 LEU H CA 1
ATOM 2410 C C . LEU A 1 311 ? 17.45300 53.23500 -9.67800 1.000 34.23154 311 LEU H C 1
ATOM 2411 O O . LEU A 1 311 ? 17.63600 52.75700 -8.55000 1.000 34.77764 311 LEU H O 1
ATOM 2416 N N . ILE A 1 312 ? 18.35700 54.0110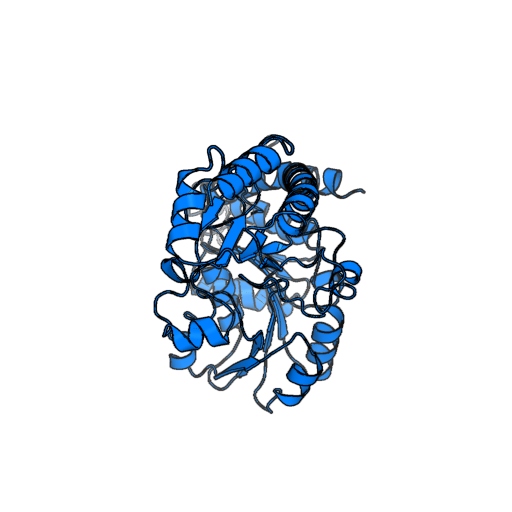0 -10.27900 1.000 32.64962 312 ILE H N 1
ATOM 2417 C CA . ILE A 1 312 ? 19.62900 54.30500 -9.62200 1.000 30.56930 312 ILE H CA 1
ATOM 2418 C C . ILE A 1 312 ? 19.40000 55.04200 -8.30500 1.000 35.41421 312 ILE H C 1
ATOM 2419 O O . ILE A 1 312 ? 20.05200 54.75300 -7.29200 1.000 33.05074 312 ILE H O 1
ATOM 2424 N N . LYS A 1 313 ? 18.47600 56.00500 -8.29600 1.000 33.06684 313 LYS H N 1
ATOM 2425 C CA . LYS A 1 313 ? 18.27500 56.79100 -7.07700 1.000 36.21031 313 LYS H CA 1
ATOM 2426 C C . LYS A 1 313 ? 17.56200 55.99800 -5.98700 1.000 35.36346 313 LYS H C 1
ATOM 2427 O O . LYS A 1 313 ? 17.73600 56.29200 -4.79600 1.000 35.44799 313 LYS H O 1
ATOM 2433 N N . ALA A 1 314 ? 16.76600 54.99400 -6.36000 1.000 31.73578 314 ALA H N 1
ATOM 2434 C CA . ALA A 1 314 ? 15.96500 54.26800 -5.38100 1.000 33.48825 314 ALA H CA 1
ATOM 2435 C C . ALA A 1 314 ? 16.72300 53.13300 -4.70000 1.000 35.43793 314 ALA H C 1
ATOM 2436 O O . ALA A 1 314 ? 16.28400 52.67000 -3.64200 1.000 34.94164 314 ALA H O 1
ATOM 2438 N N . THR A 1 315 ? 17.83200 52.66800 -5.27300 1.000 29.28498 315 THR H N 1
ATOM 2439 C CA . THR A 1 315 ? 18.59300 51.59100 -4.65600 1.000 30.09860 315 THR H CA 1
ATOM 2440 C C . THR A 1 315 ? 19.39600 52.12200 -3.47400 1.000 35.80863 315 THR H C 1
ATOM 2441 O O . THR A 1 315 ? 19.81700 53.28100 -3.45100 1.000 43.43871 315 THR H O 1
ATOM 2445 N N . SER A 1 316 ? 19.60300 51.26100 -2.48100 1.000 33.12205 316 SER H N 1
ATOM 2446 C CA . SER A 1 316 ? 20.48700 51.58900 -1.37200 1.000 32.13914 316 SER H CA 1
ATOM 2447 C C . SER A 1 316 ? 21.88200 51.00500 -1.52200 1.000 33.26536 316 SER H C 1
ATOM 2448 O O . SER A 1 316 ? 22.83800 51.57800 -0.99200 1.000 32.56646 316 SER H O 1
ATOM 2451 N N . TYR A 1 317 ? 22.02100 49.88200 -2.22600 1.000 30.01750 317 TYR H N 1
ATOM 2452 C CA . TYR A 1 317 ? 23.26900 49.12800 -2.23300 1.000 29.59020 317 TYR H CA 1
ATOM 2453 C C . TYR A 1 317 ? 23.91200 49.04700 -3.60500 1.000 31.18261 317 TYR H C 1
ATOM 2454 O O . TYR A 1 317 ? 24.88000 48.29700 -3.77200 1.000 29.97420 317 TYR H O 1
ATOM 2463 N N . TYR A 1 318 ? 23.40500 49.78400 -4.58700 1.000 25.90456 318 TYR H N 1
ATOM 2464 C CA . TYR A 1 318 ? 24.01800 49.85700 -5.90600 1.000 27.10332 318 TYR H CA 1
ATOM 2465 C C . TYR A 1 318 ? 24.59800 51.25000 -6.08700 1.000 34.50278 318 TYR H C 1
ATOM 2466 O O . TYR A 1 318 ? 23.89300 52.24900 -5.90200 1.000 35.81231 318 TYR H O 1
ATOM 2475 N N . THR A 1 319 ? 25.87500 51.31500 -6.44900 1.000 26.80500 319 THR H N 1
ATOM 2476 C CA . THR A 1 319 ? 26.64000 52.55300 -6.45300 1.000 25.35972 319 THR H CA 1
ATOM 2477 C C . THR A 1 319 ? 26.87800 53.02000 -7.88400 1.000 28.23436 319 THR H C 1
ATOM 2478 O O . THR A 1 319 ? 27.33600 52.24200 -8.72500 1.000 25.64431 319 THR H O 1
ATOM 2482 N N . LEU A 1 320 ? 26.56200 54.28500 -8.15400 1.000 26.23758 320 LEU H N 1
ATOM 2483 C CA . LEU A 1 320 ? 26.75400 54.86300 -9.48200 1.000 25.86630 320 LEU H CA 1
ATOM 2484 C C . LEU A 1 320 ? 28.21600 55.26000 -9.64400 1.000 26.34080 320 LEU H C 1
ATOM 2485 O O . LEU A 1 320 ? 28.68800 56.20400 -9.00100 1.000 26.73804 320 LEU H O 1
ATOM 2490 N N . ALA A 1 321 ? 28.93000 54.54900 -10.51200 1.000 27.53136 321 ALA H N 1
ATOM 2491 C CA . ALA A 1 321 ? 30.34400 54.80700 -10.75100 1.000 24.73790 321 ALA H CA 1
ATOM 2492 C C . ALA A 1 321 ? 30.75900 54.01500 -11.98000 1.000 25.55510 321 ALA H C 1
ATOM 2493 O O . ALA A 1 321 ? 30.10800 53.04000 -12.35700 1.000 27.66762 321 ALA H O 1
ATOM 2495 N N . GLU A 1 322 ? 31.85800 54.44000 -12.59100 1.000 25.46239 322 GLU H N 1
ATOM 2496 C CA . GLU A 1 322 ? 32.43800 53.69100 -13.73300 1.000 26.16762 322 GLU H CA 1
ATOM 2497 C C . GLU A 1 322 ? 33.17700 52.43400 -13.24100 1.000 22.97813 322 GLU H C 1
ATOM 2498 O O . GLU A 1 322 ? 33.40400 52.32900 -12.04800 1.000 24.63526 322 GLU H O 1
ATOM 2504 N N . SER A 1 323 ? 33.59000 51.58800 -14.19200 1.000 30.99743 323 SER H N 1
ATOM 2505 C CA . SER A 1 323 ? 34.37500 50.37700 -13.83100 1.000 27.07853 323 SER H CA 1
ATOM 2506 C C . SER A 1 323 ? 33.43800 49.22700 -13.43300 1.000 25.24692 323 SER H C 1
ATOM 2507 O O . SER A 1 323 ? 32.20600 49.42700 -13.44700 1.000 24.22846 323 SER H O 1
ATOM 2510 N N . LEU A 1 324 ? 34.00500 48.03900 -13.19600 1.000 24.28294 324 LEU H N 1
ATOM 2511 C CA . LEU A 1 324 ? 33.29900 46.83000 -12.68800 1.000 19.87258 324 LEU H CA 1
ATOM 2512 C C . LEU A 1 324 ? 34.24300 46.03900 -11.77200 1.000 21.97194 324 LEU H C 1
ATOM 2513 O O . LEU A 1 324 ? 35.38300 46.49800 -11.56100 1.000 23.63378 324 LEU H O 1
ATOM 2518 N N . GLY A 1 325 ? 33.78100 44.92000 -11.21800 1.000 21.95482 325 GLY H N 1
ATOM 2519 C CA . GLY A 1 325 ? 34.69200 44.09300 -10.45300 1.000 21.98688 325 GLY H CA 1
ATOM 2520 C C . GLY A 1 325 ? 35.08100 44.65400 -9.10100 1.000 21.75345 325 GLY H C 1
ATOM 2521 O O . GLY A 1 325 ? 36.12000 44.26400 -8.55600 1.000 23.90534 325 GLY H O 1
ATOM 2522 N N . ALA A 1 326 ? 34.28200 45.56300 -8.54300 1.000 20.85274 326 ALA H N 1
ATOM 2523 C CA . ALA A 1 326 ? 34.49000 46.08600 -7.19800 1.000 22.61809 326 ALA H CA 1
ATOM 2524 C C . ALA A 1 326 ? 33.96800 45.10700 -6.14500 1.000 21.38207 326 ALA H C 1
ATOM 2525 O O . ALA A 1 326 ? 33.29800 44.11600 -6.45000 1.000 22.44081 326 ALA H O 1
ATOM 2527 N N . VAL A 1 327 ? 34.27100 45.39300 -4.87600 1.000 21.90195 327 VAL H N 1
ATOM 2528 C CA . VAL A 1 327 ? 33.52200 44.69100 -3.84300 1.000 20.60196 327 VAL H CA 1
ATOM 2529 C C . VAL A 1 327 ? 32.11600 45.26400 -3.71600 1.000 22.74106 327 VAL H C 1
ATOM 2530 O O . VAL A 1 327 ? 31.20100 44.54200 -3.29700 1.000 23.15821 327 VAL H O 1
ATOM 2534 N N . GLU A 1 328 ? 31.91800 46.52400 -4.11700 1.000 22.50040 328 GLU H N 1
ATOM 2535 C CA . GLU A 1 328 ? 30.60000 47.14200 -4.18400 1.000 21.63689 328 GLU H CA 1
ATOM 2536 C C . GLU A 1 328 ? 29.88800 46.74800 -5.46900 1.000 23.23592 328 GLU H C 1
ATOM 2537 O O . GLU A 1 328 ? 30.51000 46.58600 -6.52200 1.000 25.03848 328 GLU H O 1
ATOM 2543 N N . SER A 1 329 ? 28.56800 46.61200 -5.38200 1.000 21.94937 329 SER H N 1
ATOM 2544 C CA . SER A 1 329 ? 27.76700 46.49100 -6.59300 1.000 23.02506 329 SER H CA 1
ATOM 2545 C C . SER A 1 329 ? 27.66600 47.85400 -7.26300 1.000 23.65369 329 SER H C 1
ATOM 2546 O O . SER A 1 329 ? 27.33100 48.84800 -6.61400 1.000 26.02501 329 SER H O 1
ATOM 2549 N N . LEU A 1 330 ? 27.96400 47.90000 -8.56200 1.000 21.82759 330 LEU H N 1
ATOM 2550 C CA . LEU A 1 330 ? 27.99700 49.14700 -9.31000 1.000 24.66839 330 LEU H CA 1
ATOM 2551 C C . LEU A 1 330 ? 26.87200 49.14700 -10.33200 1.000 24.64353 330 LEU H C 1
ATOM 2552 O O . LEU A 1 330 ? 26.47100 48.09600 -10.83200 1.000 26.28434 330 LEU H O 1
ATOM 2557 N N . ILE A 1 331 ? 26.36500 50.33100 -10.63600 1.000 23.79123 331 ILE H N 1
ATOM 2558 C CA . ILE A 1 331 ? 25.26300 50.47400 -11.58000 1.000 23.83938 331 ILE H CA 1
ATOM 2559 C C . ILE A 1 331 ? 25.58700 51.62200 -12.52200 1.000 24.75099 331 ILE H C 1
ATOM 2560 O O . ILE A 1 331 ? 26.24600 52.59500 -12.14100 1.000 25.29139 331 ILE H O 1
ATOM 2565 N N . SER A 1 332 ? 25.14600 51.48700 -13.77400 1.000 24.82358 332 SER H N 1
ATOM 2566 C CA . SER A 1 332 ? 25.44600 52.46800 -14.80800 1.000 26.65413 332 SER H CA 1
ATOM 2567 C C . SER A 1 332 ? 24.39300 52.37900 -15.90700 1.000 24.91068 332 SER H C 1
ATOM 2568 O O . SER A 1 332 ? 23.61200 51.42700 -15.97800 1.000 25.04104 332 SER H O 1
ATOM 2571 N N . VAL A 1 333 ? 24.39500 53.39200 -16.77100 1.000 23.91260 333 VAL H N 1
ATOM 2572 C CA . VAL A 1 333 ? 23.50000 53.46200 -17.92700 1.000 23.55759 333 VAL H CA 1
ATOM 2573 C C . VAL A 1 333 ? 24.36500 53.67100 -19.16500 1.000 29.17560 333 VAL H C 1
ATOM 2574 O O . VAL A 1 333 ? 24.78900 54.80400 -19.43400 1.000 27.25336 333 VAL H O 1
ATOM 2578 N N . PRO A 1 334 ? 24.66600 52.61500 -19.92700 1.000 28.26656 334 PRO H N 1
ATOM 2579 C CA . PRO A 1 334 ? 25.59200 52.76100 -21.06700 1.000 27.75019 334 PRO H CA 1
ATOM 2580 C C . PRO A 1 334 ? 25.24900 53.89100 -22.02600 1.000 31.42205 334 PRO H C 1
ATOM 2581 O O . PRO A 1 334 ? 26.15900 54.59400 -22.48700 1.000 30.77636 334 PRO H O 1
ATOM 2585 N N . ALA A 1 335 ? 23.96400 54.09700 -22.33200 1.000 28.85896 335 ALA H N 1
ATOM 2586 C CA . ALA A 1 335 ? 23.60600 55.11000 -23.32400 1.000 30.40683 335 ALA H CA 1
ATOM 2587 C C . ALA A 1 335 ? 24.00900 56.50800 -22.87300 1.000 34.93683 335 ALA H C 1
ATOM 2588 O O . ALA A 1 335 ? 24.27900 57.37500 -23.70800 1.000 36.30014 335 ALA H O 1
ATOM 2590 N N . LEU A 1 336 ? 24.07200 56.74100 -21.56400 1.000 30.87643 336 LEU H N 1
ATOM 2591 C CA . LEU A 1 336 ? 24.45600 58.04300 -21.03900 1.000 36.10262 336 LEU H CA 1
ATOM 2592 C C . LEU A 1 336 ? 25.92800 58.14200 -20.66200 1.000 40.41377 336 LEU H C 1
ATOM 2593 O O . LEU A 1 336 ? 26.46100 59.25500 -20.60100 1.000 44.06469 336 LEU H O 1
ATOM 2598 N N . MET A 1 337 ? 26.59900 57.02300 -20.40700 1.000 32.24619 337 MET H N 1
ATOM 2599 C CA . MET A 1 337 ? 27.91700 57.06500 -19.78800 1.000 33.62003 337 MET H CA 1
ATOM 2600 C C . MET A 1 337 ? 29.02900 56.56200 -20.69300 1.000 44.02571 337 MET H C 1
ATOM 2601 O O . MET A 1 337 ? 30.06400 57.22200 -20.82200 1.000 51.32004 337 MET H O 1
ATOM 2606 N N . THR A 1 338 ? 28.85000 55.40600 -21.32200 1.000 39.80236 338 THR H N 1
ATOM 2607 C CA . THR A 1 338 ? 29.89900 54.84100 -22.15600 1.000 45.73368 338 THR H CA 1
ATOM 2608 C C . THR A 1 338 ? 29.62400 54.98100 -23.64400 1.000 45.37689 338 THR H C 1
ATOM 2609 O O . THR A 1 338 ? 30.57200 55.11600 -24.42500 1.000 48.59934 338 THR H O 1
ATOM 2613 N N . HIS A 1 339 ? 28.35600 54.98800 -24.05800 1.000 42.57881 339 HIS H N 1
ATOM 2614 C CA . HIS A 1 339 ? 27.99400 55.03300 -25.47000 1.000 43.61329 339 HIS H CA 1
ATOM 2615 C C . HIS A 1 339 ? 27.35100 56.35900 -25.86800 1.000 45.32215 339 HIS H C 1
ATOM 2616 O O . HIS A 1 339 ? 26.64900 56.42400 -26.88300 1.000 46.05314 339 HIS H O 1
ATOM 2623 N N . ALA A 1 340 ? 27.59600 57.42600 -25.10300 1.000 44.31628 340 ALA H N 1
ATOM 2624 C CA . ALA A 1 340 ? 26.82400 58.65500 -25.27000 1.000 46.11766 340 ALA H CA 1
ATOM 2625 C C . ALA A 1 340 ? 27.13900 59.38300 -26.57300 1.000 52.09352 340 ALA H C 1
ATOM 2626 O O . ALA A 1 340 ? 26.28200 60.10100 -27.09800 1.000 49.56453 340 ALA H O 1
ATOM 2628 N N . SER A 1 341 ? 28.34800 59.23400 -27.10900 1.000 52.27358 341 SER H N 1
ATOM 2629 C CA . SER A 1 341 ? 28.69500 59.97400 -28.31700 1.000 56.11839 341 SER H CA 1
ATOM 2630 C C . SER A 1 341 ? 28.13200 59.34200 -29.58300 1.000 53.12120 341 SER H C 1
ATOM 2631 O O . SER A 1 341 ? 28.19500 59.95900 -30.65200 1.000 57.54764 341 SER H O 1
ATOM 2634 N N . ILE A 1 342 ? 27.59300 58.13400 -29.48600 1.000 50.08941 342 ILE H N 1
ATOM 2635 C CA . ILE A 1 342 ? 26.98900 57.44500 -30.62100 1.000 46.00748 342 ILE H CA 1
ATOM 2636 C C . ILE A 1 342 ? 25.58800 57.99400 -30.84800 1.000 46.54472 342 ILE H C 1
ATOM 2637 O O . ILE A 1 342 ? 24.84400 58.22000 -29.87600 1.000 45.17440 342 ILE H O 1
ATOM 2642 N N . PRO A 1 343 ? 25.20900 58.26700 -32.10400 1.000 42.60709 343 PRO H N 1
ATOM 2643 C CA . PRO A 1 343 ? 23.86700 58.77900 -32.38300 1.000 40.96970 343 PRO H CA 1
ATOM 2644 C C . PRO A 1 343 ? 22.79700 57.88600 -31.77700 1.000 41.10318 343 PRO H C 1
ATOM 2645 O O . PRO A 1 343 ? 22.93200 56.65600 -31.74200 1.000 38.90390 343 PRO H O 1
ATOM 2649 N N . ALA A 1 344 ? 21.73100 58.52600 -31.29000 1.000 44.58756 344 ALA H N 1
ATOM 2650 C CA . ALA A 1 344 ? 20.68100 57.82500 -30.55600 1.000 45.94887 344 ALA H CA 1
ATOM 2651 C C . ALA A 1 344 ? 20.04100 56.72400 -31.39200 1.000 37.60806 344 ALA H C 1
ATOM 2652 O O . ALA A 1 344 ? 19.77500 55.62900 -30.89000 1.000 33.26154 344 ALA H O 1
ATOM 2654 N N . ASP A 1 345 ? 19.79300 56.98700 -32.67700 1.000 37.44766 345 ASP H N 1
ATOM 2655 C CA . ASP A 1 345 ? 19.16800 55.97200 -33.52200 1.000 35.42482 345 ASP H CA 1
ATOM 2656 C C . ASP A 1 345 ? 20.08800 54.77200 -33.70900 1.000 33.40038 345 ASP H C 1
ATOM 2657 O O . ASP A 1 345 ? 19.63100 53.62600 -33.74400 1.000 30.40940 345 ASP H O 1
ATOM 2662 N N . ILE A 1 346 ? 21.39700 55.01200 -33.79800 1.000 32.41220 346 ILE H N 1
ATOM 2663 C CA . ILE A 1 346 ? 22.34000 53.90700 -33.93800 1.000 31.41170 346 ILE H CA 1
ATOM 2664 C C . ILE A 1 346 ? 22.45800 53.13700 -32.62200 1.000 31.45738 346 ILE H C 1
ATOM 2665 O O . ILE A 1 346 ? 22.53300 51.90000 -32.61300 1.000 30.25838 346 ILE H O 1
ATOM 2670 N N . ARG A 1 347 ? 22.45800 53.84900 -31.49000 1.000 34.98821 347 ARG H N 1
ATOM 2671 C CA . ARG A 1 347 ? 22.39400 53.17600 -30.19500 1.000 31.39194 347 ARG H CA 1
ATOM 2672 C C . ARG A 1 347 ? 21.20100 52.23500 -30.13800 1.000 29.64569 347 ARG H C 1
ATOM 2673 O O . ARG A 1 347 ? 21.33400 51.05700 -29.78100 1.000 28.38598 347 ARG H O 1
ATOM 2681 N N . ALA A 1 348 ? 20.02100 52.74400 -30.50500 1.000 29.33063 348 ALA H N 1
ATOM 2682 C CA . ALA A 1 348 ? 18.81800 51.92000 -30.47800 1.000 30.70758 348 ALA H CA 1
ATOM 2683 C C . ALA A 1 348 ? 18.96000 50.71400 -31.39200 1.000 30.03106 348 ALA H C 1
ATOM 2684 O O . ALA A 1 348 ? 18.59800 49.59300 -31.01400 1.000 28.90378 348 ALA H O 1
ATOM 2686 N N . LYS A 1 349 ? 19.48100 50.92200 -32.60700 1.000 28.44204 349 LYS H N 1
ATOM 2687 C CA . LYS A 1 349 ? 19.68000 49.79700 -33.51200 1.000 30.02481 349 LYS H CA 1
ATOM 2688 C C . LYS A 1 349 ? 20.57600 48.73600 -32.88600 1.000 30.00459 349 LYS H C 1
ATOM 2689 O O . LYS A 1 349 ? 20.35300 47.53300 -33.07200 1.000 28.67752 349 LYS H O 1
ATOM 2695 N N . GLU A 1 350 ? 21.57700 49.15900 -32.11400 1.000 29.23519 350 GLU H N 1
ATOM 2696 C CA . GLU A 1 350 ? 22.50700 48.21100 -31.51600 1.000 30.72923 350 GLU H CA 1
ATOM 2697 C C . GLU A 1 350 ? 21.99100 47.60100 -30.22000 1.000 28.97613 350 GLU H C 1
ATOM 2698 O O . GLU A 1 350 ? 22.70000 46.79100 -29.61200 1.000 32.21009 350 GLU H O 1
ATOM 2704 N N . GLY A 1 351 ? 20.79200 47.96200 -29.78200 1.000 25.34270 351 GLY H N 1
ATOM 2705 C CA . GLY A 1 351 ? 20.26300 47.45200 -28.53300 1.000 27.58080 351 GLY H CA 1
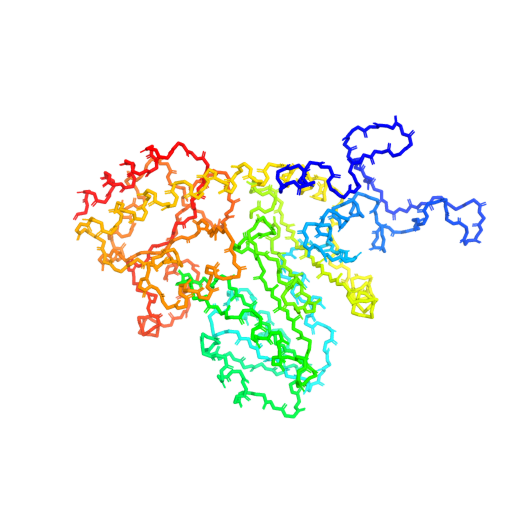ATOM 2706 C C . GLY A 1 351 ? 20.67800 48.22700 -27.30700 1.000 30.57268 351 GLY H C 1
ATOM 2707 O O . GLY A 1 351 ? 20.30600 47.83300 -26.19100 1.000 29.49412 351 GLY H O 1
ATOM 2708 N N . ILE A 1 352 ? 21.43500 49.31100 -27.47100 1.000 26.06724 352 ILE H N 1
ATOM 2709 C CA . ILE A 1 352 ? 21.82400 50.16500 -26.35300 1.000 27.20506 352 ILE H CA 1
ATOM 2710 C C . ILE A 1 352 ? 20.71800 51.18900 -26.13900 1.000 29.21215 352 ILE H C 1
ATOM 2711 O O . ILE A 1 352 ? 20.87800 52.37500 -26.45000 1.000 30.00206 352 ILE H O 1
ATOM 2716 N N . THR A 1 353 ? 19.58400 50.73000 -25.61800 1.000 26.31233 353 THR H N 1
ATOM 2717 C CA . THR A 1 353 ? 18.42500 51.58900 -25.45000 1.000 27.23637 353 THR H CA 1
ATOM 2718 C C . THR A 1 353 ? 18.64400 52.58100 -24.31200 1.000 30.61480 353 THR H C 1
ATOM 2719 O O . THR A 1 353 ? 19.51700 52.41000 -23.45200 1.000 27.26479 353 THR H O 1
ATOM 2723 N N . ASP A 1 354 ? 17.82100 53.63300 -24.31500 1.000 28.87975 354 ASP H N 1
ATOM 2724 C CA . ASP A 1 354 ? 17.86800 54.62200 -23.24300 1.000 31.20312 354 ASP H CA 1
ATOM 2725 C C . ASP A 1 354 ? 17.66000 53.98400 -21.88000 1.000 28.70764 354 ASP H C 1
ATOM 2726 O O . ASP A 1 354 ? 18.22300 54.45600 -20.88600 1.000 31.77082 354 ASP H O 1
ATOM 2731 N N . GLY A 1 355 ? 16.85300 52.93000 -21.81100 1.000 27.43401 355 GLY H N 1
ATOM 2732 C CA . GLY A 1 355 ? 16.57200 52.25200 -20.56300 1.000 26.11404 355 GLY H CA 1
ATOM 2733 C C . GLY A 1 355 ? 17.46000 51.06700 -20.25100 1.000 29.76094 355 GLY H C 1
ATOM 2734 O O . GLY A 1 355 ? 17.18500 50.34600 -19.28400 1.000 28.99224 355 GLY H O 1
ATOM 2735 N N . LEU A 1 356 ? 18.51100 50.82800 -21.03600 1.000 26.18762 356 LEU H N 1
ATOM 2736 C CA . LEU A 1 356 ? 19.40700 49.71800 -20.73900 1.000 26.08372 356 LEU H CA 1
ATOM 2737 C C . LEU A 1 356 ? 20.27600 50.06800 -19.53400 1.000 24.29843 356 LEU H C 1
ATOM 2738 O O . LEU A 1 356 ? 20.99200 51.07700 -19.54000 1.000 26.41771 356 LEU H O 1
ATOM 2743 N N . VAL A 1 357 ? 20.20700 49.23600 -18.49900 1.000 25.14153 357 VAL H N 1
ATOM 2744 C CA . VAL A 1 357 ? 20.96200 49.41000 -17.26700 1.000 23.68788 357 VAL H CA 1
ATOM 2745 C C . VAL A 1 357 ? 21.99000 48.29400 -17.19700 1.000 23.74179 357 VAL H C 1
ATOM 2746 O O . VAL A 1 357 ? 21.68200 47.14000 -17.51800 1.000 25.06646 357 VAL H O 1
ATOM 2750 N N . ARG A 1 358 ? 23.20800 48.62900 -16.78000 1.000 23.86476 358 ARG H N 1
ATOM 2751 C CA . ARG A 1 358 ? 24.22400 47.62300 -16.50800 1.000 22.10952 358 ARG H CA 1
ATOM 2752 C C . ARG A 1 358 ? 24.52900 47.63300 -15.02100 1.000 23.18187 358 ARG H C 1
ATOM 2753 O O . ARG A 1 358 ? 24.74300 48.69800 -14.43400 1.000 25.03461 358 ARG H O 1
ATOM 2761 N N . ILE A 1 359 ? 24.54000 46.45600 -14.41800 1.000 22.98868 359 ILE H N 1
ATOM 2762 C CA . ILE A 1 359 ? 25.00100 46.30000 -13.04500 1.000 22.18185 359 ILE H CA 1
ATOM 2763 C C . ILE A 1 359 ? 26.22400 45.39900 -13.05900 1.000 25.18074 359 ILE H C 1
ATO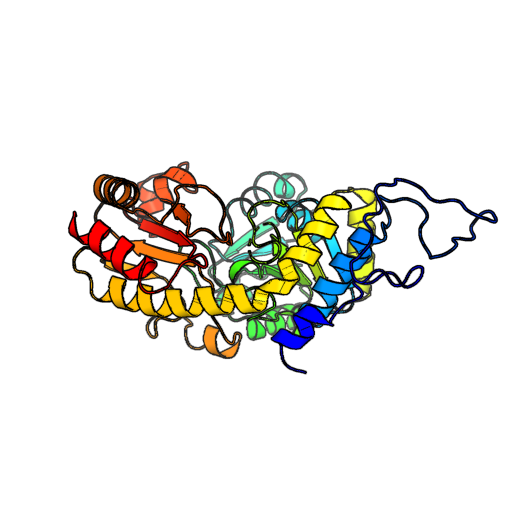M 2764 O O . ILE A 1 359 ? 26.33100 44.48400 -13.88500 1.000 24.47908 359 ILE H O 1
ATOM 2769 N N . SER A 1 360 ? 27.16400 45.69500 -12.16400 1.000 23.25023 360 SER H N 1
ATOM 2770 C CA . SER A 1 360 ? 28.28700 44.81800 -11.87200 1.000 21.92396 360 SER H CA 1
ATOM 2771 C C . SER A 1 360 ? 28.07200 44.36100 -10.43600 1.000 20.62226 360 SER H C 1
ATOM 2772 O O . SER A 1 360 ? 28.17500 45.16300 -9.50000 1.000 23.73468 360 SER H O 1
ATOM 2775 N N . VAL A 1 361 ? 27.71600 43.08900 -10.28000 1.000 20.21538 361 VAL H N 1
ATOM 2776 C CA . VAL A 1 361 ? 27.36500 42.54700 -8.97200 1.000 20.99798 361 VAL H CA 1
ATOM 2777 C C . VAL A 1 361 ? 28.60700 42.46200 -8.09700 1.000 24.31352 361 VAL H C 1
ATOM 2778 O O . VAL A 1 361 ? 29.63700 41.91600 -8.51600 1.000 21.95850 361 VAL H O 1
ATOM 2782 N N . GLY A 1 362 ? 28.50600 43.00500 -6.87700 1.000 22.16364 362 GLY H N 1
ATOM 2783 C CA . GLY A 1 362 ? 29.55100 42.95200 -5.86100 1.000 22.73495 362 GLY H CA 1
ATOM 2784 C C . GLY A 1 362 ? 29.34300 41.80700 -4.88800 1.000 22.13178 362 GLY H C 1
ATOM 2785 O O . GLY A 1 362 ? 28.65700 40.82300 -5.18800 1.000 22.49444 362 GLY H O 1
ATOM 2786 N N . ILE A 1 363 ? 29.93100 41.94300 -3.69100 1.000 20.72172 363 ILE H N 1
ATOM 2787 C CA . ILE A 1 363 ? 29.97000 40.84600 -2.72100 1.000 22.57913 363 ILE H CA 1
ATOM 2788 C C . ILE A 1 363 ? 29.07600 41.11500 -1.50700 1.000 21.60084 363 ILE H C 1
ATOM 2789 O O . ILE A 1 363 ? 29.24900 40.48200 -0.45500 1.000 23.69292 363 ILE H O 1
ATOM 2794 N N . GLU A 1 364 ? 28.10800 42.02000 -1.63300 1.000 23.13755 364 GLU H N 1
ATOM 2795 C CA . GLU A 1 364 ? 27.12900 42.21800 -0.57000 1.000 23.44175 364 GLU H CA 1
ATOM 2796 C C . GLU A 1 364 ? 26.26100 40.96700 -0.41300 1.000 22.44400 364 GLU H C 1
ATOM 2797 O O . GLU A 1 364 ? 26.29000 40.04600 -1.23200 1.000 22.89350 364 GLU H O 1
ATOM 2803 N N . ASP A 1 365 ? 25.49200 40.92900 0.67900 1.000 22.90115 365 ASP H N 1
ATOM 2804 C CA . ASP A 1 365 ? 24.61400 39.78900 0.90000 1.000 22.75104 365 ASP H CA 1
ATOM 2805 C C . ASP A 1 365 ? 23.62900 39.63400 -0.25800 1.000 24.39743 365 ASP H C 1
ATOM 2806 O O . ASP A 1 365 ? 23.05200 40.61200 -0.74100 1.000 25.12277 365 ASP H O 1
ATOM 2811 N N . THR A 1 366 ? 23.44800 38.38600 -0.70000 1.000 22.90179 366 THR H N 1
ATOM 2812 C CA . THR A 1 366 ? 22.62000 38.09700 -1.87400 1.000 25.27450 366 THR H CA 1
ATOM 2813 C C . THR A 1 366 ? 21.18100 38.57100 -1.67300 1.000 26.75959 366 THR H C 1
ATOM 2814 O O . THR A 1 366 ? 20.59800 39.22600 -2.54700 1.000 25.98010 366 THR H O 1
ATOM 2818 N N . GLU A 1 367 ? 20.58900 38.23600 -0.52500 1.000 27.49197 367 GLU H N 1
ATOM 2819 C CA A GLU A 1 367 ? 19.21600 38.64700 -0.25500 0.500 29.95046 367 GLU H CA 1
ATOM 2820 C CA B GLU A 1 367 ? 19.21300 38.64700 -0.27000 0.500 29.93873 367 GLU H CA 1
ATOM 2821 C C . GLU A 1 367 ? 19.07800 40.16500 -0.28200 1.000 27.43296 367 GLU H C 1
ATOM 2822 O O . GLU A 1 367 ? 18.09200 40.69300 -0.80100 1.000 28.09305 367 GLU H O 1
ATOM 2833 N N . ASP A 1 368 ? 20.06000 40.87500 0.27300 1.000 24.27469 368 ASP H N 1
ATOM 2834 C CA . ASP A 1 368 ? 20.00600 42.33500 0.26200 1.000 25.43203 368 ASP H CA 1
ATOM 2835 C C . ASP A 1 368 ? 20.03900 42.87700 -1.16400 1.000 25.70892 368 ASP H C 1
ATOM 2836 O O . ASP A 1 368 ? 19.29200 43.79800 -1.50200 1.000 26.84194 368 ASP H O 1
ATOM 2841 N N . LEU A 1 369 ? 20.93200 42.34800 -2.00100 1.000 25.86087 369 LEU H N 1
ATOM 2842 C CA . LEU A 1 369 ? 21.03700 42.85700 -3.37100 1.000 24.11175 369 LEU H CA 1
ATOM 2843 C C . LEU A 1 369 ? 19.76200 42.58900 -4.16500 1.000 27.08317 369 LEU H C 1
ATOM 2844 O O . LEU A 1 369 ? 19.27900 43.46800 -4.90500 1.000 28.05571 369 LEU H O 1
ATOM 2849 N N . VAL A 1 370 ? 19.20400 41.38300 -4.01900 1.000 25.34370 370 VAL H N 1
ATOM 2850 C CA . VAL A 1 370 ? 17.94600 41.05200 -4.68800 1.000 27.48534 370 VAL H CA 1
ATOM 2851 C C . VAL A 1 370 ? 16.82600 41.96700 -4.20300 1.000 27.69017 370 VAL H C 1
ATOM 2852 O O . VAL A 1 370 ? 16.11600 42.58600 -5.00700 1.000 28.74752 370 VAL H O 1
ATOM 2856 N N . ASP A 1 371 ? 16.63500 42.04700 -2.87700 1.000 25.16401 371 ASP H N 1
ATOM 2857 C CA . ASP A 1 371 ? 15.53100 42.82400 -2.32200 1.000 26.09048 371 ASP H CA 1
ATOM 2858 C C . ASP A 1 371 ? 15.65700 44.29800 -2.66600 1.000 26.85568 371 ASP H C 1
ATOM 2859 O O . ASP A 1 371 ? 14.65300 44.96300 -2.94700 1.000 28.49425 371 ASP H O 1
ATOM 2864 N N . ASP A 1 372 ? 16.87800 44.83600 -2.61300 1.000 26.42515 372 ASP H N 1
ATOM 2865 C CA . ASP A 1 372 ? 17.10200 46.24600 -2.90100 1.000 27.02832 372 ASP H CA 1
ATOM 2866 C C . ASP A 1 372 ? 16.75800 46.56000 -4.34800 1.000 25.99676 372 ASP H C 1
ATOM 2867 O O . ASP A 1 372 ? 16.03000 47.52300 -4.63600 1.000 28.30388 372 ASP H O 1
ATOM 2872 N N . LEU A 1 373 ? 17.28200 45.75700 -5.28200 1.000 26.69152 373 LEU H N 1
ATOM 2873 C CA . LEU A 1 373 ? 16.97900 46.02200 -6.68300 1.000 25.55218 373 LEU H CA 1
ATOM 2874 C C . LEU A 1 373 ? 15.49200 45.84000 -6.96200 1.000 27.12293 373 LEU H C 1
ATOM 2875 O O . LEU A 1 373 ? 14.89500 46.61900 -7.71600 1.000 27.30919 373 LEU H O 1
ATOM 2880 N N . LYS A 1 374 ? 14.86700 44.83900 -6.33400 1.000 27.80982 374 LYS H N 1
ATOM 2881 C CA . LYS A 1 374 ? 13.44600 44.59400 -6.55700 1.000 30.62227 374 LYS H CA 1
ATOM 2882 C C . LYS A 1 374 ? 12.59100 45.74700 -6.04000 1.000 31.01521 374 LYS H C 1
ATOM 2883 O O . LYS A 1 374 ? 11.69200 46.22100 -6.74300 1.000 30.67495 374 LYS H O 1
ATOM 2889 N N . GLN A 1 375 ? 12.83800 46.20700 -4.80400 1.000 29.41060 375 GLN H N 1
ATOM 2890 C CA . GLN A 1 375 ? 12.05700 47.33200 -4.29000 1.000 28.73024 375 GLN H CA 1
ATOM 2891 C C . GLN A 1 375 ? 12.28900 48.59500 -5.11000 1.000 33.16260 375 GLN H C 1
ATOM 2892 O O . GLN A 1 375 ? 11.36100 49.39800 -5.28700 1.000 30.22774 375 GLN H O 1
ATOM 2898 N N . ALA A 1 376 ? 13.50500 48.79000 -5.63500 1.000 31.58242 376 ALA H N 1
ATOM 2899 C CA . ALA A 1 376 ? 13.72900 49.95100 -6.48800 1.000 29.75185 376 ALA H CA 1
ATOM 2900 C C . ALA A 1 376 ? 12.94600 49.83300 -7.79100 1.000 31.06220 376 ALA H C 1
ATOM 2901 O O . ALA A 1 376 ? 12.36400 50.81800 -8.26000 1.000 32.16004 376 ALA H O 1
ATOM 2903 N N . LEU A 1 377 ? 12.90900 48.63400 -8.38000 1.000 28.56354 377 LEU H N 1
ATOM 2904 C CA . LEU A 1 377 ? 12.11600 48.42100 -9.58900 1.000 29.69254 377 LEU H CA 1
ATOM 2905 C C . LEU A 1 377 ? 10.62600 48.57800 -9.31600 1.000 35.20695 377 LEU H C 1
ATOM 2906 O O . LEU A 1 377 ? 9.87300 48.99200 -10.20700 1.000 30.22915 377 LEU H O 1
ATOM 2911 N N . ASP A 1 378 ? 10.18300 48.25400 -8.09800 1.000 30.95449 378 ASP H N 1
ATOM 2912 C CA . ASP A 1 378 ? 8.78200 48.42900 -7.73600 1.000 32.35930 378 ASP H CA 1
ATOM 2913 C C . ASP A 1 378 ? 8.35600 49.89100 -7.75400 1.000 33.87860 378 ASP H C 1
ATOM 2914 O O . ASP A 1 378 ? 7.15900 50.16700 -7.88700 1.000 39.70148 378 ASP H O 1
ATOM 2919 N N . THR A 1 379 ? 9.28900 50.83500 -7.60800 1.000 33.11193 379 THR H N 1
ATOM 2920 C CA . THR A 1 379 ? 8.92400 52.24700 -7.67700 1.000 34.47197 379 THR H CA 1
ATOM 2921 C C . THR A 1 379 ? 8.67400 52.71900 -9.10200 1.000 38.60496 379 THR H C 1
ATOM 2922 O O . THR A 1 379 ? 8.20300 53.84700 -9.29300 1.000 38.35568 379 THR H O 1
ATOM 2926 N N . LEU A 1 380 ? 8.98400 51.90200 -10.09900 1.000 35.26765 380 LEU H N 1
ATOM 2927 C CA . LEU A 1 380 ? 8.70300 52.27000 -11.47700 1.000 40.43920 380 LEU H CA 1
ATOM 2928 C C . LEU A 1 380 ? 7.23700 51.97700 -11.78800 1.000 36.63274 380 LEU H C 1
ATOM 2929 O O . LEU A 1 380 ? 6.69000 52.50600 -12.75400 1.000 52.44445 380 LEU H O 1
#

Foldseek 3Di:
DALLVCLQPFFDAADPPPRRSGHDQPQDAADDAPDVPHDPVPTGGPLLPDRLQNRLQRSQCRLLVADTKAKFQAAVRVVVLLVVVDAAQAEEEEAQQAAPSSVCCVPPPCVVRRYHYDHYHQLPVVRVVVPDDPRYAAYEYEALHPPQRRGHQLLVNLVSCVVNNHQYEYADAQAPSSWFRSVVSRHAKYKYQLCLQLQANPGGMMMMGGRDPVVNVSSSVSSSVVRRHHHRVRSSSSSVSSSCSNVWQVLLQVLQVLQVVLLVPAPQWDDKHFLCDPPHRCVVSSVVRTVTGGNKIKIFGDAQVLQVLLQVQFDQEDDDDDASYLGKYKDQCCVPPVVVPDQVVCVVVVSGRRMMMIHGHNPHSVSVNVRSNVSSVVD

B-factor: mean 29.85, std 9.44, range [16.95, 113.37]